Protein AF-A0A3B6LF66-F1 (afdb_monomer)

Secondary structure (DSSP, 8-state):
--SSGGG--HHHHHHHHHH---HHHHHHHHTS-HHHHHHHHHS---PPEEEE--SS--EEEESSS-TTSPPPPPPGGGTTPEEEEEETTTEEEEEEETTEEEEEEETTT--EEE--SEEEEEETTEEEEEE--EEEEEESS-TT-TT--EEEEESSTTSEEEE-TT-SSEEEPPP-SSS---EEEEEEETTEEEEEETTS-EEEEEEEEEEPTTSPEEEEEEEEEE--EE-SPPPPTT-EEEEEEEE-TTSSSEEEEEEEEEGGGTEEEEEEEEEEE-SSS-EEEE---TTEEEEE-TTT-EEEE-S-TTS--EEEE-----TTSTTGGGS---B---S-EEEETTSTT-EE--S---SPBSSS--EEE--

Mean predicted aligned error: 8.47 Å

Organism: Triticum aestivum (NCBI:txid4565)

pLDDT: mean 83.36, std 12.2, range [41.66, 97.44]

Nearest PDB structures (foldseek):
  8c06-assembly1_D  TM=4.513E-01  e=3.114E-01  Homo sapiens
  8e0q-assembly1_B  TM=3.416E-01  e=2.375E-01  Homo sapiens
  8d4x-assembly1_A  TM=3.536E-01  e=4.310E-01  Homo sapiens
  3u0k-assembly1_B  TM=3.175E-01  e=2.312E+00  Entacmaea quadricolor

Foldseek 3Di:
DLPPVVPDDLVVLLVVLVPCLAPVVLVVQLPSDPSSVVSCLVNDHLFWWWWFAALVDIDTHDLDDDPPRDDQDWDPLRHQWAFAAADAPQWTFIDNAQQDFTWIARGRPRDIGTDAQWEWDDDPPGIDIDGWGFNHKAWQDDPPDQPIKIWGQTPDQLRIWIDGPPDNHTYGDDDDDDDRFHFLAWDHAPQWIWTAGPQRKIKTKHWDWDQDPVRDTDIDIDMDIAPADDDDDDADPQKDWGWFWEQAQVSPWIKIKIWIFRVVVPTTFFIWMWTWDDDVRIYTHTDQQAQKEWETDGNFIYITGNNDSRQRYKYWYWQQDQPPGNPSQNVDQWAQRRRTAMAGNVCGRDGGPSDDRPDTHRRHTIHTGRD

Sequence (371 aa):
MAAAAAGLHQDVLARIFLLLSCIVDRVRASAVNKHWRRVSLQNPPPLPLLLRPSTAQTETYRIFGRFGDPRPSLSDEGRGLRFCGSAPGGWFVISAEPWRGHALLNLRTGERVALPERVRIPLEFGVIKCPMMIRAAVMSVAPPSGACFVAAITSSQTNLAFWRPGMDCWLSAPAVGPVVRNAEDITYHDGWFCAVESDDDLVCYKPEIAPAGDGASSLTIRHHAYNLHVHGRRRAPGEIVSRYLLPSASGADLLMVKRFIAPARGGTCLFQVFRLQEGLPAFWRLYQIRGQVLFVGRACSKAFFTGHARSLGYIYFLDDVYTGGPHSVAQQNEYPCADAGGWRYSVPDEIQRCLPWSPPSDTSPCIWYHH

InterPro domains:
  IPR005174 KIB1-4, beta-propeller [PF03478] (77-325)

Radius of gyration: 21.08 Å; Cα contacts (8 Å, |Δi|>4): 862; chains: 1; bounding box: 46×58×58 Å

Solvent-accessible surface area (backbone atoms only — not comparable to full-atom values): 20432 Å² total; per-residue (Å²): 134,82,74,71,75,78,74,61,52,67,69,59,51,37,52,51,46,72,68,48,68,29,53,46,56,45,54,54,52,30,65,74,42,75,65,44,29,53,44,37,69,77,41,62,77,82,64,52,27,46,31,39,30,13,67,89,59,60,44,76,41,72,84,72,81,70,96,83,63,86,72,81,73,65,36,74,83,53,46,46,30,24,68,23,18,34,38,62,73,27,31,29,35,36,28,61,42,76,56,38,70,32,27,40,37,25,43,63,79,55,49,72,45,83,44,55,45,32,33,38,41,83,51,101,90,51,72,49,77,42,73,38,29,72,67,26,28,34,55,74,46,63,73,90,45,80,83,21,37,37,43,26,37,33,66,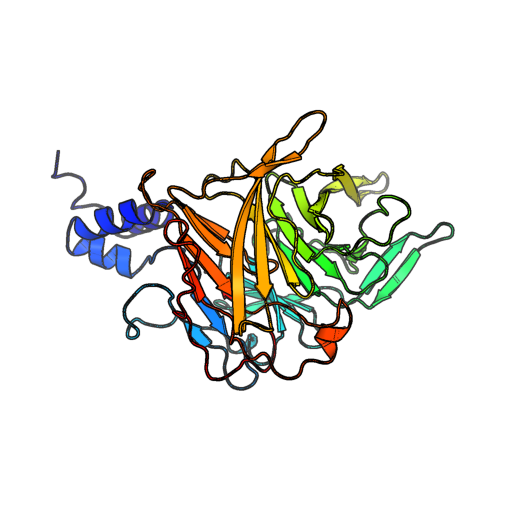41,100,57,32,33,32,38,42,42,75,92,56,82,46,25,40,46,48,78,85,76,71,95,63,90,69,57,68,64,20,37,28,63,51,95,84,26,42,38,30,36,32,90,78,59,29,38,40,35,34,33,80,43,81,41,83,37,98,83,79,51,75,42,83,45,71,49,74,50,78,42,85,34,56,72,75,70,87,77,83,57,93,83,46,46,78,48,57,33,39,28,40,40,55,85,58,80,44,51,29,40,39,38,40,36,26,32,64,96,78,78,28,73,60,44,78,50,41,25,30,64,41,86,61,94,78,42,32,42,40,76,46,83,54,49,18,29,38,36,40,45,38,66,19,33,33,45,42,36,35,45,66,38,74,83,39,62,22,39,37,35,44,48,37,68,80,70,85,68,56,81,69,33,71,82,73,58,68,65,30,57,37,71,55,30,25,36,39,39,63,81,48,59,85,48,76,41,75,79,51,86,50,71,79,60,20,56,41,29,48,58,44,47,40,28,90

Structure (mmCIF, N/CA/C/O backbone):
data_AF-A0A3B6LF66-F1
#
_entry.id   AF-A0A3B6LF66-F1
#
loop_
_atom_site.group_PDB
_atom_site.id
_atom_site.type_symbol
_atom_site.label_atom_id
_atom_site.label_alt_id
_atom_site.label_comp_id
_atom_site.label_asym_id
_atom_site.label_entity_id
_atom_site.label_seq_id
_atom_site.pdbx_PDB_ins_code
_atom_site.Cartn_x
_atom_site.Cartn_y
_atom_site.Cartn_z
_atom_site.occupancy
_atom_site.B_iso_or_equiv
_atom_site.auth_seq_id
_atom_site.auth_comp_id
_atom_site.auth_asym_id
_atom_site.auth_atom_id
_atom_site.pdbx_PDB_model_num
ATOM 1 N N . MET A 1 1 ? -23.901 -30.988 21.392 1.00 41.66 1 MET A N 1
ATOM 2 C CA . MET A 1 1 ? -22.594 -31.014 20.687 1.00 41.66 1 MET A CA 1
ATOM 3 C C . MET A 1 1 ? -21.498 -30.150 21.347 1.00 41.66 1 MET A C 1
ATOM 5 O O . MET A 1 1 ? -20.526 -29.809 20.691 1.00 41.66 1 MET A O 1
ATOM 9 N N . ALA A 1 2 ? -21.571 -29.826 22.646 1.00 42.69 2 ALA A N 1
ATOM 10 C CA . ALA A 1 2 ? -20.625 -28.896 23.289 1.00 42.69 2 ALA A CA 1
ATOM 11 C C . ALA A 1 2 ? -19.321 -29.535 23.831 1.00 42.69 2 ALA A C 1
ATOM 13 O O . ALA A 1 2 ? -18.456 -28.820 24.324 1.00 42.69 2 ALA A O 1
ATOM 14 N N . ALA A 1 3 ? -19.155 -30.861 23.753 1.00 49.53 3 ALA A N 1
ATOM 15 C CA . ALA A 1 3 ? -18.097 -31.566 24.489 1.00 49.53 3 ALA A CA 1
ATOM 16 C C . ALA A 1 3 ? -16.767 -31.763 23.726 1.00 49.53 3 ALA A C 1
ATOM 18 O O . ALA A 1 3 ? -15.733 -31.925 24.363 1.00 49.53 3 ALA A O 1
ATOM 19 N N . ALA A 1 4 ? -16.744 -31.712 22.388 1.00 55.44 4 ALA A N 1
ATOM 20 C CA . ALA A 1 4 ? -15.538 -32.071 21.622 1.00 55.44 4 ALA A CA 1
ATOM 21 C C . ALA A 1 4 ? -14.506 -30.930 21.484 1.00 55.44 4 ALA A C 1
ATOM 23 O O . ALA A 1 4 ? -13.309 -31.181 21.386 1.00 55.44 4 ALA A O 1
ATOM 24 N N . ALA A 1 5 ? -14.940 -29.665 21.513 1.00 54.03 5 ALA A N 1
ATOM 25 C CA . ALA A 1 5 ? -14.056 -28.518 21.266 1.00 54.03 5 ALA A CA 1
ATOM 26 C C . ALA A 1 5 ? -13.265 -28.047 22.507 1.00 54.03 5 ALA A C 1
ATOM 28 O O . ALA A 1 5 ? -12.312 -27.275 22.388 1.00 54.03 5 ALA A O 1
ATOM 29 N N . ALA A 1 6 ? -13.635 -28.504 23.708 1.00 56.28 6 ALA A N 1
ATOM 30 C CA . ALA A 1 6 ? -12.969 -28.108 24.950 1.00 56.28 6 ALA A CA 1
ATOM 31 C C . ALA A 1 6 ? -11.570 -28.737 25.119 1.00 56.28 6 ALA A C 1
ATOM 33 O O . ALA A 1 6 ? -10.748 -28.167 25.832 1.00 56.28 6 ALA A O 1
ATOM 34 N N . GLY A 1 7 ? -11.302 -29.865 24.445 1.00 62.34 7 GLY A N 1
ATOM 35 C CA . GLY A 1 7 ? -10.051 -30.632 24.528 1.00 62.34 7 GLY A CA 1
ATOM 36 C C . GLY A 1 7 ? -9.091 -30.459 23.345 1.00 62.34 7 GLY A C 1
ATOM 37 O O . GLY A 1 7 ? -8.159 -31.246 23.208 1.00 62.34 7 GLY A O 1
ATOM 38 N N . LEU A 1 8 ? -9.309 -29.473 22.466 1.00 78.19 8 LEU A N 1
ATOM 39 C CA . LEU A 1 8 ? -8.405 -29.222 21.338 1.00 78.19 8 LEU A CA 1
ATOM 40 C C . LEU A 1 8 ? -7.012 -28.797 21.830 1.00 78.19 8 LEU A C 1
ATOM 42 O O . LEU A 1 8 ? -6.874 -27.901 22.673 1.00 78.19 8 LEU A O 1
ATOM 46 N N . HIS A 1 9 ? -5.981 -29.432 21.266 1.00 87.00 9 HIS A N 1
ATOM 47 C CA . HIS A 1 9 ? -4.586 -29.099 21.542 1.00 87.00 9 HIS A CA 1
ATOM 48 C C . HIS A 1 9 ? -4.297 -27.632 21.195 1.00 87.00 9 HIS A C 1
ATOM 50 O O . HIS A 1 9 ? -4.871 -27.079 20.250 1.00 87.00 9 HIS A O 1
ATOM 56 N N . GLN A 1 10 ? -3.390 -27.006 21.948 1.00 87.56 10 GLN A N 1
ATOM 57 C CA . GLN A 1 10 ? -3.060 -25.588 21.799 1.00 87.56 10 GLN A CA 1
ATOM 58 C C . GLN A 1 10 ? -2.638 -25.230 20.368 1.00 87.56 10 GLN A C 1
ATOM 60 O O . GLN A 1 10 ? -3.086 -24.209 19.857 1.00 87.56 10 GLN A O 1
ATOM 65 N N . ASP A 1 11 ? -1.864 -26.081 19.696 1.00 85.00 11 ASP A N 1
ATOM 66 C CA . ASP A 1 11 ? -1.390 -25.811 18.329 1.00 85.00 11 ASP A CA 1
ATOM 67 C C . ASP A 1 11 ? -2.523 -25.814 17.299 1.00 85.00 11 ASP A C 1
ATOM 69 O O . ASP A 1 11 ? -2.545 -25.001 16.373 1.00 85.00 11 ASP A O 1
ATOM 73 N N . VAL A 1 12 ? -3.510 -26.696 17.480 1.00 86.75 12 VAL A N 1
ATOM 74 C CA . VAL A 1 12 ? -4.688 -26.746 16.607 1.00 86.75 12 VAL A CA 1
ATOM 75 C C . VAL A 1 12 ? -5.537 -25.498 16.824 1.00 86.75 12 VAL A C 1
ATOM 77 O O . VAL A 1 12 ? -5.954 -24.864 15.857 1.00 86.75 12 VAL A O 1
ATOM 80 N N . LEU A 1 13 ? -5.734 -25.090 18.082 1.00 85.94 13 LEU A N 1
ATOM 81 C CA . LEU A 1 13 ? -6.426 -23.844 18.416 1.00 85.94 13 LEU A CA 1
ATOM 82 C C . LEU A 1 13 ? -5.697 -22.614 17.875 1.00 85.94 13 LEU A C 1
ATOM 84 O O . LEU A 1 13 ? -6.345 -21.734 17.317 1.00 85.94 13 LEU A O 1
ATOM 88 N N . ALA A 1 14 ? -4.369 -22.562 17.985 1.00 81.62 14 ALA A N 1
ATOM 89 C CA . ALA A 1 14 ? -3.558 -21.486 17.430 1.00 81.62 14 ALA A CA 1
ATOM 90 C C . ALA A 1 14 ? -3.772 -21.377 15.916 1.00 81.62 14 ALA A C 1
ATOM 92 O O . ALA A 1 14 ? -4.062 -20.296 15.405 1.00 81.62 14 ALA A O 1
ATOM 93 N N . ARG A 1 15 ? -3.749 -22.511 15.206 1.00 81.75 15 ARG A N 1
ATOM 94 C CA . ARG A 1 15 ? -3.996 -22.549 13.762 1.00 81.75 15 ARG A CA 1
ATOM 95 C C . ARG A 1 15 ? -5.421 -22.133 13.400 1.00 81.75 15 ARG A C 1
ATOM 97 O O . ARG A 1 15 ? -5.594 -21.387 12.443 1.00 81.75 15 ARG A O 1
ATOM 104 N N . ILE A 1 16 ? -6.423 -22.535 14.185 1.00 83.75 16 ILE A N 1
ATOM 105 C CA . ILE A 1 16 ? -7.805 -22.054 14.031 1.00 83.75 16 ILE A CA 1
ATOM 106 C C . ILE A 1 16 ? -7.846 -20.531 14.176 1.00 83.75 16 ILE A C 1
ATOM 108 O O . ILE A 1 16 ? -8.354 -19.857 13.285 1.00 83.75 16 ILE A O 1
ATOM 112 N N . PHE A 1 17 ? -7.270 -19.968 15.244 1.00 79.44 17 PHE A N 1
ATOM 113 C CA . PHE A 1 17 ? -7.241 -18.517 15.435 1.00 79.44 17 PHE A CA 1
ATOM 114 C C . PHE A 1 17 ? -6.548 -17.803 14.273 1.00 79.44 17 PHE A C 1
ATOM 116 O O . PHE A 1 17 ? -7.086 -16.811 13.794 1.00 79.44 17 PHE A O 1
ATOM 123 N N . LEU A 1 18 ? -5.426 -18.316 13.762 1.00 73.56 18 LEU A N 1
ATOM 124 C CA . LEU A 1 18 ? -4.732 -17.740 12.604 1.00 73.56 18 LEU A CA 1
ATOM 125 C C . LEU A 1 18 ? -5.582 -17.742 11.322 1.00 73.56 18 LEU A C 1
ATOM 127 O O . LEU A 1 18 ? -5.471 -16.809 10.530 1.00 73.56 18 LEU A O 1
ATOM 131 N N . LEU A 1 19 ? -6.455 -18.737 11.141 1.00 76.69 19 LEU A N 1
ATOM 132 C CA . LEU A 1 19 ? -7.354 -18.843 9.985 1.00 76.69 19 LEU A CA 1
ATOM 133 C C . LEU A 1 19 ? -8.613 -17.973 10.105 1.00 76.69 19 LEU A C 1
ATOM 135 O O . LEU A 1 19 ? -9.230 -17.640 9.093 1.00 76.69 19 LEU A O 1
ATOM 139 N N . LEU A 1 20 ? -9.006 -17.579 11.319 1.00 77.12 20 LEU A N 1
ATOM 140 C CA . LEU A 1 20 ? -10.152 -16.698 11.534 1.00 77.12 20 LEU A CA 1
ATOM 141 C C . LEU A 1 20 ? -9.801 -15.256 11.133 1.00 77.12 20 LEU A C 1
ATOM 143 O O . LEU A 1 20 ? -9.314 -14.463 11.941 1.00 77.12 20 LEU A O 1
ATOM 147 N N . SER A 1 21 ? -10.075 -14.896 9.880 1.00 69.62 21 SER A N 1
ATOM 148 C CA . SER A 1 21 ? -9.930 -13.526 9.360 1.00 69.62 21 SER A CA 1
ATOM 149 C C . SER A 1 21 ? -10.990 -12.561 9.908 1.00 69.62 21 SER A C 1
ATOM 151 O O . SER A 1 21 ? -10.783 -11.347 9.928 1.00 69.62 21 SER A O 1
ATOM 153 N N . CYS A 1 22 ? -12.112 -13.101 10.389 1.00 75.94 22 CYS A N 1
ATOM 154 C CA . CYS A 1 22 ? -13.212 -12.356 10.979 1.00 75.94 22 CYS A CA 1
ATOM 155 C C . CYS A 1 22 ? -12.935 -11.964 12.442 1.00 75.94 22 CYS A C 1
ATOM 157 O O . CYS A 1 22 ? -12.729 -12.820 13.305 1.00 75.94 22 CYS A O 1
ATOM 159 N N . ILE A 1 23 ? -13.069 -10.672 12.760 1.00 76.75 23 ILE A N 1
ATOM 160 C CA . ILE A 1 23 ? -12.873 -10.146 14.124 1.00 76.75 23 ILE A CA 1
ATOM 161 C C . ILE A 1 23 ? -13.888 -10.744 15.117 1.00 76.75 23 ILE A C 1
ATOM 163 O O . ILE A 1 23 ? -13.497 -11.224 16.181 1.00 76.75 23 ILE A O 1
ATOM 167 N N . VAL A 1 24 ? -15.185 -10.754 14.778 1.00 77.69 24 VAL A N 1
ATOM 168 C CA . VAL A 1 24 ? -16.242 -11.272 15.673 1.00 77.69 24 VAL A CA 1
ATOM 169 C C . VAL A 1 24 ? -16.069 -12.761 15.965 1.00 77.69 24 VAL A C 1
ATOM 171 O O . VAL A 1 24 ? -16.192 -13.163 17.121 1.00 77.69 24 VAL A O 1
ATOM 174 N N . ASP A 1 25 ? -15.750 -13.576 14.961 1.00 81.12 25 ASP A N 1
ATOM 175 C CA . ASP A 1 25 ? -15.525 -15.009 15.158 1.00 81.12 25 ASP A CA 1
ATOM 176 C C . ASP A 1 25 ? -14.340 -15.280 16.083 1.00 81.12 25 ASP A C 1
ATOM 178 O O . ASP A 1 25 ? -14.441 -16.150 16.945 1.00 81.12 25 ASP A O 1
ATOM 182 N N . ARG A 1 26 ? -13.262 -14.485 16.009 1.00 80.00 26 ARG A N 1
ATOM 183 C CA . ARG A 1 26 ? -12.164 -14.573 16.988 1.00 80.00 26 ARG A CA 1
ATOM 184 C C . ARG A 1 26 ? -12.630 -14.230 18.398 1.00 80.00 26 ARG A C 1
ATOM 186 O O . ARG A 1 26 ? -12.306 -14.960 19.332 1.00 80.00 26 ARG A O 1
ATOM 193 N N . VAL A 1 27 ? -13.418 -13.165 18.566 1.00 79.62 27 VAL A N 1
ATOM 194 C CA . VAL A 1 27 ? -13.968 -12.798 19.883 1.00 79.62 27 VAL A CA 1
ATOM 195 C C . VAL A 1 27 ? -14.834 -13.936 20.430 1.00 79.62 27 VAL A C 1
ATOM 197 O O . VAL A 1 27 ? -14.632 -14.366 21.566 1.00 79.62 27 VAL A O 1
ATOM 200 N N . ARG A 1 28 ? -15.732 -14.495 19.614 1.00 83.62 28 ARG A N 1
ATOM 201 C CA . ARG A 1 28 ? -16.590 -15.629 19.992 1.00 83.62 28 ARG A CA 1
ATOM 202 C C . ARG A 1 28 ? -15.778 -16.873 20.348 1.00 83.62 28 ARG A C 1
ATOM 204 O O . ARG A 1 28 ? -16.010 -17.456 21.401 1.00 83.62 28 ARG A O 1
ATOM 211 N N . ALA A 1 29 ? -14.792 -17.229 19.529 1.00 84.62 29 ALA A N 1
ATOM 212 C CA . ALA A 1 29 ? -13.874 -18.334 19.788 1.00 84.62 29 ALA A CA 1
ATOM 213 C C . ALA A 1 29 ? -13.119 -18.138 21.116 1.00 84.62 29 ALA A C 1
ATOM 215 O O . ALA A 1 29 ? -13.063 -19.041 21.947 1.00 84.62 29 ALA A O 1
ATOM 216 N N . SER A 1 30 ? -12.607 -16.935 21.384 1.00 83.38 30 SER A N 1
ATOM 217 C CA . SER A 1 30 ? -11.915 -16.627 22.644 1.00 83.38 30 SER A CA 1
ATOM 218 C C . SER A 1 30 ? -12.828 -16.642 23.879 1.00 83.38 30 SER A C 1
ATOM 220 O O . SER A 1 30 ? -12.341 -16.732 25.005 1.00 83.38 30 SER A O 1
ATOM 222 N N . ALA A 1 31 ? -14.147 -16.553 23.693 1.00 86.50 31 ALA A N 1
ATOM 223 C CA . ALA A 1 31 ? -15.130 -16.590 24.769 1.00 86.50 31 ALA A CA 1
ATOM 224 C C . ALA A 1 31 ? -15.581 -18.015 25.142 1.00 86.50 31 ALA A C 1
ATOM 226 O O . ALA A 1 31 ? -16.293 -18.165 26.132 1.00 86.50 31 ALA A O 1
ATOM 227 N N . VAL A 1 32 ? -15.157 -19.053 24.404 1.00 87.88 32 VAL A N 1
ATOM 228 C CA . VAL A 1 32 ? -15.586 -20.448 24.628 1.00 87.88 32 VAL A CA 1
ATOM 229 C C . VAL A 1 32 ? -15.211 -20.945 26.027 1.00 87.88 32 VAL A C 1
ATOM 231 O O . VAL A 1 32 ? -16.058 -21.473 26.742 1.00 87.88 32 VAL A O 1
ATOM 234 N N . ASN A 1 33 ? -13.945 -20.796 26.433 1.00 88.12 33 ASN A N 1
ATOM 235 C CA . ASN A 1 33 ? -13.468 -21.133 27.777 1.00 88.12 33 ASN A CA 1
ATOM 236 C C . ASN A 1 33 ? -12.111 -20.459 28.083 1.00 88.12 33 ASN A C 1
ATOM 238 O O . ASN A 1 33 ? -11.522 -19.790 27.232 1.00 88.12 33 ASN A O 1
ATOM 242 N N . LYS A 1 34 ? -11.585 -20.651 29.305 1.00 87.94 34 LYS A N 1
ATOM 243 C CA . LYS A 1 34 ? -10.288 -20.085 29.735 1.00 87.94 34 LYS A CA 1
ATOM 244 C C . LYS A 1 34 ? -9.102 -20.551 28.873 1.00 87.94 34 LYS A C 1
ATOM 246 O O . LYS A 1 34 ? -8.166 -19.778 28.691 1.00 87.94 34 LYS A O 1
ATOM 251 N N . HIS A 1 35 ?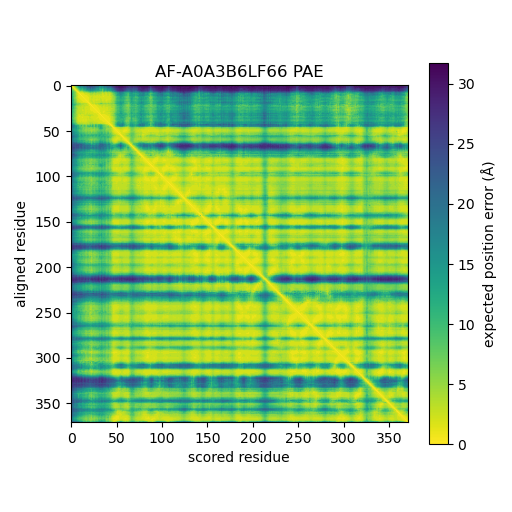 -9.132 -21.782 28.355 1.00 89.06 35 HIS A N 1
ATOM 252 C CA . HIS A 1 35 ? -8.073 -22.334 27.499 1.00 89.06 35 HIS A CA 1
ATOM 253 C C . HIS A 1 35 ? -8.058 -21.650 26.131 1.00 89.06 35 HIS A C 1
ATOM 255 O O . HIS A 1 35 ? -7.051 -21.056 25.763 1.00 89.06 35 HIS A O 1
ATOM 261 N N . TRP A 1 36 ? -9.198 -21.606 25.438 1.00 89.88 36 TRP A N 1
ATOM 262 C CA . TRP A 1 36 ? -9.353 -20.883 24.172 1.00 89.88 36 TRP A CA 1
ATOM 263 C C . TRP A 1 36 ? -9.035 -19.395 24.315 1.00 89.88 36 TRP A C 1
ATOM 265 O O . TRP A 1 36 ? -8.361 -18.834 23.456 1.00 89.88 36 TRP A O 1
ATOM 275 N N . ARG A 1 37 ? -9.449 -18.756 25.420 1.00 84.50 37 ARG A N 1
ATOM 276 C CA . ARG A 1 37 ? -9.068 -17.369 25.719 1.00 84.50 37 ARG A CA 1
ATOM 277 C C . ARG A 1 37 ? -7.551 -17.214 25.813 1.00 84.50 37 ARG A C 1
ATOM 279 O O . ARG A 1 37 ? -7.006 -16.299 25.208 1.00 84.50 37 ARG A O 1
ATOM 286 N N . ARG A 1 38 ? -6.865 -18.100 26.544 1.00 83.88 38 ARG A N 1
ATOM 287 C CA . ARG A 1 38 ? -5.400 -18.074 26.682 1.00 83.88 38 ARG A CA 1
ATOM 288 C C . ARG A 1 38 ? -4.710 -18.224 25.325 1.00 83.88 38 ARG A C 1
ATOM 290 O O . ARG A 1 38 ? -3.854 -17.407 25.001 1.00 83.88 38 ARG A O 1
ATOM 297 N N . VAL A 1 39 ? -5.122 -19.207 24.521 1.00 83.31 39 VAL A N 1
ATOM 298 C CA . VAL A 1 39 ? -4.554 -19.427 23.181 1.00 83.31 39 VAL A CA 1
ATOM 299 C C . VAL A 1 39 ? -4.851 -18.246 22.253 1.00 83.31 39 VAL A C 1
ATOM 301 O O . VAL A 1 39 ? -3.970 -17.816 21.517 1.00 83.31 39 VAL A O 1
ATOM 304 N N . SER A 1 40 ? -6.044 -17.650 22.329 1.00 80.25 40 SER A N 1
ATOM 305 C CA . SER A 1 40 ? -6.388 -16.440 21.572 1.00 80.25 40 SER A CA 1
ATOM 306 C C . SER A 1 40 ? -5.503 -15.248 21.928 1.00 80.25 40 SER A C 1
ATOM 308 O O . SER A 1 40 ? -5.133 -14.490 21.038 1.00 80.25 40 SER A O 1
ATOM 310 N N . LEU A 1 41 ? -5.191 -15.050 23.212 1.00 73.94 41 LEU A N 1
ATOM 311 C CA . LEU A 1 41 ? -4.321 -13.957 23.659 1.00 73.94 41 LEU A CA 1
ATOM 312 C C . LEU A 1 41 ? -2.881 -14.146 23.164 1.00 73.94 41 LEU A C 1
ATOM 314 O O . LEU A 1 41 ? -2.200 -13.168 22.875 1.00 73.94 41 LEU A O 1
ATOM 318 N N . GLN A 1 42 ? -2.446 -15.399 23.010 1.00 73.12 42 GLN A N 1
ATOM 319 C CA . GLN A 1 42 ? -1.159 -15.758 22.409 1.00 73.12 42 GLN A CA 1
ATOM 320 C C . GLN A 1 42 ? -1.163 -15.668 20.870 1.00 73.12 42 GLN A C 1
ATOM 322 O O . GLN A 1 42 ? -0.098 -15.636 20.265 1.00 73.12 42 GLN A O 1
ATOM 327 N N . ASN A 1 43 ? -2.341 -15.606 20.237 1.00 70.12 43 ASN A N 1
ATOM 328 C CA . ASN A 1 43 ? -2.527 -15.550 18.782 1.00 70.12 43 ASN A CA 1
ATOM 329 C C . ASN A 1 43 ? -3.451 -14.371 18.401 1.00 70.12 43 ASN A C 1
ATOM 331 O O . ASN A 1 43 ? -4.570 -14.592 17.905 1.00 70.12 43 ASN A O 1
ATOM 335 N N . PRO A 1 44 ? -3.025 -13.117 18.674 1.00 63.09 44 PRO A N 1
ATOM 336 C CA . PRO A 1 44 ? -3.868 -11.934 18.532 1.00 63.09 44 PRO A CA 1
ATOM 337 C C . PRO A 1 44 ? -4.422 -11.770 17.104 1.00 63.09 44 PRO A C 1
ATOM 339 O O . PRO A 1 44 ? -3.899 -12.366 16.158 1.00 63.09 44 PRO A O 1
ATOM 342 N N . PRO A 1 45 ? -5.509 -10.992 16.924 1.00 62.44 45 PRO 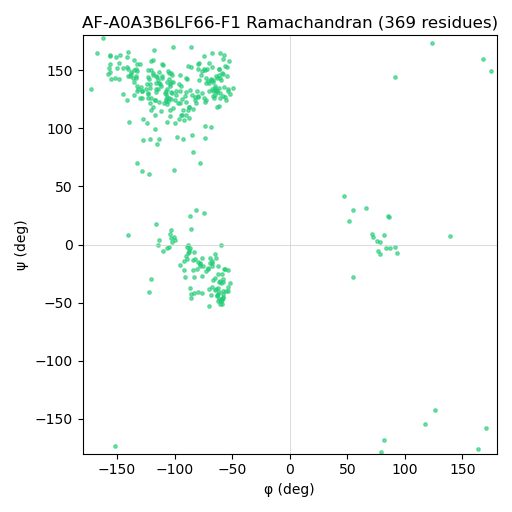A N 1
ATOM 343 C CA . PRO A 1 45 ? -6.037 -10.678 15.601 1.00 62.44 45 PRO A CA 1
ATOM 344 C C . PRO A 1 45 ? -4.945 -10.078 14.709 1.00 62.44 45 PRO A C 1
ATOM 346 O O . PRO A 1 45 ? -4.168 -9.265 15.206 1.00 62.44 45 PRO A O 1
ATOM 349 N N . PRO A 1 46 ? -4.935 -10.363 13.395 1.00 72.19 46 PRO A N 1
ATOM 350 C CA . PRO A 1 46 ? -3.914 -9.896 12.467 1.00 72.19 46 PRO A CA 1
ATOM 351 C C . PRO A 1 46 ? -4.210 -8.450 12.039 1.00 72.19 46 PRO A C 1
ATOM 353 O O . PRO A 1 46 ? -3.942 -8.059 10.904 1.00 72.19 46 PRO A O 1
ATOM 356 N N . LEU A 1 47 ? -4.859 -7.680 12.920 1.00 81.81 47 LEU A N 1
ATOM 357 C CA . LEU A 1 47 ? -5.134 -6.272 12.701 1.00 81.81 47 LEU A CA 1
ATOM 358 C C . LEU A 1 47 ? -3.806 -5.522 12.735 1.00 81.81 47 LEU A C 1
ATOM 360 O O . LEU A 1 47 ? -2.944 -5.851 13.556 1.00 81.81 47 LEU A O 1
ATOM 364 N N . PRO A 1 48 ? -3.630 -4.518 11.869 1.00 87.69 48 PRO A N 1
ATOM 365 C CA . PRO A 1 48 ? -2.387 -3.790 11.832 1.00 87.69 48 PRO A CA 1
ATOM 366 C C . PRO A 1 48 ? -2.159 -3.069 13.155 1.00 87.69 48 PRO A C 1
ATOM 368 O O . PRO A 1 48 ? -3.082 -2.551 13.792 1.00 87.69 48 PRO A O 1
ATOM 371 N N . LEU A 1 49 ? -0.896 -3.028 13.551 1.00 88.31 49 LEU A N 1
ATOM 372 C CA . LEU A 1 49 ? -0.423 -2.089 14.554 1.00 88.31 49 LEU A CA 1
ATOM 373 C C . LEU A 1 49 ? -0.080 -0.778 13.846 1.00 88.31 49 LEU A C 1
ATOM 375 O O . LEU A 1 49 ? 0.274 -0.774 12.668 1.00 88.31 49 LEU A O 1
ATOM 379 N N . LEU A 1 50 ? -0.163 0.338 14.554 1.00 90.06 50 LEU A N 1
ATOM 380 C CA . LEU A 1 50 ? 0.419 1.587 14.085 1.00 90.06 50 LEU A CA 1
ATOM 381 C C . LEU A 1 50 ? 1.909 1.563 14.414 1.00 90.06 50 LEU A C 1
ATOM 383 O O . LEU A 1 50 ? 2.260 1.425 15.584 1.00 90.06 50 LEU A O 1
ATOM 387 N N . LEU A 1 51 ? 2.768 1.700 13.411 1.00 90.62 51 LEU A N 1
ATOM 388 C CA . LEU A 1 51 ? 4.201 1.861 13.603 1.00 90.62 51 LEU A CA 1
ATOM 389 C C . LEU A 1 51 ? 4.583 3.325 13.402 1.00 90.62 51 LEU A C 1
ATOM 391 O O . LEU A 1 51 ? 4.300 3.906 12.354 1.00 90.62 51 LEU A O 1
ATOM 395 N N . ARG A 1 52 ? 5.237 3.895 14.415 1.00 89.69 52 ARG A N 1
ATOM 396 C CA . ARG A 1 52 ? 5.810 5.238 14.385 1.00 89.69 52 ARG A CA 1
ATOM 397 C C . ARG A 1 52 ? 7.331 5.109 14.294 1.00 89.69 52 ARG A C 1
ATOM 399 O O . ARG A 1 52 ? 7.958 4.715 15.282 1.00 89.69 52 ARG A O 1
ATOM 406 N N . PRO A 1 53 ? 7.924 5.372 13.123 1.00 88.50 53 PRO A N 1
ATOM 407 C CA . PRO A 1 53 ? 9.359 5.232 12.949 1.00 88.50 53 PRO A CA 1
ATOM 408 C C . PRO A 1 53 ? 10.080 6.423 13.588 1.00 88.50 53 PRO A C 1
ATOM 410 O O . PRO A 1 53 ? 9.550 7.531 13.615 1.00 88.50 53 PRO A O 1
ATOM 413 N N . SER A 1 54 ? 11.271 6.205 14.150 1.00 85.12 54 SER A N 1
ATOM 414 C CA . SER A 1 54 ? 12.072 7.317 14.664 1.00 85.12 54 SER A CA 1
ATOM 415 C C . SER A 1 54 ? 13.567 7.017 14.723 1.00 85.12 54 SER A C 1
ATOM 417 O O . SER A 1 54 ? 13.976 5.857 14.841 1.00 85.12 54 SER A O 1
ATOM 419 N N . THR A 1 55 ? 14.397 8.063 14.680 1.00 85.44 55 THR A N 1
ATOM 420 C CA . THR A 1 55 ? 15.830 7.949 14.988 1.00 85.44 55 THR A CA 1
ATOM 421 C C . THR A 1 55 ? 16.078 7.572 16.450 1.00 85.44 55 THR A C 1
ATOM 423 O O . THR A 1 55 ? 17.065 6.893 16.738 1.00 85.44 55 THR A O 1
ATOM 426 N N . ALA A 1 56 ? 15.176 7.953 17.367 1.00 84.19 56 ALA A N 1
ATOM 427 C CA . ALA A 1 56 ? 15.303 7.745 18.809 1.00 84.19 56 ALA A CA 1
ATOM 428 C C . ALA A 1 56 ? 14.796 6.380 19.288 1.00 84.19 56 ALA A C 1
ATOM 430 O O . ALA A 1 56 ? 15.440 5.776 20.139 1.00 84.19 56 ALA A O 1
ATOM 431 N N . GLN A 1 57 ? 13.658 5.906 18.780 1.00 80.38 57 GLN A N 1
ATOM 432 C CA . GLN A 1 57 ? 13.162 4.537 18.951 1.00 80.38 57 GLN A CA 1
ATOM 433 C C . GLN A 1 57 ? 11.925 4.334 18.073 1.00 80.38 57 GLN A C 1
ATOM 435 O O . GLN A 1 57 ? 11.005 5.150 18.101 1.00 80.38 57 GLN A O 1
ATOM 440 N N . THR A 1 58 ? 11.865 3.221 17.347 1.00 83.38 58 THR A N 1
ATOM 441 C CA . THR A 1 58 ? 10.650 2.830 16.624 1.00 83.38 58 THR A CA 1
ATOM 442 C C . THR A 1 58 ? 9.608 2.298 17.603 1.00 83.38 58 THR A C 1
ATOM 444 O O . THR A 1 58 ? 9.868 1.363 18.361 1.00 83.38 58 THR A O 1
ATOM 447 N N . GLU A 1 59 ? 8.407 2.867 17.572 1.00 83.12 59 GLU A N 1
ATOM 448 C CA . GLU A 1 59 ? 7.322 2.501 18.478 1.00 83.12 59 GLU A CA 1
ATOM 449 C C . GLU A 1 59 ? 6.163 1.839 17.742 1.00 83.12 59 GLU A C 1
ATOM 451 O O . GLU A 1 59 ?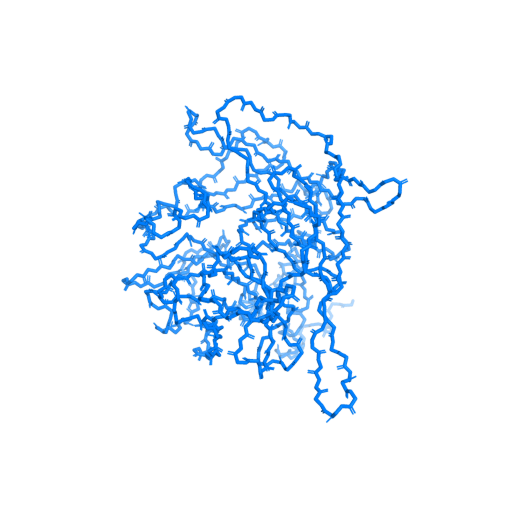 5.864 2.155 16.590 1.00 83.12 59 GLU A O 1
ATOM 456 N N . THR A 1 60 ? 5.472 0.930 18.433 1.00 84.00 60 THR A N 1
ATOM 457 C CA . THR A 1 60 ? 4.247 0.307 17.930 1.00 84.00 60 THR A CA 1
ATOM 458 C C . THR A 1 60 ? 3.088 0.507 18.888 1.00 84.00 60 THR A C 1
ATOM 460 O O . THR A 1 60 ? 3.223 0.359 20.105 1.00 84.00 60 THR A O 1
ATOM 463 N N . TYR A 1 61 ? 1.925 0.800 18.316 1.00 80.19 61 TYR A N 1
ATOM 464 C CA . TYR A 1 61 ? 0.692 1.039 19.045 1.00 80.19 61 TYR A CA 1
ATOM 465 C C . TYR A 1 61 ? -0.406 0.110 18.544 1.00 80.19 61 TYR A C 1
ATOM 467 O O . TYR A 1 61 ? -0.636 -0.038 17.342 1.00 80.19 61 TYR A O 1
ATOM 475 N N . ARG A 1 62 ? -1.120 -0.512 19.482 1.00 77.88 62 ARG A N 1
ATOM 476 C CA . ARG A 1 62 ? -2.357 -1.229 19.174 1.00 77.88 62 ARG A CA 1
ATOM 477 C C . ARG A 1 62 ? -3.475 -0.217 18.966 1.00 77.88 62 ARG A C 1
ATOM 479 O O . ARG A 1 62 ? -3.695 0.639 19.813 1.00 77.88 62 ARG A O 1
ATOM 486 N N . ILE A 1 63 ? -4.209 -0.368 17.869 1.00 75.56 63 ILE A N 1
ATOM 487 C CA . ILE A 1 63 ? -5.413 0.430 17.589 1.00 75.56 63 ILE A CA 1
ATOM 488 C C . ILE A 1 63 ? -6.595 -0.077 18.436 1.00 75.56 63 ILE A C 1
ATOM 490 O O . ILE A 1 63 ? -7.491 0.683 18.790 1.00 75.56 63 ILE A O 1
ATOM 494 N N . PHE A 1 64 ? -6.574 -1.366 18.804 1.00 69.62 64 PHE A N 1
ATOM 495 C CA . PHE A 1 64 ? -7.594 -2.018 19.626 1.00 69.62 64 PHE A CA 1
ATOM 496 C C . PHE A 1 64 ? -6.953 -2.755 20.807 1.00 69.62 64 PHE A C 1
ATOM 498 O O . PHE A 1 64 ? -6.017 -3.534 20.619 1.00 69.62 64 PHE A O 1
ATOM 505 N N . GLY A 1 65 ? -7.490 -2.553 22.012 1.00 56.56 65 GLY A N 1
ATOM 506 C CA . GLY A 1 65 ? -7.026 -3.194 23.251 1.00 56.56 65 GLY A CA 1
ATOM 507 C C . GLY A 1 65 ? -6.650 -2.186 24.342 1.00 56.56 65 GLY A C 1
ATOM 508 O O . GLY A 1 65 ? -6.660 -0.980 24.112 1.00 56.56 65 GLY A O 1
ATOM 509 N N . ARG A 1 66 ? -6.344 -2.670 25.556 1.00 50.19 66 ARG A N 1
ATOM 510 C CA . ARG A 1 66 ? -5.796 -1.821 26.632 1.00 50.19 66 ARG A CA 1
ATOM 511 C C . ARG A 1 66 ? -4.300 -1.602 26.390 1.00 50.19 66 ARG A C 1
ATOM 513 O O . ARG A 1 66 ? -3.590 -2.538 26.044 1.00 50.19 66 ARG A O 1
ATOM 520 N N . PHE A 1 67 ? -3.814 -0.391 26.660 1.00 49.16 67 PHE A N 1
ATOM 521 C CA . PHE A 1 67 ? -2.416 0.042 26.487 1.00 49.16 67 PHE A CA 1
ATOM 522 C C . PHE A 1 67 ? -1.351 -0.751 27.288 1.00 49.16 67 PHE A C 1
ATOM 524 O O . PHE A 1 67 ? -0.172 -0.428 27.192 1.00 49.16 67 PHE A O 1
ATOM 531 N N . GLY A 1 68 ? -1.741 -1.763 28.076 1.00 44.38 68 GLY A N 1
ATOM 532 C CA . GLY A 1 68 ? -0.858 -2.539 28.958 1.00 44.38 68 GLY A CA 1
ATOM 533 C C . GLY A 1 68 ? -0.454 -3.931 28.452 1.00 44.38 68 GLY A C 1
ATOM 534 O O . GLY A 1 68 ? 0.233 -4.642 29.179 1.00 44.38 68 GLY A O 1
ATOM 535 N N . ASP A 1 69 ? -0.880 -4.345 27.254 1.00 52.19 69 ASP A N 1
ATOM 536 C CA . ASP A 1 69 ? -0.468 -5.636 26.680 1.00 52.19 69 ASP A CA 1
ATOM 537 C C . ASP A 1 69 ? 0.986 -5.595 26.164 1.00 52.19 69 ASP A C 1
ATOM 539 O O . ASP A 1 69 ? 1.443 -4.539 25.710 1.00 52.19 69 ASP A O 1
ATOM 543 N N . PRO A 1 70 ? 1.713 -6.733 26.153 1.00 51.72 70 PRO A N 1
ATOM 544 C CA . PRO A 1 70 ? 3.083 -6.787 25.654 1.00 51.72 70 PRO A CA 1
ATOM 545 C C . PRO A 1 70 ? 3.169 -6.267 24.214 1.00 51.72 70 PRO A C 1
ATOM 547 O O . PRO A 1 70 ? 2.466 -6.742 23.308 1.00 51.72 70 PRO A O 1
ATOM 550 N N . ARG A 1 71 ? 4.038 -5.272 24.010 1.00 63.72 71 ARG A N 1
ATOM 551 C CA . ARG A 1 71 ? 4.439 -4.810 22.678 1.00 63.72 71 ARG A CA 1
ATOM 552 C C . ARG A 1 71 ? 5.236 -5.934 22.008 1.00 63.72 71 ARG A C 1
ATOM 554 O O . ARG A 1 71 ? 5.998 -6.609 22.704 1.00 63.72 71 ARG A O 1
ATOM 561 N N . PRO A 1 72 ? 5.071 -6.174 20.696 1.00 65.44 72 PRO A N 1
ATOM 562 C CA . PRO A 1 72 ? 5.957 -7.101 20.007 1.00 65.44 72 PRO A CA 1
ATOM 563 C C . PRO A 1 72 ? 7.400 -6.619 20.182 1.00 65.44 72 PRO A C 1
ATOM 565 O O . PRO A 1 72 ? 7.669 -5.425 20.054 1.00 65.44 72 PRO A O 1
ATOM 568 N N . SER A 1 73 ? 8.317 -7.535 20.490 1.00 69.19 73 SER A N 1
ATOM 569 C CA . SER A 1 73 ? 9.746 -7.240 20.436 1.00 69.19 73 SER A CA 1
ATOM 570 C C . SER A 1 73 ? 10.099 -6.884 18.993 1.00 69.19 73 SER A C 1
ATOM 572 O O . SER A 1 73 ? 9.877 -7.692 18.086 1.00 69.19 73 SER A O 1
ATOM 574 N N . LEU A 1 74 ? 10.589 -5.667 18.786 1.00 79.12 74 LEU A N 1
ATOM 575 C CA . LEU A 1 74 ? 11.049 -5.186 17.488 1.00 79.12 74 LEU A CA 1
ATOM 576 C C . LEU A 1 74 ? 12.572 -5.222 17.468 1.00 79.12 74 LEU A C 1
ATOM 578 O O . LEU A 1 74 ? 13.207 -4.990 18.495 1.00 79.12 74 LEU A O 1
ATOM 582 N N . SER A 1 75 ? 13.137 -5.501 16.301 1.00 78.31 75 SER A N 1
ATOM 583 C CA . SER A 1 75 ? 14.569 -5.368 16.070 1.00 78.31 75 SER A CA 1
ATOM 584 C C . SER A 1 75 ? 14.974 -3.891 16.029 1.00 78.31 75 SER A C 1
ATOM 586 O O . SER A 1 75 ? 14.282 -3.068 15.420 1.00 78.31 75 SER A O 1
ATOM 588 N N . ASP A 1 76 ? 16.128 -3.572 16.618 1.00 81.81 76 ASP A N 1
ATOM 589 C CA . ASP A 1 76 ? 16.739 -2.239 16.548 1.00 81.81 76 ASP A CA 1
ATOM 590 C C . ASP A 1 76 ? 17.216 -1.877 15.130 1.00 81.81 76 ASP A C 1
ATOM 592 O O . ASP A 1 76 ? 17.412 -0.698 14.837 1.00 81.81 76 ASP A O 1
ATOM 596 N N . GLU A 1 77 ? 17.300 -2.853 14.217 1.00 83.19 77 GLU A N 1
ATOM 597 C CA . GLU A 1 77 ? 17.612 -2.648 12.792 1.00 83.19 77 GLU A CA 1
ATOM 598 C C . GLU A 1 77 ? 16.655 -1.662 12.101 1.00 83.19 77 GLU A C 1
ATOM 600 O O . GLU A 1 77 ? 16.989 -1.094 11.068 1.00 83.19 77 GLU A O 1
ATOM 605 N N . GLY A 1 78 ? 15.457 -1.449 12.660 1.00 76.69 78 GLY A N 1
ATOM 606 C CA . GLY A 1 78 ? 14.476 -0.483 12.162 1.00 76.69 78 GLY A CA 1
ATOM 607 C C . GLY A 1 78 ? 14.775 0.986 12.491 1.00 76.69 78 GLY A C 1
ATOM 608 O O . GLY A 1 78 ? 14.068 1.866 11.998 1.00 76.69 78 GLY A O 1
ATOM 609 N N . ARG A 1 79 ? 15.741 1.271 13.373 1.00 85.06 79 ARG A N 1
ATOM 610 C CA . ARG A 1 79 ? 16.003 2.621 13.895 1.00 85.06 79 ARG A CA 1
ATOM 611 C C . ARG A 1 79 ? 16.533 3.549 12.802 1.00 85.06 79 ARG A C 1
ATOM 613 O O . ARG A 1 79 ? 17.463 3.206 12.082 1.00 85.06 79 ARG A O 1
ATOM 620 N N . GLY A 1 80 ? 15.983 4.763 12.728 1.00 84.62 80 GLY A N 1
ATOM 621 C CA . GLY A 1 80 ? 16.467 5.798 11.806 1.00 84.62 80 GLY A CA 1
ATOM 622 C C . GLY A 1 80 ? 16.134 5.556 10.330 1.00 84.62 80 GLY A C 1
ATOM 623 O O . GLY A 1 80 ? 16.597 6.307 9.478 1.00 84.62 80 GLY A O 1
ATOM 624 N N . LEU A 1 81 ? 15.339 4.531 10.013 1.00 90.06 81 LEU A N 1
ATOM 625 C CA . LEU A 1 81 ? 14.987 4.181 8.642 1.00 90.06 81 LEU A CA 1
ATOM 626 C C . LEU A 1 81 ? 13.654 4.791 8.212 1.00 90.06 81 LEU A C 1
ATOM 628 O O . LEU A 1 81 ? 12.696 4.859 8.984 1.00 90.06 81 LEU A O 1
ATOM 632 N N . ARG A 1 82 ? 13.564 5.146 6.929 1.00 91.19 82 ARG A N 1
ATOM 633 C CA . ARG A 1 82 ? 12.311 5.524 6.279 1.00 91.19 82 ARG A CA 1
ATOM 634 C C . ARG A 1 82 ? 11.566 4.284 5.801 1.00 91.19 82 ARG A C 1
ATOM 636 O O . ARG A 1 82 ? 12.108 3.473 5.051 1.00 91.19 82 ARG A O 1
ATOM 643 N N . PHE A 1 83 ? 10.293 4.181 6.166 1.00 92.88 83 PHE A N 1
ATOM 644 C CA . PHE A 1 83 ? 9.412 3.094 5.754 1.00 92.88 83 PHE A CA 1
ATOM 645 C C . PHE A 1 83 ? 8.629 3.500 4.501 1.00 92.88 83 PHE A C 1
ATOM 647 O O . PHE A 1 83 ? 7.971 4.536 4.465 1.00 92.88 83 PHE A O 1
ATOM 654 N N . CYS A 1 84 ? 8.725 2.687 3.450 1.00 93.81 84 CYS A N 1
ATOM 655 C CA . CYS A 1 84 ? 8.144 2.952 2.130 1.00 93.81 84 CYS A CA 1
ATOM 656 C C . CYS A 1 84 ? 6.960 2.031 1.796 1.00 93.81 84 CYS A C 1
ATOM 658 O O . CYS A 1 84 ? 6.332 2.184 0.755 1.00 93.81 84 CYS A O 1
ATOM 660 N N . GLY A 1 85 ? 6.661 1.048 2.633 1.00 94.62 85 GLY A N 1
ATOM 661 C CA . GLY A 1 85 ? 5.571 0.109 2.400 1.00 94.62 85 GLY A CA 1
ATOM 662 C C . GLY A 1 85 ? 5.661 -1.064 3.354 1.00 94.62 85 GLY A C 1
ATOM 663 O O . GLY A 1 85 ? 6.726 -1.325 3.922 1.00 94.62 85 GLY A O 1
ATOM 664 N N . SER A 1 86 ? 4.545 -1.758 3.550 1.00 93.88 86 SER A N 1
ATOM 665 C CA . SER A 1 86 ? 4.472 -2.897 4.461 1.00 93.88 86 SER A CA 1
ATOM 666 C C . SER A 1 86 ? 3.717 -4.064 3.842 1.00 93.88 86 SER A C 1
ATOM 668 O O . SER A 1 86 ? 2.818 -3.898 3.020 1.00 93.88 86 SER A O 1
ATOM 670 N N . ALA A 1 87 ? 4.097 -5.271 4.246 1.00 89.69 87 ALA A N 1
ATOM 671 C CA . ALA A 1 87 ? 3.493 -6.517 3.805 1.00 89.69 87 ALA A CA 1
ATOM 672 C C . ALA A 1 87 ? 3.250 -7.455 5.000 1.00 89.69 87 ALA A C 1
ATOM 674 O O . ALA A 1 87 ? 3.886 -7.301 6.047 1.00 89.69 87 ALA A O 1
ATOM 675 N N . PRO A 1 88 ? 2.331 -8.432 4.866 1.00 85.38 88 PRO A N 1
ATOM 676 C CA . PRO A 1 88 ? 2.066 -9.421 5.911 1.00 85.38 88 PRO A CA 1
ATOM 677 C C . PRO A 1 88 ? 3.320 -10.180 6.373 1.00 85.38 88 PRO A C 1
ATOM 679 O O . PRO A 1 88 ? 4.253 -10.388 5.596 1.00 85.38 88 PRO A O 1
ATOM 682 N N . GLY A 1 89 ? 3.313 -10.652 7.624 1.00 83.56 89 GLY A N 1
ATOM 683 C CA . GLY A 1 89 ? 4.442 -11.376 8.228 1.00 83.56 89 GLY A CA 1
ATOM 684 C C . GLY A 1 89 ? 5.543 -10.464 8.778 1.00 83.56 89 GLY A C 1
ATOM 685 O O . GLY A 1 89 ? 6.615 -10.940 9.165 1.00 83.56 89 GLY A O 1
ATOM 686 N N . GLY A 1 90 ? 5.271 -9.161 8.807 1.00 88.81 90 GLY A N 1
ATOM 687 C CA . GLY A 1 90 ? 6.100 -8.129 9.399 1.00 88.81 90 GLY A CA 1
ATOM 688 C C . GLY A 1 90 ? 7.211 -7.575 8.517 1.00 88.81 90 GLY A C 1
ATOM 689 O O . GLY A 1 90 ? 8.208 -7.059 9.028 1.00 88.81 90 GLY A O 1
ATOM 690 N N . TRP A 1 91 ? 7.032 -7.684 7.204 1.00 93.44 91 TRP A N 1
ATOM 691 C CA . TRP A 1 91 ? 7.976 -7.202 6.208 1.00 93.44 91 TRP A CA 1
ATOM 692 C C . TRP A 1 91 ? 7.708 -5.755 5.814 1.00 93.44 91 TRP A C 1
ATOM 694 O O . TRP A 1 91 ? 6.563 -5.341 5.632 1.00 93.44 91 TRP A O 1
ATOM 704 N N . PHE A 1 92 ? 8.785 -5.010 5.604 1.00 95.56 92 PHE A N 1
ATOM 705 C CA . PHE A 1 92 ? 8.758 -3.623 5.169 1.00 95.56 92 PHE A CA 1
ATOM 706 C C . PHE A 1 92 ? 9.724 -3.389 4.019 1.00 95.56 92 PHE A C 1
ATOM 708 O O . PHE A 1 92 ? 10.780 -4.016 3.959 1.00 95.56 92 PHE A O 1
ATOM 715 N N . VAL A 1 93 ? 9.386 -2.439 3.147 1.00 96.31 93 VAL A N 1
ATOM 716 C CA . VAL A 1 93 ? 10.372 -1.803 2.268 1.00 96.31 93 VAL A CA 1
ATOM 717 C C . VAL A 1 93 ? 10.915 -0.586 2.998 1.00 96.31 93 VAL A C 1
ATOM 719 O O . VAL A 1 93 ? 10.146 0.292 3.391 1.00 96.31 93 VAL A O 1
ATOM 722 N N . ILE A 1 94 ? 12.226 -0.540 3.189 1.00 95.25 94 ILE A N 1
ATOM 723 C CA . ILE A 1 94 ? 12.925 0.502 3.941 1.00 95.25 94 ILE A CA 1
ATOM 724 C C . ILE A 1 94 ? 13.952 1.220 3.070 1.00 95.25 94 ILE A C 1
ATOM 726 O O . ILE A 1 94 ? 14.435 0.678 2.074 1.00 95.25 94 ILE A O 1
ATOM 730 N N . SER A 1 95 ? 14.301 2.434 3.477 1.00 92.56 95 SER A N 1
ATOM 731 C CA . SER A 1 95 ? 15.317 3.278 2.856 1.00 92.56 95 SER A CA 1
ATOM 732 C C . SER A 1 95 ? 16.081 4.009 3.962 1.00 92.56 95 SER A C 1
ATOM 734 O O . SER A 1 95 ? 15.467 4.647 4.816 1.00 92.56 95 SER A O 1
ATOM 736 N N . ALA A 1 96 ? 17.408 3.863 3.987 1.00 89.94 96 ALA A N 1
ATOM 737 C CA . ALA A 1 96 ? 18.262 4.563 4.952 1.00 89.94 96 ALA A CA 1
ATOM 738 C C . ALA A 1 96 ? 18.516 6.017 4.528 1.00 89.94 96 ALA A C 1
ATOM 740 O O . ALA A 1 96 ? 18.451 6.930 5.341 1.00 89.94 96 ALA A O 1
ATOM 741 N N . GLU A 1 97 ? 18.744 6.229 3.232 1.00 84.75 97 GLU A N 1
ATOM 742 C CA . GLU A 1 97 ? 18.898 7.545 2.620 1.00 84.75 97 GLU A CA 1
ATOM 743 C C . GLU A 1 97 ? 17.983 7.646 1.398 1.00 84.75 97 GLU A C 1
ATOM 745 O O . GLU A 1 97 ? 17.716 6.629 0.754 1.00 84.75 97 GLU A O 1
ATOM 750 N N . PRO A 1 98 ? 17.562 8.855 0.980 1.00 81.25 98 PRO A N 1
ATOM 751 C CA . PRO A 1 98 ? 16.608 8.998 -0.115 1.00 81.25 98 PRO A CA 1
ATOM 752 C C . PRO A 1 98 ? 16.989 8.241 -1.400 1.00 81.25 98 PRO A C 1
ATOM 754 O O . PRO A 1 98 ? 16.114 7.730 -2.093 1.00 81.25 98 PRO A O 1
ATOM 757 N N . TRP A 1 99 ? 18.281 8.114 -1.707 1.00 84.50 99 TRP A N 1
ATOM 758 C CA . TRP A 1 99 ? 18.774 7.491 -2.941 1.00 84.50 99 TRP A CA 1
ATOM 759 C C . TRP A 1 99 ? 19.553 6.187 -2.723 1.00 84.50 99 TRP A C 1
ATOM 761 O O . TRP A 1 99 ? 20.037 5.618 -3.701 1.00 84.50 99 TRP A O 1
ATOM 771 N N . ARG A 1 100 ? 19.721 5.734 -1.472 1.00 87.00 100 ARG A N 1
ATOM 772 C CA . ARG A 1 100 ? 20.645 4.647 -1.107 1.00 87.00 100 ARG A CA 1
ATOM 773 C C . ARG A 1 100 ? 20.144 3.809 0.064 1.00 87.00 100 ARG A C 1
ATOM 775 O O . ARG A 1 100 ? 19.270 4.217 0.828 1.00 87.00 100 ARG A O 1
ATOM 782 N N . GLY A 1 101 ? 20.738 2.626 0.221 1.00 91.38 101 GLY A N 1
ATOM 783 C CA . GLY A 1 101 ? 20.477 1.766 1.379 1.00 91.38 101 GLY A CA 1
ATOM 784 C C . GLY A 1 101 ? 19.049 1.214 1.431 1.00 91.38 101 GLY A C 1
ATOM 785 O O . GLY A 1 101 ? 18.504 1.015 2.518 1.00 91.38 101 GLY A O 1
ATOM 786 N N . HIS A 1 102 ? 18.440 0.984 0.264 1.00 94.75 102 HIS A N 1
ATOM 787 C CA . HIS A 1 102 ? 17.120 0.364 0.149 1.00 94.75 102 HIS A CA 1
ATOM 788 C C . HIS A 1 102 ? 17.194 -1.117 0.532 1.00 94.75 102 HIS A C 1
ATOM 790 O O . HIS A 1 102 ? 18.133 -1.821 0.154 1.00 94.75 102 HIS A O 1
ATOM 796 N N . ALA A 1 103 ? 16.205 -1.618 1.265 1.00 95.88 103 ALA A N 1
ATOM 797 C CA . ALA A 1 103 ? 16.143 -3.030 1.634 1.00 95.88 103 ALA A CA 1
ATOM 798 C C . ALA A 1 103 ? 14.711 -3.492 1.934 1.00 95.88 103 ALA A C 1
ATOM 800 O O . ALA A 1 103 ? 13.814 -2.687 2.180 1.00 95.88 103 ALA A O 1
ATOM 801 N N . LEU A 1 104 ? 14.512 -4.807 1.933 1.00 96.06 104 LEU A N 1
ATOM 802 C CA . LEU A 1 104 ? 13.400 -5.454 2.618 1.00 96.06 104 LEU A CA 1
ATOM 803 C C . LEU A 1 104 ? 13.859 -5.778 4.038 1.00 96.06 104 LEU A C 1
ATOM 805 O O . LEU A 1 104 ? 14.937 -6.347 4.204 1.00 96.06 104 LEU A O 1
ATOM 809 N N . LEU A 1 105 ? 13.064 -5.422 5.043 1.00 94.75 105 LEU A N 1
ATOM 810 C CA . LEU A 1 105 ? 13.356 -5.685 6.452 1.00 94.75 105 LEU A CA 1
ATOM 811 C C . LEU A 1 105 ? 12.167 -6.378 7.106 1.00 94.75 105 LEU A C 1
ATOM 813 O O . LEU A 1 105 ? 11.051 -5.857 7.073 1.00 94.75 105 LEU A O 1
ATOM 817 N N . ASN A 1 106 ? 12.406 -7.521 7.740 1.00 92.69 106 ASN A N 1
ATOM 818 C CA . ASN A 1 106 ? 11.463 -8.091 8.683 1.00 92.69 106 ASN A CA 1
ATOM 819 C C . ASN A 1 106 ? 11.740 -7.499 10.063 1.00 92.69 106 ASN A C 1
ATOM 821 O O . ASN A 1 106 ? 12.744 -7.814 10.701 1.00 92.69 106 ASN A O 1
ATOM 825 N N . LEU A 1 107 ? 10.846 -6.642 10.546 1.00 88.25 107 LEU A N 1
ATOM 826 C CA . LEU A 1 107 ? 11.106 -5.892 11.773 1.00 88.25 107 LEU A CA 1
ATOM 827 C C . LEU A 1 107 ? 11.077 -6.773 13.033 1.00 88.25 107 LEU A C 1
ATOM 829 O O . LEU A 1 107 ? 11.630 -6.401 14.064 1.00 88.25 107 LEU A O 1
ATOM 833 N N . ARG A 1 108 ? 10.441 -7.946 12.963 1.00 85.38 108 ARG A N 1
ATOM 834 C CA . ARG A 1 108 ? 10.364 -8.892 14.080 1.00 85.38 108 ARG A CA 1
ATOM 835 C C . ARG A 1 108 ? 11.605 -9.773 14.170 1.00 85.38 108 ARG A C 1
ATOM 837 O O . ARG A 1 108 ? 12.064 -10.040 15.274 1.00 85.38 108 ARG A O 1
ATOM 844 N N . THR A 1 109 ? 12.111 -10.256 13.037 1.00 86.00 109 THR A N 1
ATOM 845 C CA . THR A 1 109 ? 13.256 -11.184 13.007 1.00 86.00 109 THR A CA 1
ATOM 846 C C . THR A 1 109 ? 14.595 -10.485 12.786 1.00 86.00 109 THR A C 1
ATOM 848 O O . THR A 1 109 ? 15.630 -11.084 13.048 1.00 86.00 109 THR A O 1
ATOM 851 N N . GLY A 1 110 ? 14.592 -9.239 12.300 1.00 89.00 110 GLY A N 1
ATOM 852 C CA . GLY A 1 110 ? 15.796 -8.534 11.855 1.00 89.00 110 GLY A CA 1
ATOM 853 C C . GLY A 1 110 ? 16.317 -9.005 10.493 1.00 89.00 110 GLY A C 1
ATOM 854 O O . GLY A 1 110 ? 17.352 -8.528 10.041 1.00 89.00 110 GLY A O 1
ATOM 855 N N . GLU A 1 111 ? 15.620 -9.931 9.825 1.00 91.81 111 GLU A N 1
ATOM 856 C CA . GLU A 1 111 ? 16.027 -10.428 8.511 1.00 91.81 111 GLU A CA 1
ATOM 857 C C . GLU A 1 111 ? 16.004 -9.301 7.474 1.00 91.81 111 GLU A C 1
ATOM 859 O O . GLU A 1 111 ? 15.027 -8.551 7.375 1.00 91.81 111 GLU A O 1
ATOM 864 N N . ARG A 1 112 ? 17.077 -9.194 6.683 1.00 93.06 112 ARG A N 1
ATOM 865 C CA . ARG A 1 112 ? 17.279 -8.096 5.738 1.00 93.06 112 ARG A CA 1
ATOM 866 C C . ARG A 1 112 ? 17.703 -8.602 4.364 1.00 93.06 112 ARG A C 1
ATOM 868 O O . ARG A 1 112 ? 18.647 -9.376 4.243 1.00 93.06 112 ARG A O 1
ATOM 875 N N . VAL A 1 113 ? 17.049 -8.093 3.322 1.00 93.81 113 VAL A N 1
ATOM 876 C CA . VAL A 1 113 ? 17.395 -8.348 1.916 1.00 93.81 113 VAL A CA 1
ATOM 877 C C . VAL A 1 113 ? 17.708 -7.019 1.243 1.00 93.81 113 VAL A C 1
ATOM 879 O O . VAL A 1 113 ? 16.837 -6.159 1.134 1.00 93.81 113 VAL A O 1
ATOM 882 N N . ALA A 1 114 ? 18.951 -6.829 0.804 1.00 94.56 114 ALA A N 1
ATOM 883 C CA . ALA A 1 114 ? 19.356 -5.602 0.123 1.00 94.56 114 ALA A CA 1
ATOM 884 C C . ALA A 1 114 ? 18.617 -5.442 -1.215 1.00 94.56 114 ALA A C 1
ATOM 886 O O . ALA A 1 114 ? 18.500 -6.394 -1.989 1.00 94.56 114 ALA A O 1
ATOM 887 N N . LEU A 1 115 ? 18.143 -4.228 -1.490 1.00 95.62 115 LEU A N 1
ATOM 888 C CA . LEU A 1 115 ? 17.535 -3.863 -2.765 1.00 95.62 115 LEU A CA 1
ATOM 889 C C . LEU A 1 115 ? 18.519 -3.005 -3.574 1.00 95.62 115 LEU A C 1
ATOM 891 O O . LEU A 1 115 ? 19.202 -2.157 -2.997 1.00 95.62 115 LEU A O 1
ATOM 895 N N . PRO A 1 116 ? 18.590 -3.165 -4.908 1.00 94.44 116 PRO A N 1
ATOM 896 C CA . PRO A 1 116 ? 19.454 -2.329 -5.731 1.00 94.44 116 PRO A CA 1
ATOM 897 C C . PRO A 1 116 ? 19.080 -0.843 -5.667 1.00 94.44 116 PRO A C 1
ATOM 899 O O . PRO A 1 116 ? 17.914 -0.481 -5.525 1.00 94.44 116 PRO A O 1
ATOM 902 N N . GLU A 1 117 ? 20.068 0.029 -5.854 1.00 93.12 117 GLU A N 1
ATOM 903 C CA . GLU A 1 117 ? 19.886 1.492 -5.801 1.00 93.12 117 GLU A CA 1
ATOM 904 C C . GLU A 1 117 ? 19.532 2.110 -7.160 1.00 93.12 117 GLU A C 1
ATOM 906 O O . GLU A 1 117 ? 19.213 3.297 -7.261 1.00 93.12 117 GLU A O 1
ATOM 911 N N . ARG A 1 118 ? 19.632 1.318 -8.232 1.00 92.44 118 ARG A N 1
ATOM 912 C CA . ARG A 1 118 ? 19.507 1.791 -9.610 1.00 92.44 118 ARG A CA 1
ATOM 913 C C . ARG A 1 118 ? 18.369 1.097 -10.341 1.00 92.44 118 ARG A C 1
ATOM 915 O O . ARG A 1 118 ? 18.087 -0.073 -10.096 1.00 92.44 118 ARG A O 1
ATOM 922 N N . VAL A 1 119 ? 17.782 1.807 -11.294 1.00 91.75 119 VAL A N 1
ATOM 923 C CA . VAL A 1 119 ? 16.799 1.296 -12.252 1.00 91.75 119 VAL A CA 1
ATOM 924 C C . VAL A 1 119 ? 17.396 1.283 -13.655 1.00 91.75 119 VAL A C 1
ATOM 926 O O . VAL A 1 119 ? 18.080 2.227 -14.052 1.00 91.75 119 VAL A O 1
ATOM 929 N N . ARG A 1 120 ? 17.173 0.193 -14.394 1.00 91.25 120 ARG A N 1
ATOM 930 C CA . ARG A 1 120 ? 17.430 0.077 -15.833 1.00 91.25 120 ARG A CA 1
ATOM 931 C C . ARG A 1 120 ? 16.251 0.675 -16.587 1.00 91.25 120 ARG A C 1
ATOM 933 O O . ARG A 1 120 ? 15.124 0.229 -16.386 1.00 91.25 120 ARG A O 1
ATOM 940 N N . ILE A 1 121 ? 16.541 1.637 -17.455 1.00 87.06 121 ILE A N 1
ATOM 941 C CA . ILE A 1 121 ? 15.569 2.309 -18.316 1.00 87.06 121 ILE A CA 1
ATOM 942 C C . ILE A 1 121 ? 15.953 2.002 -19.768 1.00 87.06 121 ILE A C 1
ATOM 944 O O . ILE A 1 121 ? 17.022 2.442 -20.210 1.00 87.06 121 ILE A O 1
ATOM 948 N N . PRO A 1 122 ? 15.141 1.219 -20.496 1.00 83.44 122 PRO A N 1
ATOM 949 C CA . PRO A 1 122 ? 15.302 1.040 -21.932 1.00 83.44 122 PRO A CA 1
ATOM 950 C C . PRO A 1 122 ? 15.062 2.365 -22.662 1.00 83.44 122 PRO A C 1
ATOM 952 O O . PRO A 1 122 ? 14.08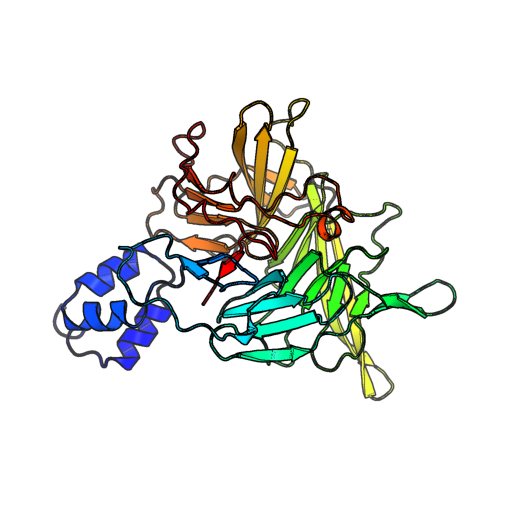4 3.058 -22.389 1.00 83.44 122 PRO A O 1
ATOM 955 N N . LEU A 1 123 ? 15.952 2.703 -23.587 1.00 81.06 123 LEU A N 1
ATOM 956 C CA . LEU A 1 123 ? 15.834 3.833 -24.506 1.00 81.06 123 LEU A CA 1
ATOM 957 C C . LEU A 1 123 ? 15.793 3.306 -25.946 1.00 81.06 123 LEU A C 1
ATOM 959 O O . LEU A 1 123 ? 16.153 2.156 -26.192 1.00 81.06 123 LEU A O 1
ATOM 963 N N . GLU A 1 124 ? 15.424 4.160 -26.906 1.00 79.06 124 GLU A N 1
ATOM 964 C CA . GLU A 1 124 ? 15.468 3.810 -28.339 1.00 79.06 124 GLU A CA 1
ATOM 965 C C . GLU A 1 124 ? 16.852 3.295 -28.768 1.00 79.06 124 GLU A C 1
ATOM 967 O O . GLU A 1 124 ? 16.951 2.347 -29.543 1.00 79.06 124 GLU A O 1
ATOM 972 N N . PHE A 1 125 ? 17.921 3.863 -28.199 1.00 78.06 125 PHE A N 1
ATOM 973 C CA . PHE A 1 125 ? 19.308 3.508 -28.503 1.00 78.06 125 PHE A CA 1
ATOM 974 C C . PHE A 1 125 ? 20.077 3.061 -27.252 1.00 78.06 125 PHE A C 1
ATOM 976 O O . PHE A 1 125 ? 21.073 3.667 -26.858 1.00 78.06 125 PHE A O 1
ATOM 983 N N . GLY A 1 126 ? 19.611 1.985 -26.613 1.00 85.62 126 GLY A N 1
ATOM 984 C CA . GLY A 1 126 ? 20.343 1.290 -25.551 1.00 85.62 126 GLY A CA 1
ATOM 985 C C . GLY A 1 126 ? 19.644 1.312 -24.194 1.00 85.62 126 GLY A C 1
ATOM 986 O O . GLY A 1 126 ? 18.423 1.390 -24.099 1.00 85.62 126 GLY A O 1
ATOM 987 N N . VAL A 1 127 ? 20.422 1.186 -23.119 1.00 87.94 127 VAL A N 1
ATOM 988 C CA . VAL A 1 127 ? 19.902 1.110 -21.747 1.00 87.94 127 VAL A CA 1
ATOM 989 C C . VAL A 1 127 ? 20.724 2.012 -20.845 1.00 87.94 127 VAL A C 1
ATOM 991 O O . VAL A 1 127 ? 21.947 1.884 -20.782 1.00 87.94 127 VAL A O 1
ATOM 994 N N . ILE A 1 128 ? 20.051 2.873 -20.085 1.00 89.50 128 ILE A N 1
ATOM 995 C CA . ILE A 1 128 ? 20.688 3.650 -19.021 1.00 89.50 128 ILE A CA 1
ATOM 996 C C . ILE A 1 128 ? 20.356 3.053 -17.656 1.00 89.50 128 ILE A C 1
ATOM 998 O O . ILE A 1 128 ? 19.280 2.494 -17.438 1.00 89.50 128 ILE A O 1
ATOM 1002 N N . LYS A 1 129 ? 21.296 3.167 -16.716 1.00 91.12 129 LYS A N 1
ATOM 1003 C CA . LYS A 1 129 ? 21.058 2.872 -15.299 1.00 91.12 129 LYS A CA 1
ATOM 1004 C C . LYS A 1 129 ? 21.010 4.188 -14.539 1.00 91.12 129 LYS A C 1
ATOM 1006 O O . LYS A 1 129 ? 22.025 4.879 -14.505 1.00 91.12 129 LYS A O 1
ATOM 1011 N N . CYS A 1 130 ? 19.910 4.497 -13.867 1.00 88.50 130 CYS A N 1
ATOM 1012 C CA . CYS A 1 130 ? 19.751 5.728 -13.086 1.00 88.50 130 CYS A CA 1
ATOM 1013 C C . CYS A 1 130 ? 19.577 5.408 -11.598 1.00 88.50 130 CYS A C 1
ATOM 1015 O O . CYS A 1 130 ? 18.962 4.388 -11.290 1.00 88.50 130 CYS A O 1
ATOM 1017 N N . PRO A 1 131 ? 20.095 6.232 -10.668 1.00 89.56 131 PRO A N 1
ATOM 1018 C CA . PRO A 1 131 ? 19.734 6.111 -9.259 1.00 89.56 131 PRO A CA 1
ATOM 1019 C C . PRO A 1 131 ? 18.231 6.346 -9.077 1.00 89.56 131 PRO A C 1
ATOM 1021 O O . PRO A 1 131 ? 17.613 7.086 -9.847 1.00 89.56 131 PRO A O 1
ATOM 1024 N N . MET A 1 132 ? 17.643 5.729 -8.056 1.00 89.06 132 MET A N 1
ATOM 1025 C CA . MET A 1 132 ? 16.225 5.895 -7.757 1.00 89.06 132 MET A CA 1
ATOM 1026 C C . MET A 1 132 ? 15.956 6.055 -6.261 1.00 89.06 132 MET A C 1
ATOM 1028 O O . MET A 1 132 ? 16.611 5.457 -5.408 1.00 89.06 132 MET A O 1
ATOM 1032 N N . MET A 1 133 ? 14.935 6.852 -5.967 1.00 89.12 133 MET A N 1
ATOM 1033 C CA . MET A 1 133 ? 14.319 6.966 -4.651 1.00 89.12 133 MET A CA 1
ATOM 1034 C C . MET A 1 133 ? 13.016 6.179 -4.662 1.00 89.12 133 MET A C 1
ATOM 1036 O O . MET A 1 133 ? 12.193 6.384 -5.555 1.00 89.12 133 MET A O 1
ATOM 1040 N N . ILE A 1 134 ? 12.807 5.325 -3.659 1.00 91.81 134 ILE A N 1
ATOM 1041 C CA . ILE A 1 134 ? 11.537 4.625 -3.453 1.00 91.81 134 ILE A CA 1
ATOM 1042 C C . ILE A 1 134 ? 10.597 5.550 -2.672 1.00 91.81 134 ILE A C 1
ATOM 1044 O O . ILE A 1 134 ? 10.871 5.925 -1.534 1.00 91.81 134 ILE A O 1
ATOM 1048 N N . ARG A 1 135 ? 9.474 5.939 -3.277 1.00 89.81 135 ARG A N 1
ATOM 1049 C CA . ARG A 1 135 ? 8.421 6.732 -2.621 1.00 89.81 135 ARG A CA 1
ATOM 1050 C C . ARG A 1 135 ? 7.448 5.835 -1.874 1.00 89.81 135 ARG A C 1
ATOM 1052 O O . ARG A 1 135 ? 7.118 6.132 -0.731 1.00 89.81 135 ARG A O 1
ATOM 1059 N N . ALA A 1 136 ? 7.024 4.763 -2.531 1.00 93.12 136 ALA A N 1
ATOM 1060 C CA . ALA A 1 136 ? 6.177 3.731 -1.962 1.00 93.12 136 ALA A CA 1
ATOM 1061 C C . ALA A 1 136 ? 6.479 2.393 -2.638 1.00 93.12 136 ALA A C 1
ATOM 1063 O O . ALA A 1 136 ? 6.881 2.399 -3.801 1.00 93.12 136 ALA A O 1
ATOM 1064 N N . ALA A 1 137 ? 6.289 1.264 -1.965 1.00 96.06 137 ALA A N 1
ATOM 1065 C CA . ALA A 1 137 ? 6.510 -0.036 -2.587 1.00 96.06 137 ALA A CA 1
ATOM 1066 C C . ALA A 1 137 ? 5.643 -1.143 -1.995 1.00 96.06 137 ALA A C 1
ATOM 1068 O O . ALA A 1 137 ? 5.424 -1.201 -0.789 1.00 96.06 137 ALA A O 1
ATOM 1069 N N . VAL A 1 138 ? 5.198 -2.053 -2.857 1.00 96.94 138 VAL A N 1
ATOM 1070 C CA . VAL A 1 138 ? 4.366 -3.201 -2.496 1.00 96.94 138 VAL A CA 1
ATOM 1071 C C . VAL A 1 138 ? 5.037 -4.491 -2.937 1.00 96.94 138 VAL A C 1
ATOM 1073 O O . VAL A 1 138 ? 5.681 -4.556 -3.984 1.00 96.94 138 VAL A O 1
ATOM 1076 N N . MET A 1 139 ? 4.869 -5.522 -2.115 1.00 95.56 139 MET A N 1
ATOM 1077 C CA . MET A 1 139 ? 5.346 -6.877 -2.367 1.00 95.56 139 MET A CA 1
ATOM 1078 C C . MET A 1 139 ? 4.181 -7.753 -2.837 1.00 95.56 139 MET A C 1
ATOM 1080 O O . MET A 1 139 ? 3.088 -7.664 -2.278 1.00 95.56 139 MET A O 1
ATOM 1084 N N . SER A 1 140 ? 4.412 -8.625 -3.819 1.00 94.69 140 SER A N 1
ATOM 1085 C CA . SER A 1 140 ? 3.410 -9.621 -4.234 1.00 94.69 140 SER A CA 1
ATOM 1086 C C . SER A 1 140 ? 3.205 -10.716 -3.185 1.00 94.69 140 SER A C 1
ATOM 1088 O O . SER A 1 140 ? 2.092 -11.182 -2.953 1.00 94.69 140 SER A O 1
ATOM 1090 N N . VAL A 1 141 ? 4.295 -11.139 -2.546 1.00 90.19 141 VAL A N 1
ATOM 1091 C CA . VAL A 1 141 ? 4.331 -12.176 -1.515 1.00 90.19 141 VAL A CA 1
ATOM 1092 C C . VAL A 1 141 ? 5.454 -11.863 -0.530 1.00 90.19 141 VAL A C 1
ATOM 1094 O O . VAL A 1 141 ? 6.408 -11.163 -0.869 1.00 90.19 141 VAL A O 1
ATOM 1097 N N . ALA A 1 142 ? 5.348 -12.373 0.695 1.00 84.94 142 ALA A N 1
ATOM 1098 C CA . ALA A 1 142 ? 6.388 -12.199 1.698 1.00 84.94 142 ALA A CA 1
ATOM 1099 C C . ALA A 1 142 ? 7.732 -12.815 1.227 1.00 84.94 142 ALA A C 1
ATOM 1101 O O . ALA A 1 142 ? 7.758 -13.971 0.780 1.00 84.94 142 ALA A O 1
ATOM 1102 N N . PRO A 1 143 ? 8.852 -12.075 1.315 1.00 83.38 143 PRO A N 1
ATOM 1103 C CA . PRO A 1 143 ? 10.195 -12.629 1.127 1.00 83.38 143 PRO A CA 1
ATOM 1104 C C . PRO A 1 143 ? 10.556 -13.601 2.280 1.00 83.38 143 PRO A C 1
ATOM 1106 O O . PRO A 1 143 ? 9.851 -13.620 3.294 1.00 83.38 143 PRO A O 1
ATOM 1109 N N . PRO A 1 144 ? 11.600 -14.450 2.138 1.00 74.94 144 PRO A N 1
ATOM 1110 C CA . PRO A 1 144 ? 12.595 -14.531 1.055 1.00 74.94 144 PRO A CA 1
ATOM 1111 C C . PRO A 1 144 ? 12.188 -15.406 -0.153 1.00 74.94 144 PRO A C 1
ATOM 1113 O O . PRO A 1 144 ? 13.047 -15.895 -0.884 1.00 74.94 144 PRO A O 1
ATOM 1116 N N . SER A 1 145 ? 10.890 -15.615 -0.405 1.00 83.56 145 SER A N 1
ATOM 1117 C CA . SER A 1 145 ? 10.420 -16.394 -1.562 1.00 83.56 145 SER A CA 1
ATOM 1118 C C . SER A 1 145 ? 11.031 -15.916 -2.890 1.00 83.56 145 SER A C 1
ATOM 1120 O O . SER A 1 145 ? 10.926 -14.742 -3.240 1.00 83.56 145 SER A O 1
ATOM 1122 N N . GLY A 1 146 ? 11.590 -16.836 -3.687 1.00 81.94 146 GLY A N 1
ATOM 1123 C CA . GLY A 1 146 ? 12.108 -16.542 -5.035 1.00 81.94 146 GLY A CA 1
ATOM 1124 C C . GLY A 1 146 ? 11.038 -16.097 -6.047 1.00 81.94 146 GLY A C 1
ATOM 1125 O O . GLY A 1 146 ? 11.380 -15.604 -7.128 1.00 81.94 146 GLY A O 1
ATOM 1126 N N . ALA A 1 147 ? 9.758 -16.248 -5.682 1.00 86.44 147 ALA A N 1
ATOM 1127 C CA . ALA A 1 147 ? 8.592 -15.745 -6.407 1.00 86.44 147 ALA A CA 1
ATOM 1128 C C . ALA A 1 147 ? 8.176 -14.319 -5.985 1.00 86.44 147 ALA A C 1
ATOM 1130 O O . ALA A 1 147 ? 7.214 -13.774 -6.526 1.00 86.44 147 ALA A O 1
ATOM 1131 N N . CYS A 1 148 ? 8.866 -13.714 -5.009 1.00 92.25 148 CYS A N 1
ATOM 1132 C CA . CYS A 1 148 ? 8.601 -12.348 -4.574 1.00 92.25 148 CYS A CA 1
ATOM 1133 C C . CYS A 1 148 ? 8.935 -11.347 -5.681 1.00 92.25 148 CYS A C 1
ATOM 1135 O O . CYS A 1 148 ? 10.042 -11.333 -6.218 1.00 92.25 148 CYS A O 1
ATOM 1137 N N . PHE A 1 149 ? 7.965 -10.490 -5.980 1.00 95.38 149 PHE A N 1
ATOM 1138 C CA . PHE A 1 149 ? 8.145 -9.286 -6.769 1.00 95.38 149 PHE A CA 1
ATOM 1139 C C . PHE A 1 149 ? 7.897 -8.080 -5.881 1.00 95.38 149 PHE A C 1
ATOM 1141 O O . PHE A 1 149 ? 6.976 -8.075 -5.062 1.00 95.38 149 PHE A O 1
ATOM 1148 N N . VAL A 1 150 ? 8.695 -7.043 -6.088 1.00 96.56 150 VAL A N 1
ATOM 1149 C CA . VAL A 1 150 ? 8.525 -5.739 -5.462 1.00 96.56 150 VAL A CA 1
ATOM 1150 C C . VAL A 1 150 ? 8.262 -4.7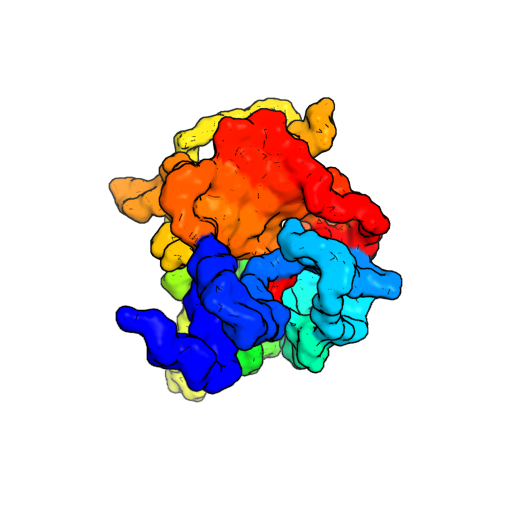36 -6.569 1.00 96.56 150 VAL A C 1
ATOM 1152 O O . VAL A 1 150 ? 9.063 -4.622 -7.497 1.00 96.56 150 VAL A O 1
ATOM 1155 N N . ALA A 1 151 ? 7.149 -4.020 -6.473 1.00 96.75 151 ALA A N 1
ATOM 1156 C CA . ALA A 1 151 ? 6.846 -2.882 -7.327 1.00 96.75 151 ALA A CA 1
ATOM 1157 C C . ALA A 1 151 ? 6.991 -1.604 -6.505 1.00 96.75 151 ALA A C 1
ATOM 1159 O O . ALA A 1 151 ? 6.444 -1.507 -5.406 1.00 96.75 151 ALA A O 1
ATOM 1160 N N . ALA A 1 152 ? 7.732 -0.633 -7.024 1.00 95.56 152 ALA A N 1
ATOM 1161 C CA . ALA A 1 152 ? 8.038 0.614 -6.343 1.00 95.56 152 ALA A CA 1
ATOM 1162 C C . ALA A 1 152 ? 7.579 1.809 -7.172 1.00 95.56 152 ALA A C 1
ATOM 1164 O O . ALA A 1 152 ? 7.955 1.931 -8.335 1.00 95.56 152 ALA A O 1
ATOM 1165 N N . ILE A 1 153 ? 6.836 2.724 -6.549 1.00 92.94 153 ILE A N 1
ATOM 1166 C CA . ILE A 1 153 ? 6.675 4.092 -7.038 1.00 92.94 153 ILE A CA 1
ATOM 1167 C C . ILE A 1 153 ? 7.997 4.809 -6.781 1.00 92.94 153 ILE A C 1
ATOM 1169 O O . ILE A 1 153 ? 8.473 4.850 -5.643 1.00 92.94 153 ILE A O 1
ATOM 1173 N N . THR A 1 154 ? 8.594 5.378 -7.823 1.00 88.81 154 THR A N 1
ATOM 1174 C CA . THR A 1 154 ? 9.909 6.021 -7.752 1.00 88.81 154 THR A CA 1
ATOM 1175 C C . THR A 1 154 ? 9.840 7.501 -8.103 1.00 88.81 154 THR A C 1
ATOM 1177 O O . THR A 1 154 ? 8.920 7.941 -8.784 1.00 88.81 154 THR A O 1
ATOM 1180 N N . SER A 1 155 ? 10.834 8.277 -7.669 1.00 78.81 155 SER A N 1
ATOM 1181 C CA . SER A 1 155 ? 11.016 9.674 -8.112 1.00 78.81 155 SER A CA 1
ATOM 1182 C C . SER A 1 155 ? 11.818 9.793 -9.421 1.00 78.81 155 SER A C 1
ATOM 1184 O O . SER A 1 155 ? 12.308 10.873 -9.743 1.00 78.81 155 SER A O 1
ATOM 1186 N N . SER A 1 156 ? 12.023 8.684 -10.144 1.00 68.94 156 SER A N 1
ATOM 1187 C CA . SER A 1 156 ? 12.722 8.664 -11.437 1.00 68.94 156 SER A CA 1
ATOM 1188 C C . SER A 1 156 ? 11.764 8.964 -12.596 1.00 68.94 156 SER A C 1
ATOM 1190 O O . SER A 1 156 ? 10.549 8.910 -12.425 1.00 68.94 156 SER A O 1
ATOM 1192 N N . GLN A 1 157 ? 12.302 9.185 -13.803 1.00 65.38 157 GLN A N 1
ATOM 1193 C CA . GLN A 1 157 ? 11.510 9.411 -15.028 1.00 65.38 157 GLN A CA 1
ATOM 1194 C C . GLN A 1 157 ? 10.474 8.310 -15.319 1.00 65.38 157 GLN A C 1
ATOM 1196 O O . GLN A 1 157 ? 9.504 8.544 -16.030 1.00 65.38 157 GLN A O 1
ATOM 1201 N N . THR A 1 158 ? 10.670 7.109 -14.773 1.00 68.19 158 THR A N 1
ATOM 1202 C CA . THR A 1 158 ? 9.835 5.939 -15.075 1.00 68.19 158 THR A CA 1
ATOM 1203 C C . THR A 1 158 ? 8.625 5.798 -14.158 1.00 68.19 158 THR A C 1
ATOM 1205 O O . THR A 1 158 ? 7.730 5.025 -14.480 1.00 68.19 158 THR A O 1
ATOM 1208 N N . ASN A 1 159 ? 8.570 6.563 -13.054 1.00 82.56 159 ASN A N 1
ATOM 1209 C CA . ASN A 1 159 ? 7.549 6.571 -11.989 1.00 82.56 159 ASN A CA 1
ATOM 1210 C C . ASN A 1 159 ? 7.263 5.230 -11.291 1.00 82.56 159 ASN A C 1
ATOM 1212 O O . ASN A 1 159 ? 6.933 5.237 -10.108 1.00 82.56 159 ASN A O 1
ATOM 1216 N N . LEU A 1 160 ? 7.457 4.089 -11.950 1.00 91.19 160 LEU A N 1
ATOM 1217 C CA . LEU A 1 160 ? 7.291 2.738 -11.431 1.00 91.19 160 LEU A CA 1
ATOM 1218 C C . LEU A 1 160 ? 8.468 1.850 -11.845 1.00 91.19 160 LEU A C 1
ATOM 1220 O O . LEU A 1 160 ? 8.943 1.903 -12.980 1.00 91.19 160 LEU A O 1
ATOM 1224 N N . ALA A 1 161 ? 8.921 1.007 -10.923 1.00 93.94 161 ALA A N 1
ATOM 1225 C CA . ALA A 1 161 ? 9.991 0.047 -11.157 1.00 93.94 161 ALA A CA 1
ATOM 1226 C C . ALA A 1 161 ? 9.703 -1.291 -10.465 1.00 93.94 161 ALA A C 1
ATOM 1228 O O . ALA A 1 161 ? 9.053 -1.332 -9.421 1.00 93.94 161 ALA A O 1
ATOM 1229 N N . PHE A 1 162 ? 10.222 -2.377 -11.032 1.00 95.75 162 PHE A N 1
ATOM 1230 C CA . PHE A 1 162 ? 10.016 -3.745 -10.567 1.00 95.75 162 PHE A CA 1
ATOM 1231 C C . PHE A 1 162 ? 11.341 -4.431 -10.245 1.00 95.75 162 PHE A C 1
ATOM 1233 O O . PHE A 1 162 ? 12.342 -4.260 -10.947 1.00 95.75 162 PHE A O 1
ATOM 1240 N N . TRP A 1 163 ? 11.333 -5.241 -9.196 1.00 95.12 163 TRP A N 1
ATOM 1241 C CA . TRP A 1 163 ? 12.468 -6.054 -8.779 1.00 95.12 163 TRP A CA 1
ATOM 1242 C C . TRP A 1 163 ? 12.000 -7.419 -8.285 1.00 95.12 163 TRP A C 1
ATOM 1244 O O . TRP A 1 163 ? 10.886 -7.566 -7.783 1.00 95.12 163 TRP A O 1
ATOM 1254 N N . ARG A 1 164 ? 12.874 -8.416 -8.407 1.00 93.50 164 ARG A N 1
ATOM 1255 C CA . ARG A 1 164 ? 12.734 -9.730 -7.778 1.00 93.50 164 ARG A CA 1
ATOM 1256 C C . ARG A 1 164 ? 14.098 -10.235 -7.294 1.00 93.50 164 ARG A C 1
ATOM 1258 O O . ARG A 1 164 ? 15.122 -9.771 -7.810 1.00 93.50 164 ARG A O 1
ATOM 1265 N N . PRO A 1 165 ? 14.136 -11.216 -6.373 1.00 91.31 165 PRO A N 1
ATOM 1266 C CA . PRO A 1 165 ? 15.381 -11.832 -5.933 1.00 91.31 165 PRO A CA 1
ATOM 1267 C C . PRO A 1 165 ? 16.271 -12.275 -7.101 1.00 91.31 165 PRO A C 1
ATOM 1269 O O . PRO A 1 165 ? 15.801 -12.878 -8.069 1.00 91.31 165 PRO A O 1
ATOM 1272 N N . GLY A 1 166 ? 17.565 -11.963 -6.997 1.00 88.56 166 GLY A N 1
ATOM 1273 C CA . GLY A 1 166 ? 18.579 -12.248 -8.018 1.00 88.56 166 GLY A CA 1
ATOM 1274 C C . GLY A 1 166 ? 18.838 -11.113 -9.016 1.00 88.56 166 GLY A C 1
ATOM 1275 O O . GLY A 1 166 ? 19.782 -11.208 -9.793 1.00 88.56 166 GLY A O 1
ATOM 1276 N N . MET A 1 167 ? 18.054 -10.029 -9.001 1.00 91.00 167 MET A N 1
ATOM 1277 C CA . MET A 1 167 ? 18.315 -8.855 -9.843 1.00 91.00 167 MET A CA 1
ATOM 1278 C C . MET A 1 167 ? 19.290 -7.873 -9.178 1.00 91.00 167 MET A C 1
ATOM 1280 O O . MET A 1 167 ? 19.095 -7.474 -8.031 1.00 91.00 167 MET A O 1
ATOM 1284 N N . ASP A 1 168 ? 20.285 -7.411 -9.940 1.00 91.12 168 ASP A N 1
ATOM 1285 C CA . ASP A 1 168 ? 21.294 -6.405 -9.554 1.00 91.12 168 ASP A CA 1
ATOM 1286 C C . ASP A 1 168 ? 20.861 -4.950 -9.839 1.00 91.12 168 ASP A C 1
ATOM 1288 O O . ASP A 1 168 ? 21.560 -3.999 -9.496 1.00 91.12 168 ASP A O 1
ATOM 1292 N N . CYS A 1 169 ? 19.728 -4.755 -10.514 1.00 92.06 169 CYS A N 1
ATOM 1293 C CA . CYS A 1 169 ? 19.157 -3.450 -10.851 1.00 92.06 169 CYS A CA 1
ATOM 1294 C C . CYS A 1 169 ? 17.653 -3.627 -11.062 1.00 92.06 169 CYS A C 1
ATOM 1296 O O . CYS A 1 169 ? 17.229 -4.670 -11.563 1.00 92.06 169 CYS A O 1
ATOM 1298 N N . TRP A 1 170 ? 16.862 -2.605 -10.754 1.00 94.06 170 TRP A N 1
ATOM 1299 C CA . TRP A 1 170 ? 15.424 -2.606 -11.014 1.00 94.06 170 TRP A CA 1
ATOM 1300 C C . TRP A 1 170 ? 15.134 -2.524 -12.513 1.00 94.06 170 TRP A C 1
ATOM 1302 O O . TRP A 1 170 ? 15.956 -2.025 -13.281 1.00 94.06 170 TRP A O 1
ATOM 1312 N N . LEU A 1 171 ? 13.958 -2.985 -12.926 1.00 92.56 171 LEU A N 1
ATOM 1313 C CA . LEU A 1 171 ? 13.438 -2.821 -14.279 1.00 92.56 171 LEU A CA 1
ATOM 1314 C C . LEU A 1 171 ? 12.356 -1.741 -14.274 1.00 92.56 171 LEU A C 1
ATOM 1316 O O . LEU A 1 171 ? 11.410 -1.831 -13.494 1.00 92.56 171 LEU A O 1
ATOM 1320 N N . SER A 1 172 ? 12.480 -0.724 -15.123 1.00 91.62 172 SER A N 1
ATOM 1321 C CA . SER A 1 172 ? 11.435 0.289 -15.262 1.00 91.62 172 SER A CA 1
ATOM 1322 C C . SER A 1 172 ? 10.134 -0.298 -15.805 1.00 91.62 172 SER A C 1
ATOM 1324 O O . SER A 1 172 ? 10.159 -1.165 -16.681 1.00 91.62 172 SER A O 1
ATOM 1326 N N . ALA A 1 173 ? 8.999 0.226 -15.346 1.00 89.25 173 ALA A N 1
ATOM 1327 C CA . ALA A 1 173 ? 7.720 -0.025 -15.996 1.00 89.25 173 ALA A CA 1
ATOM 1328 C C . ALA A 1 173 ? 7.760 0.432 -17.471 1.00 89.25 173 ALA A C 1
ATOM 1330 O O . ALA A 1 173 ? 8.433 1.421 -17.782 1.00 89.25 173 ALA A O 1
ATOM 1331 N N . PRO A 1 174 ? 7.055 -0.256 -18.385 1.00 84.25 174 PRO A N 1
ATOM 1332 C CA . PRO A 1 174 ? 6.915 0.214 -19.759 1.00 84.25 174 PRO A CA 1
ATOM 1333 C C . PRO A 1 174 ? 6.204 1.572 -19.783 1.00 84.25 174 PRO A C 1
ATOM 1335 O O . PRO A 1 174 ? 5.320 1.829 -18.963 1.00 84.25 174 PRO A O 1
ATOM 1338 N N . ALA A 1 175 ? 6.574 2.432 -20.734 1.00 76.88 175 ALA A N 1
ATOM 1339 C CA . ALA A 1 175 ? 5.880 3.696 -20.947 1.00 76.88 175 ALA A CA 1
ATOM 1340 C C . ALA A 1 175 ? 4.441 3.424 -21.414 1.00 76.88 175 ALA A C 1
ATOM 1342 O O . ALA A 1 175 ? 4.218 2.668 -22.359 1.00 76.88 175 ALA A O 1
ATOM 1343 N N . VAL A 1 176 ? 3.467 4.040 -20.746 1.00 72.06 176 VAL A N 1
ATOM 1344 C CA . VAL A 1 176 ? 2.039 3.852 -21.027 1.00 72.06 176 VAL A CA 1
ATOM 1345 C C . VAL A 1 176 ? 1.458 5.173 -21.525 1.00 72.06 176 VAL A C 1
ATOM 1347 O O . VAL A 1 176 ? 0.932 5.974 -20.750 1.00 72.06 176 VAL A O 1
ATOM 1350 N N . GLY A 1 177 ? 1.557 5.398 -22.835 1.00 67.12 177 GLY A N 1
ATOM 1351 C CA . GLY A 1 177 ? 1.142 6.645 -23.482 1.00 67.12 177 GLY A CA 1
ATOM 1352 C C . GLY A 1 177 ? 2.165 7.789 -23.348 1.00 67.12 177 GLY A C 1
ATOM 1353 O O . GLY A 1 177 ? 3.243 7.595 -22.789 1.00 67.12 177 GLY A O 1
ATOM 1354 N N . PRO A 1 178 ? 1.850 8.983 -23.885 1.00 57.34 178 PRO A N 1
ATOM 1355 C CA . PRO A 1 178 ? 2.790 10.106 -23.984 1.00 57.34 178 PRO A CA 1
ATOM 1356 C C . PRO A 1 178 ? 2.904 10.963 -22.709 1.00 57.34 178 PRO A C 1
ATOM 1358 O O . PRO A 1 178 ? 3.722 11.879 -22.661 1.00 57.34 178 PRO A O 1
ATOM 1361 N N . VAL A 1 179 ? 2.072 10.718 -21.693 1.00 61.75 179 VAL A N 1
ATOM 1362 C CA . VAL A 1 179 ? 1.979 11.558 -20.489 1.00 61.75 179 VAL A CA 1
ATOM 1363 C C . VAL A 1 179 ? 2.862 10.998 -19.374 1.00 61.75 179 VAL A C 1
ATOM 1365 O O . VAL A 1 179 ? 2.864 9.794 -19.115 1.00 61.75 179 VAL A O 1
ATOM 1368 N N . VAL A 1 180 ? 3.589 11.879 -18.679 1.00 64.44 180 VAL A N 1
ATOM 1369 C CA . VAL A 1 180 ? 4.313 11.526 -17.450 1.00 64.44 180 VAL A CA 1
ATOM 1370 C C . VAL A 1 180 ? 3.290 11.224 -16.354 1.00 64.44 180 VAL A C 1
ATOM 1372 O O . VAL A 1 180 ? 2.712 12.131 -15.759 1.00 64.44 180 VAL A O 1
ATOM 1375 N N . ARG A 1 181 ? 3.061 9.934 -16.112 1.00 70.44 181 ARG A N 1
ATOM 1376 C CA . ARG A 1 181 ? 2.148 9.419 -15.083 1.00 70.44 181 ARG A CA 1
ATOM 1377 C C . ARG A 1 181 ? 2.694 9.702 -13.688 1.00 70.44 181 ARG A C 1
ATOM 1379 O O . ARG A 1 181 ? 3.893 9.590 -13.479 1.00 70.44 181 ARG A O 1
ATOM 1386 N N . ASN A 1 182 ? 1.848 10.026 -12.714 1.00 80.00 182 ASN A N 1
ATOM 1387 C CA . ASN A 1 182 ? 2.276 10.215 -11.322 1.00 80.00 182 ASN A CA 1
ATOM 1388 C C . ASN A 1 182 ? 1.412 9.360 -10.400 1.00 80.00 182 ASN A C 1
ATOM 1390 O O . ASN A 1 182 ? 0.372 9.805 -9.915 1.00 80.00 182 ASN A O 1
ATOM 1394 N N . ALA A 1 183 ? 1.863 8.127 -10.169 1.00 88.75 183 ALA A N 1
ATOM 1395 C CA . ALA A 1 183 ? 1.196 7.211 -9.260 1.00 88.75 183 ALA A CA 1
ATOM 1396 C C . ALA A 1 183 ? 1.166 7.793 -7.833 1.00 88.75 183 ALA A C 1
ATOM 1398 O O . ALA A 1 183 ? 2.202 8.162 -7.266 1.00 88.75 183 ALA A O 1
ATOM 1399 N N . GLU A 1 184 ? -0.031 7.875 -7.253 1.00 89.75 184 GLU A N 1
ATOM 1400 C CA . GLU A 1 184 ? -0.244 8.313 -5.870 1.00 89.75 184 GLU A CA 1
ATOM 1401 C C . GLU A 1 184 ? -0.130 7.147 -4.886 1.00 89.75 184 GLU A C 1
ATOM 1403 O O . GLU A 1 184 ? 0.423 7.316 -3.793 1.00 89.75 184 GLU A O 1
ATOM 1408 N N . ASP A 1 185 ? -0.626 5.975 -5.287 1.00 94.62 185 ASP A N 1
ATOM 1409 C CA . ASP A 1 185 ? -0.585 4.748 -4.501 1.00 94.62 185 ASP A CA 1
ATOM 1410 C C . ASP A 1 185 ? -0.546 3.500 -5.394 1.00 94.62 185 ASP A C 1
ATOM 1412 O O . ASP A 1 185 ? -0.872 3.550 -6.583 1.00 94.62 185 ASP A O 1
ATOM 1416 N N . ILE A 1 186 ? -0.123 2.379 -4.813 1.00 96.06 186 ILE A N 1
ATOM 1417 C CA . ILE A 1 186 ? 0.010 1.084 -5.482 1.00 96.06 186 ILE A CA 1
ATOM 1418 C C . ILE A 1 186 ? -0.436 -0.036 -4.543 1.00 96.06 186 ILE A C 1
ATOM 1420 O O . ILE A 1 186 ? -0.208 0.025 -3.337 1.00 96.06 186 ILE A O 1
ATOM 1424 N N . THR A 1 187 ? -1.045 -1.081 -5.097 1.00 97.25 187 THR A N 1
ATOM 1425 C CA . THR A 1 187 ? -1.396 -2.304 -4.369 1.00 97.25 187 THR A CA 1
ATOM 1426 C C . THR A 1 187 ? -1.157 -3.547 -5.223 1.00 97.25 187 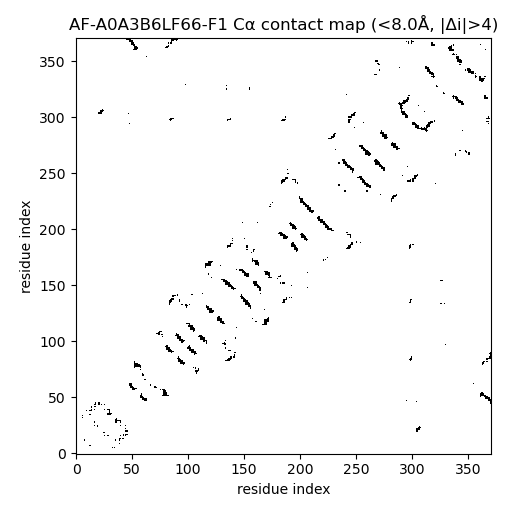THR A C 1
ATOM 1428 O O . THR A 1 187 ? -0.979 -3.448 -6.437 1.00 97.25 187 THR A O 1
ATOM 1431 N N . TYR A 1 188 ? -1.155 -4.719 -4.592 1.00 96.75 188 TYR A N 1
ATOM 1432 C CA . TYR A 1 188 ? -1.121 -6.006 -5.281 1.00 96.75 188 TYR A CA 1
ATOM 1433 C C . TYR A 1 188 ? -2.476 -6.693 -5.131 1.00 96.75 188 TYR A C 1
ATOM 1435 O O . TYR A 1 188 ? -2.945 -6.923 -4.015 1.00 96.75 188 TYR A O 1
ATOM 1443 N N . HIS A 1 189 ? -3.115 -7.002 -6.255 1.00 95.56 189 HIS A N 1
ATOM 1444 C CA . HIS A 1 189 ? -4.447 -7.591 -6.307 1.00 95.56 189 HIS A CA 1
ATOM 1445 C C . HIS A 1 189 ? -4.547 -8.568 -7.477 1.00 95.56 189 HIS A C 1
ATOM 1447 O O . HIS A 1 189 ? -4.157 -8.247 -8.594 1.00 95.56 189 HIS A O 1
ATOM 1453 N N . ASP A 1 190 ? -5.019 -9.780 -7.191 1.00 92.81 190 ASP A N 1
ATOM 1454 C CA . ASP A 1 190 ? -5.284 -10.839 -8.176 1.00 92.81 190 ASP A CA 1
ATOM 1455 C C . ASP A 1 190 ? -4.157 -11.092 -9.202 1.00 92.81 190 ASP A C 1
ATOM 1457 O O . ASP A 1 190 ? -4.365 -11.253 -10.403 1.00 92.81 190 ASP A O 1
ATOM 1461 N N . GLY A 1 191 ? -2.903 -11.093 -8.741 1.00 93.44 191 GLY A N 1
ATOM 1462 C CA . GLY A 1 191 ? -1.750 -11.321 -9.616 1.00 93.44 191 GLY A CA 1
ATOM 1463 C C . GLY A 1 191 ? -1.194 -10.069 -10.302 1.00 93.44 191 GLY A C 1
ATOM 1464 O O . GLY A 1 191 ? -0.168 -10.171 -10.976 1.00 93.44 191 GLY A O 1
ATOM 1465 N N . TRP A 1 192 ? -1.821 -8.907 -10.113 1.00 96.19 192 TRP A N 1
ATOM 1466 C CA . TRP A 1 192 ? -1.444 -7.634 -10.721 1.00 96.19 192 TRP A CA 1
ATOM 1467 C C . TRP A 1 192 ? -0.994 -6.616 -9.675 1.00 96.19 192 TRP A C 1
ATOM 1469 O O . TRP A 1 192 ? -1.545 -6.521 -8.581 1.00 96.19 192 TRP A O 1
ATOM 1479 N N . PHE A 1 193 ? -0.004 -5.806 -10.032 1.00 97.25 193 PHE A N 1
ATOM 1480 C CA . PHE A 1 193 ? 0.322 -4.575 -9.326 1.00 97.25 193 PHE A CA 1
ATOM 1481 C C . PHE A 1 193 ? -0.472 -3.435 -9.944 1.00 97.25 193 PHE A C 1
ATOM 1483 O O . PHE A 1 193 ? -0.203 -3.055 -11.079 1.00 97.25 193 PHE A O 1
ATOM 1490 N N . CYS A 1 194 ? -1.436 -2.890 -9.218 1.00 96.38 194 CYS A N 1
ATOM 1491 C CA . CYS A 1 194 ? -2.288 -1.814 -9.706 1.00 96.38 194 CYS A CA 1
ATOM 1492 C C . CYS A 1 194 ? -1.903 -0.495 -9.041 1.00 96.38 194 CYS A C 1
ATOM 1494 O O . CYS A 1 194 ? -1.829 -0.419 -7.815 1.00 96.38 194 CYS A O 1
ATOM 1496 N N . ALA A 1 195 ? -1.652 0.525 -9.857 1.00 94.94 195 ALA A N 1
ATOM 1497 C CA . ALA A 1 195 ? -1.275 1.867 -9.443 1.00 94.94 195 ALA A CA 1
ATOM 1498 C C . ALA A 1 195 ? -2.356 2.868 -9.856 1.00 94.94 195 ALA A C 1
ATOM 1500 O O . ALA A 1 195 ? -2.832 2.826 -10.992 1.00 94.94 195 ALA A O 1
ATOM 1501 N N . VAL A 1 196 ? -2.733 3.751 -8.931 1.00 93.06 196 VAL A N 1
ATOM 1502 C CA . VAL A 1 196 ? -3.723 4.811 -9.169 1.00 93.06 196 VAL A CA 1
ATOM 1503 C C . VAL A 1 196 ? -3.035 6.155 -9.352 1.00 93.06 196 VAL A C 1
ATOM 1505 O O . VAL A 1 196 ? -2.089 6.484 -8.630 1.00 93.06 196 VAL A O 1
ATOM 1508 N N . GLU A 1 197 ? -3.530 6.938 -10.299 1.00 88.81 197 GLU A N 1
ATOM 1509 C CA . GLU A 1 197 ? -3.029 8.270 -10.622 1.00 88.81 197 GLU A CA 1
ATOM 1510 C C . GLU A 1 197 ? -3.900 9.389 -10.043 1.00 88.81 197 GLU A C 1
ATOM 1512 O O . GLU A 1 197 ? -4.984 9.171 -9.492 1.00 88.81 197 GLU A O 1
ATOM 1517 N N . SER A 1 198 ? -3.396 10.620 -10.120 1.00 84.62 198 SER A N 1
ATOM 1518 C CA . SER A 1 198 ? -4.027 11.803 -9.526 1.00 84.62 198 SER A CA 1
ATOM 1519 C C . SER A 1 198 ? -5.328 12.238 -10.212 1.00 84.62 198 SER A C 1
ATOM 1521 O O . SER A 1 198 ? -6.070 13.057 -9.659 1.00 84.62 198 SER A O 1
ATOM 1523 N N . ASP A 1 199 ? -5.629 11.684 -11.381 1.00 84.69 199 ASP A N 1
ATOM 1524 C CA . ASP A 1 199 ? -6.855 11.852 -12.162 1.00 84.69 199 ASP A CA 1
ATOM 1525 C C . ASP A 1 199 ? -7.838 10.679 -12.015 1.00 84.69 199 ASP A C 1
ATOM 1527 O O . ASP A 1 199 ? -8.901 10.712 -12.623 1.00 84.69 199 ASP A O 1
ATOM 1531 N N . ASP A 1 200 ? -7.551 9.727 -11.116 1.00 89.31 200 ASP A N 1
ATOM 1532 C CA . ASP A 1 200 ? -8.323 8.499 -10.873 1.00 89.31 200 ASP A CA 1
ATOM 1533 C C . ASP A 1 200 ? -8.101 7.367 -11.885 1.00 89.31 200 ASP A C 1
ATOM 1535 O O . ASP A 1 200 ? -8.718 6.301 -11.737 1.00 89.31 200 ASP A O 1
ATOM 1539 N N . ASP A 1 201 ? -7.209 7.554 -12.859 1.00 90.38 201 ASP A N 1
ATOM 1540 C CA . ASP A 1 201 ? -6.848 6.495 -13.792 1.00 90.38 201 ASP A CA 1
ATOM 1541 C C . ASP A 1 201 ? -6.084 5.373 -13.089 1.00 90.38 201 ASP A C 1
ATOM 1543 O O . ASP A 1 201 ? -5.425 5.553 -12.057 1.00 90.38 201 ASP A O 1
ATOM 1547 N N . LEU A 1 202 ? -6.213 4.173 -13.650 1.00 92.75 202 LEU A N 1
ATOM 1548 C CA . LEU A 1 202 ? -5.640 2.956 -13.096 1.00 92.75 202 LEU A CA 1
ATOM 1549 C C . LEU A 1 202 ? -4.740 2.302 -14.132 1.00 92.75 202 LEU A C 1
ATOM 1551 O O . LEU A 1 202 ? -5.167 2.034 -15.256 1.00 92.75 202 LEU A O 1
ATOM 1555 N N . VAL A 1 203 ? -3.521 1.959 -13.730 1.00 92.50 203 VAL A N 1
ATOM 1556 C CA . VAL A 1 203 ? -2.642 1.106 -14.531 1.00 92.50 203 VAL A CA 1
ATOM 1557 C C . VAL A 1 203 ? -2.274 -0.124 -13.727 1.00 92.50 203 VAL A C 1
ATOM 1559 O O . VAL A 1 203 ? -1.710 -0.027 -12.639 1.00 92.50 203 VAL A O 1
ATOM 1562 N N . CYS A 1 204 ? -2.593 -1.295 -14.266 1.00 94.38 204 CYS A N 1
ATOM 1563 C CA . CYS A 1 204 ? -2.245 -2.573 -13.668 1.00 94.38 204 CYS A CA 1
ATOM 1564 C C . CYS A 1 204 ? -1.119 -3.231 -14.461 1.00 94.38 204 CYS A C 1
ATOM 1566 O O . CYS A 1 204 ? -1.168 -3.299 -15.686 1.00 94.38 204 CYS A O 1
ATOM 1568 N N . TYR A 1 205 ? -0.119 -3.742 -13.752 1.00 95.06 205 TYR A N 1
ATOM 1569 C CA . TYR A 1 205 ? 1.089 -4.347 -14.291 1.00 95.06 205 TYR A CA 1
ATOM 1570 C C . TYR A 1 205 ? 1.228 -5.786 -13.805 1.00 95.06 205 TYR A C 1
ATOM 1572 O O . TYR A 1 205 ? 1.030 -6.075 -12.625 1.00 95.06 205 TYR A O 1
ATOM 1580 N N . LYS A 1 206 ? 1.628 -6.686 -14.698 1.00 95.06 206 LYS A N 1
ATOM 1581 C CA . LYS A 1 206 ? 1.914 -8.082 -14.377 1.00 95.06 206 LYS A CA 1
ATOM 1582 C C . LYS A 1 206 ? 3.332 -8.427 -14.819 1.00 95.06 206 LYS A C 1
ATOM 1584 O O . LYS A 1 206 ? 3.569 -8.560 -16.022 1.00 95.06 206 LYS A O 1
ATOM 1589 N N . PRO A 1 207 ? 4.284 -8.525 -13.873 1.00 91.94 207 PRO A N 1
ATOM 1590 C CA . PRO A 1 207 ? 5.619 -9.012 -14.175 1.00 91.94 207 PRO A CA 1
ATOM 1591 C C . PRO A 1 207 ? 5.569 -10.512 -14.488 1.00 91.94 207 PRO A C 1
ATOM 1593 O O . PRO A 1 207 ? 4.965 -11.291 -13.751 1.00 91.94 207 PRO A O 1
ATOM 1596 N N . GLU A 1 208 ? 6.216 -10.918 -15.575 1.00 89.69 208 GLU A N 1
ATOM 1597 C CA . GLU A 1 208 ? 6.254 -12.296 -16.060 1.00 89.69 208 GLU A CA 1
ATOM 1598 C C . GLU A 1 208 ? 7.679 -12.709 -16.396 1.00 89.69 208 GLU A C 1
ATOM 1600 O O . GLU A 1 208 ? 8.441 -11.964 -17.018 1.00 89.69 208 GLU A O 1
ATOM 1605 N N . ILE A 1 209 ? 8.033 -13.920 -15.976 1.00 86.12 209 ILE A N 1
ATOM 1606 C CA . ILE A 1 209 ? 9.340 -14.506 -16.242 1.00 86.12 209 ILE A CA 1
ATOM 1607 C C . ILE A 1 209 ? 9.205 -15.338 -17.511 1.00 86.12 209 ILE A C 1
ATOM 1609 O O . ILE A 1 209 ? 8.528 -16.365 -17.506 1.00 86.12 209 ILE A O 1
ATOM 1613 N N . ALA A 1 210 ? 9.841 -14.890 -18.587 1.00 75.38 210 ALA A N 1
ATOM 1614 C CA . ALA A 1 210 ? 9.934 -15.650 -19.820 1.00 75.38 210 ALA A CA 1
ATOM 1615 C C . ALA A 1 210 ? 11.270 -16.416 -19.856 1.00 75.38 210 ALA A C 1
ATOM 1617 O O . ALA A 1 210 ? 12.307 -15.842 -19.498 1.00 75.38 210 ALA A O 1
ATOM 1618 N N . PRO A 1 211 ? 11.283 -17.688 -20.297 1.00 64.50 211 PRO A N 1
ATOM 1619 C CA . PRO A 1 211 ? 12.531 -18.361 -20.631 1.00 64.50 211 PRO A CA 1
ATOM 1620 C C . PRO A 1 211 ? 13.171 -17.620 -21.811 1.00 64.50 211 PRO A C 1
ATOM 1622 O O . PRO A 1 211 ? 12.559 -17.501 -22.872 1.00 64.50 211 PRO A O 1
ATOM 1625 N N . ALA A 1 212 ? 14.371 -17.070 -21.627 1.00 61.84 212 ALA A N 1
ATOM 1626 C CA . ALA A 1 212 ? 15.129 -16.518 -22.740 1.00 61.84 212 ALA A CA 1
ATOM 1627 C C . ALA A 1 212 ? 15.816 -17.659 -23.505 1.00 61.84 212 ALA A C 1
ATOM 1629 O O . ALA A 1 212 ? 16.134 -18.711 -22.944 1.00 61.84 212 ALA A O 1
ATOM 1630 N N . GLY A 1 213 ? 16.025 -17.458 -24.808 1.00 56.62 213 GLY A N 1
ATOM 1631 C CA . GLY A 1 213 ? 16.599 -18.470 -25.704 1.00 56.62 213 GLY A CA 1
ATOM 1632 C C . GLY A 1 213 ? 18.051 -18.860 -25.393 1.00 56.62 213 GLY A C 1
ATOM 1633 O O . GLY A 1 213 ? 18.550 -19.815 -25.975 1.00 56.62 213 GLY A O 1
ATOM 1634 N N . ASP A 1 214 ? 18.718 -18.152 -24.478 1.00 58.62 214 ASP A N 1
ATOM 1635 C CA . ASP A 1 214 ? 20.103 -18.368 -24.042 1.00 58.62 214 ASP A CA 1
ATOM 1636 C C . ASP A 1 214 ? 20.219 -19.070 -22.671 1.00 58.62 214 ASP A C 1
ATOM 1638 O O . ASP A 1 214 ? 21.317 -19.214 -22.136 1.00 58.62 214 ASP A O 1
ATOM 1642 N N . GLY A 1 215 ? 19.099 -19.513 -22.083 1.00 52.44 215 GLY A N 1
ATOM 1643 C CA . GLY A 1 215 ? 19.067 -20.123 -20.750 1.00 52.44 215 GLY A CA 1
ATOM 1644 C C . GLY A 1 215 ? 19.014 -19.117 -19.592 1.00 52.44 215 GLY A C 1
ATOM 1645 O O . GLY A 1 215 ? 18.873 -19.534 -18.440 1.00 52.44 215 GLY A O 1
ATOM 1646 N N . ALA A 1 216 ? 19.056 -17.806 -19.862 1.00 59.28 216 ALA A N 1
ATOM 1647 C CA . ALA A 1 216 ? 18.715 -16.784 -18.880 1.00 59.28 216 ALA A CA 1
ATOM 1648 C C . ALA A 1 216 ? 17.186 -16.628 -18.773 1.00 59.28 216 ALA A C 1
ATOM 1650 O O . ALA A 1 216 ? 16.425 -16.951 -19.678 1.00 59.28 216 ALA A O 1
ATOM 1651 N N . SER A 1 217 ? 16.689 -16.142 -17.639 1.00 62.47 217 SER A N 1
ATOM 1652 C CA . SER A 1 217 ? 15.275 -15.773 -17.497 1.00 62.47 217 SER A CA 1
ATOM 1653 C C . SER A 1 217 ? 15.126 -14.271 -17.718 1.00 62.47 217 SER A C 1
ATOM 1655 O O . SER A 1 217 ? 15.735 -13.489 -16.986 1.00 62.47 217 SER A O 1
ATOM 1657 N N . SER A 1 218 ? 14.320 -13.857 -18.698 1.00 74.00 218 SER A N 1
ATOM 1658 C CA . SER A 1 218 ? 14.046 -12.440 -18.963 1.00 74.00 218 SER A CA 1
ATOM 1659 C C . SER A 1 218 ? 12.757 -12.004 -18.267 1.00 74.00 218 SER A C 1
ATOM 1661 O O . SER A 1 218 ? 11.732 -12.684 -18.348 1.00 74.00 218 SER A O 1
ATOM 1663 N N . LEU A 1 219 ? 12.805 -10.872 -17.561 1.00 83.06 219 LEU A N 1
ATOM 1664 C CA . LEU A 1 219 ? 11.636 -10.272 -16.924 1.00 83.06 219 LEU A CA 1
ATOM 1665 C C . LEU A 1 219 ? 10.925 -9.358 -17.924 1.00 83.06 219 LEU A C 1
ATOM 1667 O O . LEU A 1 219 ? 11.482 -8.350 -18.355 1.00 83.06 219 LEU A O 1
ATOM 1671 N N . THR A 1 220 ? 9.678 -9.682 -18.244 1.00 86.69 220 THR A N 1
ATOM 1672 C CA . THR A 1 220 ? 8.787 -8.838 -19.050 1.00 86.69 220 THR A CA 1
ATOM 1673 C C . THR A 1 220 ? 7.655 -8.302 -18.180 1.00 86.69 220 THR A C 1
ATOM 1675 O O . THR A 1 220 ? 7.340 -8.876 -17.139 1.00 86.69 220 THR A O 1
ATOM 1678 N N . ILE A 1 221 ? 7.060 -7.170 -18.559 1.00 89.75 221 ILE A N 1
ATOM 1679 C CA . ILE A 1 221 ? 5.975 -6.546 -17.794 1.00 89.75 221 ILE A CA 1
ATOM 1680 C C . ILE A 1 221 ? 4.800 -6.304 -18.737 1.00 89.75 221 ILE A C 1
ATOM 1682 O O . ILE A 1 221 ? 4.847 -5.408 -19.582 1.00 89.75 221 ILE A O 1
ATOM 1686 N N . ARG A 1 222 ? 3.730 -7.086 -18.574 1.00 91.25 222 ARG A N 1
ATOM 1687 C CA . ARG A 1 222 ? 2.440 -6.791 -19.210 1.00 91.25 222 ARG A CA 1
ATOM 1688 C C . ARG A 1 222 ? 1.749 -5.668 -18.454 1.00 91.25 222 ARG A C 1
ATOM 1690 O O . ARG A 1 222 ? 1.928 -5.544 -17.244 1.00 91.25 222 ARG A O 1
ATOM 1697 N N . HIS A 1 223 ? 0.952 -4.865 -19.148 1.00 90.50 223 HIS A N 1
ATOM 1698 C CA . HIS A 1 223 ? 0.197 -3.795 -18.510 1.00 90.50 223 HIS A CA 1
ATOM 1699 C C . HIS A 1 223 ? -1.174 -3.590 -19.154 1.00 90.50 223 HIS A C 1
ATOM 1701 O O . HIS A 1 223 ? -1.360 -3.845 -20.343 1.00 90.50 223 HIS A O 1
ATOM 1707 N N . HIS A 1 224 ? -2.113 -3.098 -18.352 1.00 89.06 224 HIS A N 1
ATOM 1708 C CA . HIS A 1 224 ? -3.430 -2.638 -18.770 1.00 89.06 224 HIS A CA 1
ATOM 1709 C C . HIS A 1 224 ? -3.676 -1.259 -18.171 1.00 89.06 224 HIS A C 1
ATOM 1711 O O . HIS A 1 224 ? -3.540 -1.078 -16.962 1.00 89.06 224 HIS A O 1
ATOM 1717 N N . ALA A 1 225 ? -4.017 -0.299 -19.026 1.00 88.06 225 ALA A N 1
ATOM 1718 C CA . ALA A 1 225 ? -4.343 1.060 -18.627 1.00 88.06 225 ALA A CA 1
ATOM 1719 C C . ALA A 1 225 ? -5.843 1.287 -18.779 1.00 88.06 225 ALA A C 1
ATOM 1721 O O . ALA A 1 225 ? -6.419 0.973 -19.823 1.00 88.06 225 ALA A O 1
ATOM 1722 N N . TYR A 1 226 ? -6.453 1.846 -17.745 1.00 84.81 226 TYR A N 1
ATOM 1723 C CA . TYR A 1 226 ? -7.863 2.171 -17.711 1.00 84.81 226 TYR A CA 1
ATOM 1724 C C . TYR A 1 226 ? -8.023 3.678 -17.521 1.00 84.81 226 TYR A C 1
ATOM 1726 O O . TYR A 1 226 ? -7.620 4.212 -16.488 1.00 84.81 226 TYR A O 1
ATOM 1734 N N . ASN A 1 227 ? -8.650 4.328 -18.504 1.00 83.69 227 ASN A N 1
ATOM 1735 C CA . ASN A 1 227 ? -9.078 5.721 -18.398 1.00 83.69 227 ASN A CA 1
ATOM 1736 C C . ASN A 1 227 ? -10.449 5.732 -17.713 1.00 83.69 227 ASN A C 1
ATOM 1738 O O . ASN A 1 227 ? -11.479 5.473 -18.352 1.00 83.69 227 ASN A O 1
ATOM 1742 N N . LEU A 1 228 ? -10.460 5.902 -16.394 1.00 81.94 228 LEU A N 1
ATOM 1743 C CA . LEU A 1 228 ? -11.617 5.581 -15.565 1.00 81.94 228 LEU A CA 1
ATOM 1744 C C . LEU A 1 228 ? -12.416 6.832 -15.228 1.00 81.94 228 LEU A C 1
ATOM 1746 O O . LEU A 1 228 ? -11.944 7.772 -14.600 1.00 81.94 228 LEU A O 1
ATOM 1750 N N . HIS A 1 229 ? -13.702 6.796 -15.559 1.00 73.12 229 HIS A N 1
ATOM 1751 C CA . HIS A 1 229 ? -14.620 7.841 -15.133 1.00 73.12 229 HIS A CA 1
ATOM 1752 C C . HIS A 1 229 ? -15.053 7.584 -13.686 1.00 73.12 229 HIS A C 1
ATOM 1754 O O . HIS A 1 229 ? -15.467 6.476 -13.329 1.00 73.12 229 HIS A O 1
ATOM 1760 N N . VAL A 1 230 ? -14.996 8.623 -12.851 1.00 76.12 230 VAL A N 1
ATOM 1761 C CA . VAL A 1 230 ? -15.512 8.588 -11.477 1.00 76.12 230 VAL A CA 1
ATOM 1762 C C . VAL A 1 230 ? -16.791 9.407 -11.377 1.00 76.12 230 VAL A C 1
ATOM 1764 O O . VAL A 1 230 ? -16.813 10.609 -11.646 1.00 76.12 230 VAL A O 1
ATOM 1767 N N . HIS A 1 231 ? -17.860 8.778 -10.893 1.00 64.94 231 HIS A N 1
ATOM 1768 C CA . HIS A 1 231 ? -19.070 9.476 -10.465 1.00 64.94 231 HIS A CA 1
ATOM 1769 C C . HIS A 1 231 ? -19.041 9.648 -8.944 1.00 64.94 231 HIS A C 1
ATOM 1771 O O . HIS A 1 231 ? -19.435 8.761 -8.188 1.00 64.94 231 HIS A O 1
ATOM 1777 N N . GLY A 1 232 ? -18.516 10.787 -8.490 1.00 65.62 232 GLY A N 1
ATOM 1778 C CA . GLY A 1 232 ? -18.311 11.095 -7.075 1.00 65.62 232 GLY A CA 1
ATOM 1779 C C . GLY A 1 232 ? -18.356 12.592 -6.782 1.00 65.62 232 GLY A C 1
ATOM 1780 O O . GLY A 1 232 ? -18.667 13.406 -7.653 1.00 65.62 232 GLY A O 1
ATOM 1781 N N . ARG A 1 233 ? -18.042 12.968 -5.538 1.00 79.38 233 ARG A N 1
ATOM 1782 C CA . ARG A 1 233 ? -17.988 14.380 -5.148 1.00 79.38 233 ARG A CA 1
ATOM 1783 C C . ARG A 1 233 ? -16.829 15.040 -5.889 1.00 79.38 233 ARG A C 1
ATOM 1785 O O . ARG A 1 233 ? -15.711 14.527 -5.884 1.00 79.38 233 ARG A O 1
ATOM 1792 N N . ARG A 1 234 ? -17.085 16.199 -6.494 1.00 73.25 234 ARG A N 1
ATOM 1793 C CA . ARG A 1 234 ? -16.021 17.022 -7.071 1.00 73.25 234 ARG A CA 1
ATOM 1794 C C . ARG A 1 234 ? -15.207 17.688 -5.963 1.00 73.25 234 ARG A C 1
ATOM 1796 O O . ARG A 1 234 ? -15.766 18.165 -4.979 1.00 73.25 234 ARG A O 1
ATOM 1803 N N . ARG A 1 235 ? -13.889 17.722 -6.156 1.00 80.12 235 ARG A N 1
ATOM 1804 C CA . ARG A 1 235 ? -12.939 18.462 -5.318 1.00 80.12 235 ARG A CA 1
ATOM 1805 C C . ARG A 1 235 ? -13.333 19.942 -5.276 1.00 80.12 235 ARG A C 1
ATOM 1807 O O . ARG A 1 235 ? -13.487 20.552 -6.334 1.00 80.12 235 ARG A O 1
ATOM 1814 N N . ALA A 1 236 ? -13.475 20.513 -4.082 1.00 80.38 236 ALA A N 1
ATOM 1815 C CA . ALA A 1 236 ? -13.657 21.953 -3.930 1.00 80.38 236 ALA A CA 1
ATOM 1816 C C . ALA A 1 236 ? -12.308 22.694 -4.067 1.00 80.38 236 ALA A C 1
ATOM 1818 O O . ALA A 1 236 ? -11.251 22.096 -3.833 1.00 80.38 236 ALA A O 1
ATOM 1819 N N . PRO A 1 237 ? -12.304 23.989 -4.435 1.00 79.38 237 PRO A N 1
ATOM 1820 C CA . PRO A 1 237 ? -11.076 24.779 -4.502 1.00 79.38 237 PRO A CA 1
ATOM 1821 C C . PRO A 1 237 ? -10.287 24.725 -3.185 1.00 79.38 237 PRO A C 1
ATOM 1823 O O . PRO A 1 237 ? -10.860 24.866 -2.107 1.00 79.38 237 PRO A O 1
ATOM 1826 N N . GLY A 1 238 ? -8.974 24.503 -3.272 1.00 78.75 238 GLY A N 1
ATOM 1827 C CA . GLY A 1 238 ? -8.084 24.426 -2.106 1.00 78.75 238 GLY A CA 1
ATOM 1828 C C . GLY A 1 238 ? -8.116 23.104 -1.324 1.00 78.75 238 GLY A C 1
ATOM 1829 O O . GLY A 1 238 ? -7.257 22.901 -0.470 1.00 78.75 238 GLY A O 1
ATOM 1830 N N . GLU A 1 239 ? -9.036 22.179 -1.618 1.00 84.75 239 GLU A N 1
ATOM 1831 C CA . GLU A 1 239 ? -8.983 20.829 -1.038 1.00 84.75 239 GLU A CA 1
ATOM 1832 C C . GLU A 1 239 ? -7.835 20.023 -1.649 1.00 84.75 239 GLU A C 1
ATOM 1834 O O . GLU A 1 239 ? -7.488 20.224 -2.809 1.00 84.75 239 GLU A O 1
ATOM 1839 N N . ILE A 1 240 ? -7.261 19.085 -0.906 1.00 85.00 240 ILE A N 1
ATOM 1840 C CA . ILE A 1 240 ? -6.317 18.077 -1.400 1.00 85.00 240 ILE A CA 1
ATOM 1841 C C . ILE A 1 240 ? -7.056 16.738 -1.435 1.00 85.00 240 ILE A C 1
ATOM 1843 O O . ILE A 1 240 ? -7.839 16.437 -0.534 1.00 85.00 240 ILE A O 1
ATOM 1847 N N . VAL A 1 241 ? -6.831 15.940 -2.481 1.00 88.44 241 VAL A N 1
ATOM 1848 C CA . VAL A 1 241 ? -7.390 14.588 -2.599 1.00 88.44 241 VAL A CA 1
ATOM 1849 C C . VAL A 1 241 ? -6.237 13.601 -2.618 1.00 88.44 241 VAL A C 1
ATOM 1851 O O . VAL A 1 241 ? -5.339 13.744 -3.437 1.00 88.44 241 VAL A O 1
ATOM 1854 N N . SER A 1 242 ? -6.259 12.634 -1.706 1.00 90.81 242 SER A N 1
ATOM 1855 C CA . SER A 1 242 ? -5.346 11.487 -1.706 1.00 90.81 242 SER A CA 1
ATOM 1856 C C . SER A 1 242 ? -6.113 10.216 -2.029 1.00 90.81 242 SER A C 1
ATOM 1858 O O . SER A 1 242 ? -7.274 10.074 -1.630 1.00 90.81 242 SER A O 1
ATOM 1860 N N . ARG A 1 243 ? -5.471 9.300 -2.752 1.00 93.50 243 ARG A N 1
ATOM 1861 C CA . ARG A 1 243 ? -6.043 8.015 -3.157 1.00 93.50 243 ARG A CA 1
ATOM 1862 C C . ARG A 1 243 ? -5.272 6.874 -2.529 1.00 93.50 243 ARG A C 1
ATOM 1864 O O . ARG A 1 243 ? -4.048 6.906 -2.497 1.00 93.50 243 ARG A O 1
ATOM 1871 N N . TYR A 1 244 ? -6.007 5.868 -2.078 1.00 96.62 244 TYR A N 1
ATOM 1872 C CA . TYR A 1 244 ? -5.447 4.638 -1.537 1.00 96.62 244 TYR A CA 1
ATOM 1873 C C . TYR A 1 244 ? -6.071 3.437 -2.236 1.00 96.62 244 TYR A C 1
ATOM 1875 O O . TYR A 1 244 ? -7.299 3.370 -2.351 1.00 96.62 244 TYR A O 1
ATOM 1883 N N . LEU A 1 245 ? -5.246 2.496 -2.685 1.00 97.44 245 LEU A N 1
ATOM 1884 C CA . LEU A 1 245 ? -5.690 1.252 -3.303 1.00 97.44 245 LEU A CA 1
ATOM 1885 C C . LEU A 1 245 ? -5.556 0.086 -2.332 1.00 97.44 245 LEU A C 1
ATOM 1887 O O . LEU A 1 245 ? -4.536 -0.098 -1.669 1.00 97.44 245 LEU A O 1
ATOM 1891 N N . LEU A 1 246 ? -6.585 -0.752 -2.287 1.00 97.38 246 LEU A N 1
ATOM 1892 C CA . LEU A 1 246 ? -6.560 -1.981 -1.508 1.00 97.38 246 LEU A CA 1
ATOM 1893 C C . LEU A 1 246 ? -7.573 -2.998 -2.030 1.00 97.38 246 LEU A C 1
ATOM 1895 O O . LEU A 1 246 ? -8.673 -2.618 -2.438 1.00 97.38 246 LEU A O 1
ATOM 1899 N N . PRO A 1 247 ? -7.265 -4.298 -1.943 1.00 96.06 247 PRO A N 1
ATOM 1900 C CA . PRO A 1 247 ? -8.289 -5.321 -2.018 1.00 96.06 247 PRO A CA 1
ATOM 1901 C C . PRO A 1 247 ? -9.309 -5.147 -0.885 1.00 96.06 247 PRO A C 1
ATOM 1903 O O . PRO A 1 247 ? -8.965 -4.814 0.254 1.00 96.06 247 PRO A O 1
ATOM 1906 N N . SER A 1 248 ? -10.572 -5.423 -1.191 1.00 94.81 248 SER A N 1
ATOM 1907 C CA . SER A 1 248 ? -11.615 -5.658 -0.189 1.00 94.81 248 SER A CA 1
ATOM 1908 C C . SER A 1 248 ? -11.233 -6.803 0.758 1.00 94.81 248 SER A C 1
ATOM 1910 O O . SER A 1 248 ? -10.367 -7.623 0.459 1.00 94.81 248 SER A O 1
ATOM 1912 N N . ALA A 1 249 ? -11.901 -6.908 1.907 1.00 90.56 249 ALA A N 1
ATOM 1913 C CA . ALA A 1 249 ? -11.598 -7.935 2.904 1.00 90.56 249 ALA A CA 1
ATOM 1914 C C . ALA A 1 249 ? -11.810 -9.371 2.390 1.00 90.56 249 ALA A C 1
ATOM 1916 O O . ALA A 1 249 ? -11.200 -10.301 2.911 1.00 90.56 249 ALA A O 1
ATOM 1917 N N . SER A 1 250 ? -12.675 -9.557 1.387 1.00 88.44 250 SER A N 1
ATOM 1918 C CA . SER A 1 250 ? -12.850 -10.839 0.694 1.00 88.44 250 SER A CA 1
ATOM 1919 C C . SER A 1 250 ? -11.762 -11.111 -0.349 1.00 88.44 250 SER A C 1
ATOM 1921 O O . SER A 1 250 ? -11.652 -12.238 -0.817 1.00 88.44 250 SER A O 1
ATOM 1923 N N . GLY A 1 251 ? -10.996 -10.091 -0.746 1.00 90.69 251 GLY A N 1
ATOM 1924 C CA . GLY A 1 251 ? -10.034 -10.135 -1.845 1.00 90.69 251 GLY A CA 1
ATOM 1925 C C . GLY A 1 251 ? -10.661 -10.072 -3.241 1.00 90.69 251 GLY A C 1
ATOM 1926 O O . GLY A 1 251 ? -9.926 -9.974 -4.218 1.00 90.69 251 GLY A O 1
ATOM 1927 N N . ALA A 1 252 ? -11.992 -10.102 -3.354 1.00 91.88 252 ALA A N 1
ATOM 1928 C CA . ALA A 1 252 ? -12.679 -10.199 -4.643 1.00 91.88 252 ALA A CA 1
ATOM 1929 C C . ALA A 1 252 ? -12.690 -8.871 -5.411 1.00 91.88 252 ALA A C 1
ATOM 1931 O O . ALA A 1 252 ? -12.478 -8.842 -6.615 1.00 91.88 252 ALA A O 1
ATOM 1932 N N . ASP A 1 253 ? -12.928 -7.769 -4.703 1.00 94.88 253 ASP A N 1
ATOM 1933 C CA . ASP A 1 253 ? -13.031 -6.440 -5.305 1.00 94.88 253 ASP A CA 1
ATOM 1934 C C . ASP A 1 253 ? -11.759 -5.614 -5.054 1.00 94.88 253 ASP A C 1
ATOM 1936 O O . ASP A 1 253 ? -11.275 -5.583 -3.916 1.00 94.88 253 ASP A O 1
ATOM 1940 N N . LEU A 1 254 ? -11.285 -4.881 -6.071 1.00 97.19 254 LEU A N 1
ATOM 1941 C CA . LEU A 1 254 ? -10.322 -3.786 -5.911 1.00 97.19 254 LEU A CA 1
ATOM 1942 C C . LEU A 1 254 ? -11.053 -2.507 -5.497 1.00 97.19 254 LEU A C 1
ATOM 1944 O O . LEU A 1 254 ? -12.000 -2.074 -6.165 1.00 97.19 254 LEU A O 1
ATOM 1948 N N . LEU A 1 255 ? -10.603 -1.887 -4.408 1.00 97.44 255 LEU A N 1
ATOM 1949 C CA . LEU A 1 255 ? -11.173 -0.656 -3.877 1.00 97.44 255 LEU A CA 1
ATOM 1950 C C . LEU A 1 255 ? -10.205 0.520 -4.041 1.00 97.44 255 LEU A C 1
ATOM 1952 O O . LEU A 1 255 ? -9.001 0.379 -3.831 1.00 97.44 255 LEU A O 1
ATOM 1956 N N . MET A 1 256 ? -10.762 1.693 -4.335 1.00 97.00 256 MET A N 1
ATOM 1957 C CA . MET A 1 256 ? -10.091 2.987 -4.230 1.00 97.00 256 MET A CA 1
ATOM 1958 C C . MET A 1 256 ? -10.759 3.807 -3.126 1.00 97.00 256 MET A C 1
ATOM 1960 O O . MET A 1 256 ? -11.956 4.095 -3.186 1.00 97.00 256 MET A O 1
ATOM 1964 N N . VAL A 1 257 ? -9.986 4.229 -2.131 1.00 96.38 257 VAL A N 1
ATOM 1965 C CA . VAL A 1 257 ? -10.431 5.156 -1.088 1.00 96.38 257 VAL A CA 1
ATOM 1966 C C . VAL A 1 257 ? -9.894 6.542 -1.410 1.00 96.38 257 VAL A C 1
ATOM 1968 O O . VAL A 1 257 ? -8.686 6.756 -1.419 1.00 96.38 257 VAL A O 1
ATOM 1971 N N . LYS A 1 258 ? -10.796 7.495 -1.643 1.00 94.12 258 LYS A N 1
ATOM 1972 C CA . LYS A 1 258 ? -10.471 8.917 -1.729 1.00 94.12 258 LYS A CA 1
ATOM 1973 C C . LYS A 1 258 ? -10.606 9.562 -0.364 1.00 94.12 258 LYS A C 1
ATOM 1975 O O . LYS A 1 258 ? -11.668 9.482 0.254 1.00 94.12 258 LYS A O 1
ATOM 1980 N N . ARG A 1 259 ? -9.557 10.254 0.056 1.00 93.31 259 ARG A N 1
ATOM 1981 C CA . ARG A 1 259 ? -9.522 11.111 1.239 1.00 93.31 259 ARG A CA 1
ATOM 1982 C C . ARG A 1 259 ? -9.490 12.563 0.799 1.00 93.31 259 ARG A C 1
ATOM 1984 O O . ARG A 1 259 ? -8.596 12.959 0.056 1.00 93.31 259 ARG A O 1
ATOM 1991 N N . PHE A 1 260 ? -10.457 13.340 1.267 1.00 90.94 260 PHE A N 1
ATOM 1992 C CA . PHE A 1 260 ? -10.531 14.776 1.040 1.00 90.94 260 PHE A CA 1
ATOM 1993 C C . PHE A 1 260 ? -9.995 15.502 2.268 1.00 90.94 260 PHE A C 1
ATOM 1995 O O . PHE A 1 260 ? -10.420 15.240 3.395 1.00 90.94 260 PHE A O 1
ATOM 2002 N N . ILE A 1 261 ? -9.059 16.413 2.034 1.00 88.81 261 ILE A N 1
ATOM 2003 C CA . ILE A 1 261 ? -8.385 17.198 3.061 1.00 88.81 261 ILE A CA 1
ATOM 2004 C C . ILE A 1 261 ? -8.666 18.658 2.760 1.00 88.81 261 ILE A C 1
ATOM 2006 O O . ILE A 1 261 ? -8.40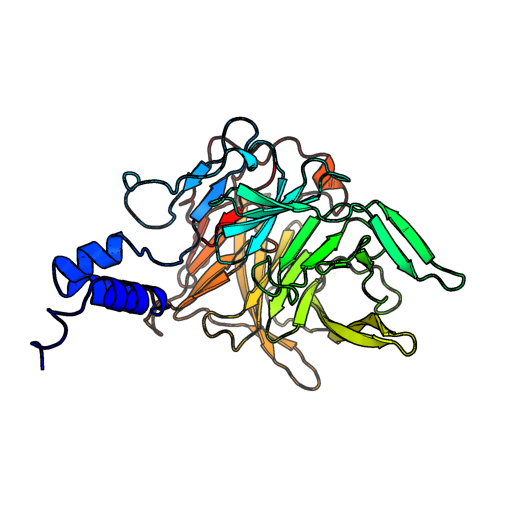9 19.136 1.657 1.00 88.81 261 ILE A O 1
ATOM 2010 N N . ALA A 1 262 ? -9.187 19.370 3.748 1.00 88.50 262 ALA A N 1
ATOM 2011 C CA . ALA A 1 262 ? -9.404 20.802 3.698 1.00 88.50 262 ALA A CA 1
ATOM 2012 C C . ALA A 1 262 ? -8.461 21.450 4.723 1.00 88.50 262 ALA A C 1
ATOM 2014 O O . ALA A 1 262 ? -8.851 21.607 5.882 1.00 88.50 262 ALA A O 1
ATOM 2015 N N . PRO A 1 263 ? -7.228 21.845 4.333 1.00 81.12 263 PRO A N 1
ATOM 2016 C CA . PRO A 1 263 ? -6.259 22.435 5.262 1.00 81.12 263 PRO A CA 1
ATOM 2017 C C . PRO A 1 263 ? -6.826 23.638 6.026 1.00 81.12 263 PRO A C 1
ATOM 2019 O O . PRO A 1 263 ? -6.665 23.735 7.237 1.00 81.12 263 PRO A O 1
ATOM 2022 N N . ALA A 1 264 ? -7.606 24.487 5.347 1.00 82.62 264 ALA A N 1
ATOM 2023 C CA . ALA A 1 264 ? -8.293 25.627 5.959 1.00 82.62 264 ALA A CA 1
ATOM 2024 C C . ALA A 1 264 ? -9.329 25.241 7.039 1.00 82.62 264 ALA A C 1
ATOM 2026 O O . ALA A 1 264 ? -9.714 26.080 7.844 1.00 82.62 264 ALA A O 1
ATOM 2027 N N . ARG A 1 265 ? -9.792 23.983 7.060 1.00 79.31 265 ARG A N 1
ATOM 2028 C CA . ARG A 1 265 ? -10.719 23.424 8.060 1.00 79.31 265 ARG A CA 1
ATOM 2029 C C . ARG A 1 265 ? -10.022 22.515 9.078 1.00 79.31 265 ARG A C 1
ATOM 2031 O O . ARG A 1 265 ? -10.697 21.852 9.857 1.00 79.31 265 ARG A O 1
ATOM 2038 N N . GLY A 1 266 ? -8.689 22.479 9.079 1.00 79.06 266 GLY A N 1
ATOM 2039 C CA . GLY A 1 266 ? -7.912 21.734 10.068 1.00 79.06 266 GLY A CA 1
ATOM 2040 C C . GLY A 1 266 ? -7.667 20.258 9.740 1.00 79.06 266 GLY A C 1
ATOM 2041 O O . GLY A 1 266 ? -7.423 19.493 10.671 1.00 79.06 266 GLY A O 1
ATOM 2042 N N . GLY A 1 267 ? -7.712 19.861 8.459 1.00 87.31 267 GLY A N 1
ATOM 2043 C CA . GLY A 1 267 ? -7.256 18.540 8.003 1.00 87.31 267 GLY A CA 1
ATOM 2044 C C . GLY A 1 267 ? -8.295 17.763 7.197 1.00 87.31 267 GLY A C 1
ATOM 2045 O O . GLY A 1 267 ? -9.016 18.327 6.369 1.00 87.31 267 GLY A O 1
ATOM 2046 N N . THR A 1 268 ? -8.336 16.448 7.400 1.00 91.00 268 THR A N 1
ATOM 2047 C CA . THR A 1 268 ? -9.253 15.538 6.707 1.00 91.00 268 THR A CA 1
ATOM 2048 C C . THR A 1 268 ? -10.702 15.886 7.003 1.00 91.00 268 THR A C 1
ATOM 2050 O O . THR A 1 268 ? -11.070 16.105 8.153 1.00 91.00 268 THR A O 1
ATOM 2053 N N . CYS A 1 269 ? -11.539 15.910 5.967 1.00 88.62 269 CYS A N 1
ATOM 2054 C CA . CYS A 1 269 ? -12.954 16.250 6.097 1.00 88.62 269 CYS A CA 1
ATOM 2055 C C . CYS A 1 269 ? -13.904 15.142 5.632 1.00 88.62 269 CYS A C 1
ATOM 2057 O O . CYS A 1 269 ? -15.014 15.062 6.144 1.00 88.62 269 CYS A O 1
ATOM 2059 N N . LEU A 1 270 ? -13.513 14.302 4.667 1.00 90.44 270 LEU A N 1
ATOM 2060 C CA . LEU A 1 270 ? -14.416 13.303 4.091 1.00 90.44 270 LEU A CA 1
ATOM 2061 C C . LEU A 1 270 ? -13.658 12.141 3.450 1.00 90.44 270 LEU A C 1
ATOM 2063 O O . LEU A 1 270 ? -12.573 12.318 2.893 1.00 90.44 270 LEU A O 1
ATOM 2067 N N . PHE A 1 271 ? -14.306 10.975 3.427 1.00 93.38 271 PHE A N 1
ATOM 2068 C CA . PHE A 1 271 ? -13.902 9.833 2.618 1.00 93.38 271 PHE A CA 1
ATOM 2069 C C . PHE A 1 271 ? -14.980 9.429 1.611 1.00 93.38 271 PHE A C 1
ATOM 2071 O O . PHE A 1 271 ? -16.178 9.483 1.888 1.00 93.38 271 PHE A O 1
ATOM 2078 N N . GLN A 1 272 ? -14.543 8.964 0.443 1.00 93.50 272 GLN A N 1
ATOM 2079 C CA . GLN A 1 272 ? -15.384 8.241 -0.508 1.00 93.50 272 GLN A CA 1
ATOM 2080 C C . GLN A 1 272 ? -14.683 6.954 -0.916 1.00 93.50 272 GLN A C 1
ATOM 2082 O O . GLN A 1 272 ? -13.490 6.962 -1.203 1.00 93.50 272 GLN A O 1
ATOM 2087 N N . VAL A 1 273 ? -15.424 5.851 -0.952 1.00 94.75 273 VAL A N 1
ATOM 2088 C CA . VAL A 1 273 ? -14.878 4.548 -1.335 1.00 94.75 273 VAL A CA 1
ATOM 2089 C C . VAL A 1 273 ? -15.526 4.116 -2.629 1.00 94.75 273 VAL A C 1
ATOM 2091 O O . VAL A 1 273 ? -16.743 4.202 -2.780 1.00 94.75 273 VAL A O 1
ATOM 2094 N N . PHE A 1 274 ? -14.707 3.656 -3.557 1.00 95.56 274 PHE A N 1
ATOM 2095 C CA . PHE A 1 274 ? -15.121 3.170 -4.856 1.00 95.56 274 PHE A CA 1
ATOM 2096 C C . PHE A 1 274 ? -14.625 1.748 -5.035 1.00 95.56 274 PHE A C 1
ATOM 2098 O O . PHE A 1 274 ? -13.589 1.366 -4.503 1.00 95.56 274 PHE A O 1
ATOM 2105 N N . ARG A 1 275 ? -15.374 0.976 -5.804 1.00 95.50 275 ARG A N 1
ATOM 2106 C CA . ARG A 1 275 ? -15.013 -0.354 -6.265 1.00 95.50 275 ARG A CA 1
ATOM 2107 C C . ARG A 1 275 ? -14.823 -0.295 -7.773 1.00 95.50 275 ARG A C 1
ATOM 2109 O O . ARG A 1 275 ? -15.648 0.315 -8.461 1.00 95.50 275 ARG A O 1
ATOM 2116 N N . LEU A 1 276 ? -13.788 -0.962 -8.272 1.00 95.38 276 LEU A N 1
ATOM 2117 C CA . LEU A 1 276 ? -13.600 -1.138 -9.705 1.00 95.38 276 LEU A CA 1
ATOM 2118 C C . LEU A 1 276 ? -14.732 -2.015 -10.260 1.00 95.38 276 LEU A C 1
ATOM 2120 O O . LEU A 1 276 ? -15.010 -3.096 -9.741 1.00 95.38 276 LEU A O 1
ATOM 2124 N N . GLN A 1 277 ? -15.426 -1.530 -11.285 1.00 92.56 277 GLN A N 1
ATOM 2125 C CA . GLN A 1 277 ? -16.297 -2.354 -12.116 1.00 92.56 277 GLN A CA 1
ATOM 2126 C C . GLN A 1 277 ? -15.570 -2.599 -13.427 1.00 92.56 277 GLN A C 1
ATOM 2128 O O . GLN A 1 277 ? -15.371 -1.674 -14.216 1.00 92.56 277 GLN A O 1
ATOM 2133 N N . GLU A 1 278 ? -15.163 -3.844 -13.629 1.00 85.25 278 GLU A N 1
ATOM 2134 C CA . GLU A 1 278 ? -14.600 -4.284 -14.897 1.00 85.25 278 GLU A CA 1
ATOM 2135 C C . GLU A 1 278 ? -15.709 -4.384 -15.952 1.00 85.25 278 GLU A C 1
ATOM 2137 O O . GLU A 1 278 ? -16.854 -4.734 -15.654 1.00 85.25 278 GLU A O 1
ATOM 2142 N N . GLY A 1 279 ? -15.382 -4.021 -17.189 1.00 80.38 279 GLY A N 1
ATOM 2143 C CA . GLY A 1 279 ? -16.329 -3.947 -18.295 1.00 80.38 279 GLY A CA 1
ATOM 2144 C C . GLY A 1 279 ? -15.773 -3.134 -19.460 1.00 80.38 279 GLY A C 1
ATOM 2145 O O . GLY A 1 279 ? -14.627 -2.686 -19.437 1.00 80.38 279 GLY A O 1
ATOM 2146 N N . LEU A 1 280 ? -16.600 -2.930 -20.485 1.00 80.62 280 LEU A N 1
ATOM 2147 C CA . LEU A 1 280 ? -16.284 -2.091 -21.641 1.00 80.62 280 LEU A CA 1
ATOM 2148 C C . LEU A 1 280 ? -17.344 -0.976 -21.744 1.00 80.62 280 LEU A C 1
ATOM 2150 O O . LEU A 1 280 ? -18.382 -1.205 -22.366 1.00 80.62 280 LEU A O 1
ATOM 2154 N N . PRO A 1 281 ? -17.131 0.206 -21.122 1.00 84.25 281 PRO A N 1
ATOM 2155 C CA . PRO A 1 281 ? -15.923 0.648 -20.410 1.00 84.25 281 PRO A CA 1
ATOM 2156 C C . PRO A 1 281 ? -15.892 0.262 -18.918 1.00 84.25 281 PRO A C 1
ATOM 2158 O O . PRO A 1 281 ? -16.932 0.141 -18.269 1.00 84.25 281 PRO A O 1
ATOM 2161 N N . ALA A 1 282 ? -14.684 0.124 -18.363 1.00 89.56 282 ALA A N 1
ATOM 2162 C CA . ALA A 1 282 ? -14.471 0.002 -16.922 1.00 89.56 282 ALA A CA 1
ATOM 2163 C C . ALA A 1 282 ? -14.688 1.358 -16.226 1.00 89.56 282 ALA A C 1
ATOM 2165 O O . ALA A 1 282 ? -14.453 2.415 -16.819 1.00 89.56 282 ALA A O 1
ATOM 2166 N N . PHE A 1 283 ? -15.137 1.347 -14.969 1.00 92.19 283 PHE A N 1
ATOM 2167 C CA . PHE A 1 283 ? -15.370 2.575 -14.197 1.00 92.19 283 PHE A CA 1
ATOM 2168 C C . PHE A 1 283 ? -15.316 2.346 -12.681 1.00 92.19 283 PHE A C 1
ATOM 2170 O O . PHE A 1 283 ? -15.464 1.228 -12.181 1.00 92.19 283 PHE A O 1
ATOM 2177 N N . TRP A 1 284 ? -15.156 3.435 -11.930 1.00 94.31 284 TRP A N 1
ATOM 2178 C CA . TRP A 1 284 ? -15.209 3.422 -10.469 1.00 94.31 284 TRP A CA 1
ATOM 2179 C C . TRP A 1 284 ? -16.642 3.623 -9.974 1.00 94.31 284 TRP A C 1
ATOM 2181 O O . TRP A 1 284 ? -17.235 4.693 -10.135 1.00 94.31 284 TRP A O 1
ATOM 2191 N N . ARG A 1 285 ? -17.205 2.609 -9.310 1.00 93.88 285 ARG A N 1
ATOM 2192 C CA . ARG A 1 285 ? -18.548 2.674 -8.718 1.00 93.88 285 ARG A CA 1
ATOM 2193 C C . ARG A 1 285 ? -18.468 2.976 -7.230 1.00 93.88 285 ARG A C 1
ATOM 2195 O O . ARG A 1 285 ? -17.736 2.299 -6.516 1.00 93.88 285 ARG A O 1
ATOM 2202 N N . LEU A 1 286 ? -19.266 3.930 -6.745 1.00 92.88 286 LEU A N 1
ATOM 2203 C CA . LEU A 1 286 ? -19.370 4.207 -5.309 1.00 92.88 286 LEU A CA 1
ATOM 2204 C C . LEU A 1 286 ? -19.712 2.922 -4.536 1.00 92.88 286 LEU A C 1
ATOM 2206 O O . LEU A 1 286 ? -20.625 2.179 -4.904 1.00 92.88 286 LEU A O 1
ATOM 2210 N N . TYR A 1 287 ? -18.970 2.679 -3.464 1.00 91.75 287 TYR A N 1
ATOM 2211 C CA . TYR A 1 287 ? -19.005 1.453 -2.687 1.00 91.75 287 TYR A CA 1
ATOM 2212 C C . TYR A 1 287 ? -19.363 1.734 -1.228 1.00 91.75 287 TYR A C 1
ATOM 2214 O O . TYR A 1 287 ? -18.826 2.640 -0.590 1.00 91.75 287 TYR A O 1
ATOM 2222 N N . GLN A 1 288 ? -20.274 0.927 -0.685 1.00 89.62 288 GLN A N 1
ATOM 2223 C CA . GLN A 1 288 ? -20.629 0.968 0.730 1.00 89.62 288 GLN A CA 1
ATOM 2224 C C . GLN A 1 288 ? -19.763 -0.031 1.495 1.00 89.62 288 GLN A C 1
ATOM 2226 O O . GLN A 1 288 ? -19.900 -1.237 1.311 1.00 89.62 288 GLN A O 1
ATOM 2231 N N . ILE A 1 289 ? -18.923 0.458 2.407 1.00 89.69 289 ILE A N 1
ATOM 2232 C CA . ILE A 1 289 ? -17.955 -0.350 3.173 1.00 89.69 289 ILE A CA 1
ATOM 2233 C C . ILE A 1 289 ? -18.573 -1.214 4.288 1.00 89.69 289 ILE A C 1
ATOM 2235 O O . ILE A 1 289 ? -17.936 -1.511 5.300 1.00 89.69 289 ILE A O 1
ATOM 2239 N N . ARG A 1 290 ? -19.837 -1.616 4.140 1.00 85.19 290 ARG A N 1
ATOM 2240 C CA . ARG A 1 290 ? -20.554 -2.390 5.156 1.00 85.19 290 ARG A CA 1
ATOM 2241 C C . ARG A 1 290 ? -19.847 -3.717 5.433 1.00 85.19 290 ARG A C 1
ATOM 2243 O O . ARG A 1 290 ? -19.334 -4.376 4.532 1.00 85.19 290 ARG A O 1
ATOM 2250 N N . GLY A 1 291 ? -19.829 -4.106 6.705 1.00 85.12 291 GLY A N 1
ATOM 2251 C CA . GLY A 1 291 ? -19.184 -5.344 7.154 1.00 85.12 291 GLY A CA 1
ATOM 2252 C C . GLY A 1 291 ? -17.652 -5.337 7.125 1.00 85.12 291 GLY A C 1
ATOM 2253 O O . GLY A 1 291 ? -17.051 -6.394 7.308 1.00 85.12 291 GLY A O 1
ATOM 2254 N N . GLN A 1 292 ? -17.010 -4.190 6.882 1.00 91.00 292 GLN A N 1
ATOM 2255 C CA . GLN A 1 292 ? -15.556 -4.101 6.746 1.00 91.00 292 GLN A CA 1
ATOM 2256 C C . GLN A 1 292 ? -14.964 -2.938 7.542 1.00 91.00 292 GLN A C 1
ATOM 2258 O O . GLN A 1 292 ? -15.602 -1.910 7.767 1.00 91.00 292 GLN A O 1
ATOM 2263 N N . VAL A 1 293 ? -13.717 -3.116 7.961 1.00 91.94 293 VAL A N 1
ATOM 2264 C CA . VAL A 1 293 ? -12.853 -2.041 8.445 1.00 91.94 293 VAL A CA 1
ATOM 2265 C C . VAL A 1 293 ? -11.666 -1.919 7.501 1.00 91.94 293 VAL A C 1
ATOM 2267 O O . VAL A 1 293 ? -11.048 -2.924 7.145 1.00 91.94 293 VAL A O 1
ATOM 2270 N N . LEU A 1 294 ? -11.378 -0.697 7.067 1.00 95.38 294 LEU A N 1
ATOM 2271 C CA . LEU A 1 294 ? -10.270 -0.383 6.177 1.00 95.38 294 LEU A CA 1
ATOM 2272 C C . LEU A 1 294 ? -9.192 0.347 6.974 1.00 95.38 294 LEU A C 1
ATOM 2274 O O . LEU A 1 294 ? -9.488 1.316 7.664 1.00 95.38 294 LEU A O 1
ATOM 2278 N N . PHE A 1 295 ? -7.949 -0.094 6.859 1.00 95.75 295 PHE A N 1
ATOM 2279 C CA . PHE A 1 295 ? -6.778 0.661 7.292 1.00 95.75 295 PHE A CA 1
ATOM 2280 C C . PHE A 1 295 ? -6.148 1.214 6.029 1.00 95.75 295 PHE A C 1
ATOM 2282 O O . PHE A 1 295 ? -5.760 0.433 5.164 1.00 95.75 295 PHE A O 1
ATOM 2289 N N . VAL A 1 296 ? -6.122 2.534 5.882 1.00 96.38 296 VAL A N 1
ATOM 2290 C CA . VAL A 1 296 ? -5.636 3.204 4.677 1.00 96.38 296 VAL A CA 1
ATOM 2291 C C . VAL A 1 296 ? -4.364 3.980 4.965 1.00 96.38 296 VAL A C 1
ATOM 2293 O O . VAL A 1 296 ? -4.206 4.592 6.023 1.00 96.38 296 VAL A O 1
ATOM 2296 N N . GLY A 1 297 ? -3.447 3.891 4.022 1.00 94.19 297 GLY A N 1
ATOM 2297 C CA . GLY A 1 297 ? -2.134 4.507 4.035 1.00 94.19 297 GLY A CA 1
ATOM 2298 C C . GLY A 1 297 ? -1.359 4.041 2.807 1.00 94.19 297 GLY A C 1
ATOM 2299 O O . GLY A 1 297 ? -1.578 2.931 2.302 1.00 94.19 297 GLY A O 1
ATOM 2300 N N . ARG A 1 298 ? -0.469 4.887 2.303 1.00 92.06 298 ARG A N 1
ATOM 2301 C CA . ARG A 1 298 ? 0.271 4.628 1.070 1.00 92.06 298 ARG A CA 1
ATOM 2302 C C . ARG A 1 298 ? 1.063 3.324 1.171 1.00 92.06 298 ARG A C 1
ATOM 2304 O O . ARG A 1 298 ? 1.801 3.119 2.135 1.00 92.06 298 ARG A O 1
ATOM 2311 N N . ALA A 1 299 ? 0.882 2.438 0.193 1.00 93.94 299 ALA A N 1
ATOM 2312 C CA . ALA A 1 299 ? 1.527 1.128 0.079 1.00 93.94 299 ALA A CA 1
ATOM 2313 C C . ALA A 1 299 ? 1.435 0.224 1.332 1.00 93.94 299 ALA A C 1
ATOM 2315 O O . ALA A 1 299 ? 2.234 -0.696 1.507 1.00 93.94 299 ALA A O 1
ATOM 2316 N N . CYS A 1 300 ? 0.475 0.480 2.226 1.00 95.19 300 CYS A N 1
ATOM 2317 C CA . CYS A 1 300 ? 0.253 -0.309 3.443 1.00 95.19 300 CYS A CA 1
ATOM 2318 C C . CYS A 1 300 ? -1.236 -0.529 3.756 1.00 95.19 300 CYS A C 1
ATOM 2320 O O . CYS A 1 300 ? -1.579 -1.034 4.831 1.00 95.19 300 CYS A O 1
ATOM 2322 N N . SER A 1 301 ? -2.123 -0.152 2.831 1.00 96.44 301 SER A N 1
ATOM 2323 C CA . SER A 1 301 ? -3.568 -0.259 3.006 1.00 96.44 301 SER A CA 1
ATOM 2324 C C . SER A 1 301 ? -4.035 -1.716 3.073 1.00 96.44 301 SER A C 1
ATOM 2326 O O . SER A 1 301 ? -3.554 -2.571 2.330 1.00 96.44 301 SER A O 1
ATOM 2328 N N . LYS A 1 302 ? -4.993 -2.018 3.956 1.00 94.31 302 LYS A N 1
ATOM 2329 C CA . LYS A 1 302 ? -5.561 -3.366 4.105 1.00 94.31 302 LYS A CA 1
ATOM 2330 C C . LYS A 1 302 ? -6.974 -3.346 4.680 1.00 94.31 302 LYS A C 1
ATOM 2332 O O . LYS A 1 302 ? -7.279 -2.571 5.585 1.00 94.31 302 LYS A O 1
ATOM 2337 N N . ALA A 1 303 ? -7.821 -4.240 4.181 1.00 93.69 303 ALA A N 1
ATOM 2338 C CA . ALA A 1 303 ? -9.197 -4.412 4.629 1.00 93.69 303 ALA A CA 1
ATOM 2339 C C . ALA A 1 303 ? -9.362 -5.667 5.499 1.00 93.69 303 ALA A C 1
ATOM 2341 O O . ALA A 1 303 ? -8.713 -6.687 5.271 1.00 93.69 303 ALA A O 1
ATOM 2342 N N . PHE A 1 304 ? -10.275 -5.606 6.470 1.00 89.56 304 PHE A N 1
ATOM 2343 C CA . PHE A 1 304 ? -10.640 -6.737 7.324 1.00 89.56 304 PHE A CA 1
ATOM 2344 C C . PHE A 1 304 ? -12.152 -6.866 7.447 1.00 89.56 304 PHE A C 1
ATOM 2346 O O . PHE A 1 304 ? -12.877 -5.872 7.532 1.00 89.56 304 PHE A O 1
ATOM 2353 N N . PHE A 1 305 ? -12.628 -8.109 7.497 1.00 86.94 305 PHE A N 1
ATOM 2354 C CA . PHE A 1 305 ? -14.040 -8.402 7.686 1.00 86.94 305 PHE A CA 1
ATOM 2355 C C . PHE A 1 305 ? -14.408 -8.270 9.165 1.00 86.94 305 PHE A C 1
ATOM 2357 O O . PHE A 1 305 ? -13.779 -8.867 10.044 1.00 86.94 305 PHE A O 1
ATOM 2364 N N . THR A 1 306 ? -15.451 -7.496 9.454 1.00 81.00 306 THR A N 1
ATOM 2365 C CA . THR A 1 306 ? -15.888 -7.259 10.834 1.00 81.00 306 THR A CA 1
ATOM 2366 C C . THR A 1 306 ? -16.669 -8.437 11.403 1.00 81.00 306 THR A C 1
ATOM 2368 O O . THR A 1 306 ? -16.785 -8.536 12.619 1.00 81.00 306 THR A O 1
ATOM 2371 N N . GLY A 1 307 ? -17.199 -9.338 10.568 1.00 69.62 307 GLY A N 1
ATOM 2372 C CA . GLY A 1 307 ? -18.057 -10.440 11.018 1.00 69.62 307 GLY A CA 1
ATOM 2373 C C . GLY A 1 307 ? -19.544 -10.146 11.024 1.00 69.62 307 GLY A C 1
ATOM 2374 O O . GLY A 1 307 ? -20.347 -11.014 11.363 1.00 69.62 307 GLY A O 1
ATOM 2375 N N . HIS A 1 308 ? -19.935 -8.922 10.675 1.00 69.75 308 HIS A N 1
ATOM 2376 C CA . HIS A 1 308 ? -21.331 -8.527 10.687 1.00 69.75 308 HIS A CA 1
ATOM 2377 C C . HIS A 1 308 ? -21.645 -7.665 9.471 1.00 69.75 308 HIS A C 1
ATOM 2379 O O . HIS A 1 308 ? -21.321 -6.483 9.447 1.00 69.75 308 HIS A O 1
ATOM 2385 N N . ALA A 1 309 ? -22.335 -8.229 8.475 1.00 67.25 309 ALA A N 1
ATOM 2386 C CA . ALA A 1 309 ? -22.681 -7.520 7.238 1.00 67.25 309 ALA A CA 1
ATOM 2387 C C . ALA A 1 309 ? -23.487 -6.223 7.468 1.00 67.25 309 ALA A C 1
ATOM 2389 O O . ALA A 1 309 ? -23.490 -5.337 6.620 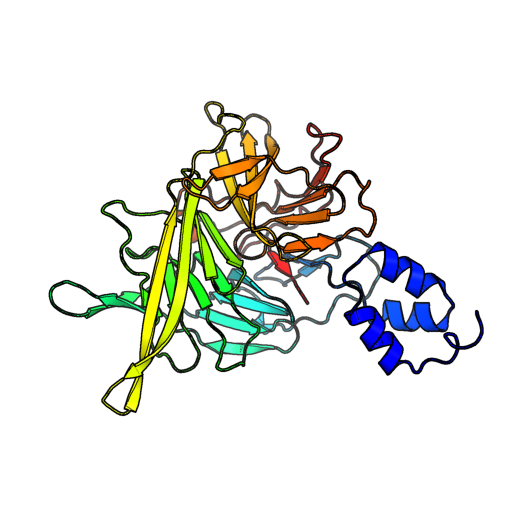1.00 67.25 309 ALA A O 1
ATOM 2390 N N . ARG A 1 310 ? -24.151 -6.084 8.627 1.00 66.50 310 ARG A N 1
ATOM 2391 C CA . ARG A 1 310 ? -24.867 -4.859 9.022 1.00 66.50 310 ARG A CA 1
ATOM 2392 C C . ARG A 1 310 ? -23.995 -3.831 9.756 1.00 66.50 310 ARG A C 1
ATOM 2394 O O . ARG A 1 310 ? -24.492 -2.750 10.053 1.00 66.50 310 ARG A O 1
ATOM 2401 N N . SER A 1 311 ? -22.726 -4.125 10.064 1.00 76.06 311 SER A N 1
ATOM 2402 C CA . SER A 1 311 ? -21.831 -3.127 10.660 1.00 76.06 311 SER A CA 1
ATOM 2403 C C . SER A 1 311 ? -21.593 -2.003 9.659 1.00 76.06 311 SER A C 1
ATOM 2405 O O . SER A 1 311 ? -21.308 -2.275 8.491 1.00 76.06 311 SER A O 1
ATOM 2407 N N . LEU A 1 312 ? -21.672 -0.763 10.129 1.00 74.44 312 LEU A N 1
ATOM 2408 C CA . LEU A 1 312 ? -21.762 0.421 9.275 1.00 74.44 312 LEU A CA 1
ATOM 2409 C C . LEU A 1 312 ? -20.472 0.722 8.492 1.00 74.44 312 LEU A C 1
ATOM 2411 O O . LEU A 1 312 ? -20.545 1.402 7.479 1.00 74.44 312 LEU A O 1
ATOM 2415 N N . GLY A 1 313 ? -19.344 0.126 8.885 1.00 87.25 313 GLY A N 1
ATOM 2416 C CA . GLY A 1 313 ? -18.054 0.240 8.208 1.00 87.25 313 GLY A CA 1
ATOM 2417 C C . GLY A 1 313 ? -17.205 1.393 8.746 1.00 87.25 313 GLY A C 1
ATOM 2418 O O . GLY A 1 313 ? -17.727 2.437 9.146 1.00 87.25 313 GLY A O 1
ATOM 2419 N N . TYR A 1 314 ? -15.892 1.174 8.799 1.00 90.81 314 TYR A N 1
ATOM 2420 C CA . TYR A 1 314 ? -14.935 2.075 9.449 1.00 90.81 314 TYR A CA 1
ATOM 2421 C C . TYR A 1 314 ? -13.667 2.224 8.613 1.00 90.81 314 TYR A C 1
ATOM 2423 O O . TYR A 1 314 ? -13.224 1.258 7.994 1.00 90.81 314 TYR A O 1
ATOM 2431 N N . ILE A 1 315 ? -13.068 3.412 8.628 1.00 94.44 315 ILE A N 1
ATOM 2432 C CA . ILE A 1 315 ? -11.774 3.688 7.996 1.00 94.44 315 ILE A CA 1
ATOM 2433 C C . ILE A 1 315 ? -10.824 4.233 9.058 1.00 94.44 315 ILE A C 1
ATOM 2435 O O . ILE A 1 315 ? -11.154 5.210 9.718 1.00 94.44 315 ILE A O 1
ATOM 2439 N N . TYR A 1 316 ? -9.651 3.631 9.210 1.00 94.81 316 TYR A N 1
ATOM 2440 C CA . TYR A 1 316 ? -8.522 4.195 9.948 1.00 94.81 316 TYR A CA 1
ATOM 2441 C C . TYR A 1 316 ? -7.505 4.719 8.947 1.00 94.81 316 TYR A C 1
ATOM 2443 O O . TYR A 1 316 ? -7.155 4.000 8.015 1.00 94.81 316 TYR A O 1
ATOM 2451 N N . PHE A 1 317 ? -7.030 5.945 9.126 1.00 94.81 317 PHE A N 1
ATOM 2452 C CA . PHE A 1 317 ? -6.148 6.614 8.174 1.00 94.81 317 PHE A CA 1
ATOM 2453 C C . PHE A 1 317 ? -4.947 7.258 8.866 1.00 94.81 317 PHE A C 1
ATOM 2455 O O . PHE A 1 317 ? -5.000 7.595 10.051 1.00 94.81 317 PHE A O 1
ATOM 2462 N N . LEU A 1 318 ? -3.872 7.418 8.098 1.00 93.06 318 LEU A N 1
ATOM 2463 C CA . LEU A 1 318 ? -2.588 7.961 8.535 1.00 93.06 318 LEU A CA 1
ATOM 2464 C C . LEU A 1 318 ? -2.348 9.334 7.918 1.00 93.06 318 LEU A C 1
ATOM 2466 O O . LEU A 1 318 ? -2.852 9.624 6.839 1.00 93.06 318 LEU A O 1
ATOM 2470 N N . ASP A 1 319 ? -1.546 10.167 8.564 1.00 88.88 319 ASP A N 1
ATOM 2471 C CA . ASP A 1 319 ? -1.106 11.448 8.009 1.00 88.88 319 ASP A CA 1
ATOM 2472 C C . ASP A 1 319 ? 0.110 11.237 7.091 1.00 88.88 319 ASP A C 1
ATOM 2474 O O . ASP A 1 319 ? 1.261 11.376 7.503 1.00 88.88 319 ASP A O 1
ATOM 2478 N N . ASP A 1 320 ? -0.145 10.792 5.861 1.00 83.81 320 ASP A N 1
ATOM 2479 C CA . ASP A 1 320 ? 0.869 10.369 4.888 1.00 83.81 320 ASP A CA 1
ATOM 2480 C C . ASP A 1 320 ? 0.911 11.246 3.622 1.00 83.81 320 ASP A C 1
ATOM 2482 O O . ASP A 1 320 ? 1.465 10.868 2.580 1.00 83.81 320 ASP A O 1
ATOM 2486 N N . VAL A 1 321 ? 0.324 12.442 3.705 1.00 75.19 321 VAL A N 1
ATOM 2487 C CA . VAL A 1 321 ? 0.249 13.385 2.590 1.00 75.19 321 VAL A CA 1
ATOM 2488 C C . VAL A 1 321 ? 1.487 14.267 2.560 1.00 75.19 321 VAL A C 1
ATOM 2490 O O . VAL A 1 321 ? 1.743 15.064 3.455 1.00 75.19 321 VAL A O 1
ATOM 2493 N N . TYR A 1 322 ? 2.237 14.165 1.466 1.00 66.50 322 TYR A N 1
ATOM 2494 C CA . TYR A 1 322 ? 3.411 14.993 1.225 1.00 66.50 322 TYR A CA 1
ATOM 2495 C C . TYR A 1 322 ? 2.984 16.236 0.450 1.00 66.50 322 TYR A C 1
ATOM 2497 O O . TYR A 1 322 ? 2.671 16.173 -0.742 1.00 66.50 322 TYR A O 1
ATOM 2505 N N . THR A 1 323 ? 2.958 17.379 1.122 1.00 51.19 323 THR A N 1
ATOM 2506 C CA . THR A 1 323 ? 2.691 18.672 0.491 1.00 51.19 323 THR A CA 1
ATOM 2507 C C . THR A 1 323 ? 3.925 19.089 -0.316 1.00 51.19 323 THR A C 1
ATOM 2509 O O . THR A 1 323 ? 4.919 19.514 0.262 1.00 51.19 323 THR A O 1
ATOM 2512 N N . GLY A 1 324 ? 3.904 18.921 -1.644 1.00 49.59 324 GLY A N 1
ATOM 2513 C CA . GLY A 1 324 ? 4.974 19.418 -2.531 1.00 49.59 324 GLY A CA 1
ATOM 2514 C C . GLY A 1 324 ? 5.407 18.498 -3.682 1.00 49.59 324 GLY A C 1
ATOM 2515 O O . GLY A 1 324 ? 6.353 18.823 -4.397 1.00 49.59 324 GLY A O 1
ATOM 2516 N N . GLY A 1 325 ? 4.714 17.379 -3.911 1.00 49.91 325 GLY A N 1
ATOM 2517 C CA . GLY A 1 325 ? 4.973 16.507 -5.063 1.00 49.91 325 GLY A CA 1
ATOM 2518 C C . GLY A 1 325 ? 6.144 15.530 -4.862 1.00 49.91 325 GLY A C 1
ATOM 2519 O O . GLY A 1 325 ? 6.619 15.344 -3.744 1.00 49.91 325 GLY A O 1
ATOM 2520 N N . PRO A 1 326 ? 6.617 14.852 -5.925 1.00 42.59 326 PRO A N 1
ATOM 2521 C CA . PRO A 1 326 ? 7.571 13.737 -5.819 1.00 42.59 326 PRO A CA 1
ATOM 2522 C C . PRO A 1 326 ? 8.903 14.090 -5.138 1.00 42.59 326 PRO A C 1
ATOM 2524 O O . PRO A 1 326 ? 9.553 13.215 -4.568 1.00 42.59 326 PRO A O 1
ATOM 2527 N N . HIS A 1 327 ? 9.301 15.365 -5.186 1.00 44.75 327 HIS A N 1
ATOM 2528 C CA . HIS A 1 327 ? 10.569 15.861 -4.648 1.00 44.75 327 HIS A CA 1
ATOM 2529 C C . HIS A 1 327 ? 10.480 16.363 -3.200 1.00 44.75 327 HIS A C 1
ATOM 2531 O O . HIS A 1 327 ? 11.518 16.515 -2.557 1.00 44.75 327 HIS A O 1
ATOM 2537 N N . SER A 1 328 ? 9.278 16.581 -2.651 1.00 52.19 328 SER A N 1
ATOM 2538 C CA . SER A 1 328 ? 9.128 17.135 -1.297 1.00 52.19 328 SER A CA 1
ATOM 2539 C C . SER A 1 328 ? 9.432 16.127 -0.188 1.00 52.19 328 SER A C 1
ATOM 2541 O O . SER A 1 328 ? 9.745 16.526 0.929 1.00 52.19 328 SER A O 1
ATOM 2543 N N . VAL A 1 329 ? 9.426 14.826 -0.503 1.00 55.44 329 VAL A N 1
ATOM 2544 C CA . VAL A 1 329 ? 9.778 13.741 0.433 1.00 55.44 329 VAL A CA 1
ATOM 2545 C C . VAL A 1 329 ? 11.199 13.908 0.992 1.00 55.44 329 VAL A C 1
ATOM 2547 O O . VAL A 1 329 ? 11.453 13.544 2.132 1.00 55.44 329 VAL A O 1
ATOM 2550 N N . ALA A 1 330 ? 12.124 14.477 0.210 1.00 53.97 330 ALA A N 1
ATOM 2551 C CA . ALA A 1 330 ? 13.513 14.687 0.624 1.00 53.97 330 ALA A CA 1
ATOM 2552 C C . ALA A 1 330 ? 13.731 15.952 1.472 1.00 53.97 330 ALA A C 1
ATOM 2554 O O . ALA A 1 330 ? 14.816 16.132 2.011 1.00 53.97 330 ALA A O 1
ATOM 2555 N N . GLN A 1 331 ? 12.741 16.846 1.541 1.00 53.19 331 GLN A N 1
ATOM 2556 C CA . GLN A 1 331 ? 12.857 18.147 2.214 1.00 53.19 331 GLN A CA 1
ATOM 2557 C C . GLN A 1 331 ? 12.137 18.179 3.569 1.00 53.19 331 GLN A C 1
ATOM 2559 O O . GLN A 1 331 ? 12.159 19.197 4.257 1.00 53.19 331 GLN A O 1
ATOM 2564 N N . GLN A 1 332 ? 11.474 17.083 3.944 1.00 62.62 332 GLN A N 1
ATOM 2565 C CA . GLN A 1 332 ? 10.648 17.009 5.139 1.00 62.62 332 GLN A CA 1
ATOM 2566 C C . GLN A 1 332 ? 11.418 16.330 6.277 1.00 62.62 332 GLN A C 1
ATOM 2568 O O . GLN A 1 332 ? 11.599 15.114 6.277 1.00 62.62 332 GLN A O 1
ATOM 2573 N N . ASN A 1 333 ? 11.874 17.143 7.234 1.00 62.31 333 ASN A N 1
ATOM 2574 C CA . ASN A 1 333 ? 12.651 16.688 8.395 1.00 62.31 333 ASN A CA 1
ATOM 2575 C C . ASN A 1 333 ? 11.770 16.170 9.544 1.00 62.31 333 ASN A C 1
ATOM 2577 O O . ASN A 1 333 ? 12.240 15.404 10.375 1.00 62.31 333 ASN A O 1
ATOM 2581 N N . GLU A 1 334 ? 10.499 16.573 9.590 1.00 71.12 334 GLU A N 1
ATOM 2582 C CA . GLU A 1 334 ? 9.536 16.119 10.593 1.00 71.12 334 GLU A CA 1
ATOM 2583 C C . GLU A 1 334 ? 8.189 15.784 9.955 1.00 71.12 334 GLU A C 1
ATOM 2585 O O . GLU A 1 334 ? 7.706 16.455 9.036 1.00 71.12 334 GLU A O 1
ATOM 2590 N N . TYR A 1 335 ? 7.566 14.743 10.498 1.00 81.19 335 TYR A N 1
ATOM 2591 C CA . TYR A 1 335 ? 6.264 14.221 10.120 1.00 81.19 335 TYR A CA 1
ATOM 2592 C C . TYR A 1 335 ? 5.325 14.373 11.321 1.00 81.19 335 TYR A C 1
ATOM 2594 O O . TYR A 1 335 ? 5.363 13.539 12.236 1.00 81.19 335 TYR A O 1
ATOM 2602 N N . PRO A 1 336 ? 4.476 15.421 11.337 1.00 75.44 336 PRO A N 1
ATOM 2603 C CA . PRO A 1 336 ? 3.644 15.758 12.492 1.00 75.44 336 PRO A CA 1
ATOM 2604 C C . PRO A 1 336 ? 2.711 14.632 12.930 1.00 75.44 336 PRO A C 1
ATOM 2606 O O . PRO A 1 336 ? 2.383 14.536 14.107 1.00 75.44 336 PRO A O 1
ATOM 2609 N N . CYS A 1 337 ? 2.285 13.779 11.993 1.00 80.69 337 CYS A N 1
ATOM 2610 C CA . CYS A 1 337 ? 1.331 12.704 12.256 1.00 80.69 337 CYS A CA 1
ATOM 2611 C C . CYS A 1 337 ? 0.019 13.217 12.889 1.00 80.69 337 CYS A C 1
ATOM 2613 O O . CYS A 1 337 ? -0.617 12.517 13.676 1.00 80.69 337 CYS A O 1
ATOM 2615 N N . ALA A 1 338 ? -0.362 14.457 12.566 1.00 82.88 338 ALA A N 1
ATOM 2616 C CA . ALA A 1 338 ? -1.406 15.208 13.255 1.00 82.88 338 ALA A CA 1
ATOM 2617 C C . ALA A 1 338 ? -2.791 14.996 12.626 1.00 82.88 338 ALA A C 1
ATOM 2619 O O . ALA A 1 338 ? -3.804 15.074 13.325 1.00 82.88 338 ALA A O 1
ATOM 2620 N N . ASP A 1 339 ? -2.843 14.704 11.324 1.00 88.38 339 ASP A N 1
ATOM 2621 C CA . ASP A 1 339 ? -4.077 14.389 10.600 1.00 88.38 339 ASP A CA 1
ATOM 2622 C C . ASP A 1 339 ? -4.225 12.871 10.405 1.00 88.38 339 ASP A C 1
ATOM 2624 O O . ASP A 1 339 ? -4.170 12.347 9.291 1.00 88.38 339 ASP A O 1
ATOM 2628 N N . ALA A 1 340 ? -4.362 12.154 11.522 1.00 89.88 340 ALA A N 1
ATOM 2629 C CA . ALA A 1 340 ? -4.536 10.705 11.574 1.00 89.88 340 ALA A CA 1
ATOM 2630 C C . ALA A 1 340 ? -5.673 10.332 12.538 1.00 89.88 340 ALA A C 1
ATOM 2632 O O . ALA A 1 340 ? -5.883 10.979 13.569 1.00 89.88 340 ALA A O 1
ATOM 2633 N N . GLY A 1 341 ? -6.427 9.278 12.225 1.00 91.38 341 GLY A N 1
ATOM 2634 C CA . GLY A 1 341 ? -7.580 8.917 13.042 1.00 91.38 341 GLY A CA 1
ATOM 2635 C C . GLY A 1 341 ? -8.480 7.847 12.446 1.00 91.38 341 GLY A C 1
ATOM 2636 O O . GLY A 1 341 ? -8.068 7.040 11.614 1.00 91.38 341 GLY A O 1
ATOM 2637 N N . GLY A 1 342 ? -9.725 7.843 12.913 1.00 91.81 342 GLY A N 1
ATOM 2638 C CA . GLY A 1 342 ? -10.801 6.976 12.461 1.00 91.81 342 GLY A CA 1
ATOM 2639 C C . GLY A 1 342 ? -11.966 7.775 11.882 1.00 91.81 342 GLY A C 1
ATOM 2640 O O . GLY A 1 342 ? -12.277 8.871 12.339 1.00 91.81 342 GLY A O 1
ATOM 2641 N N . TRP A 1 343 ? -12.645 7.203 10.898 1.00 91.88 343 TRP A N 1
ATOM 2642 C CA . TRP A 1 343 ? -13.834 7.757 10.265 1.00 91.88 343 TRP A CA 1
ATOM 2643 C C . TRP A 1 343 ? -14.928 6.694 10.183 1.00 91.88 343 TRP A C 1
ATOM 2645 O O . TRP A 1 343 ? -14.675 5.538 9.820 1.00 91.88 343 TRP A O 1
ATOM 2655 N N . ARG A 1 344 ? -16.153 7.080 10.549 1.00 87.31 344 ARG A N 1
ATOM 2656 C CA . ARG A 1 344 ? -17.316 6.186 10.590 1.00 87.31 344 ARG A CA 1
ATOM 2657 C C . ARG A 1 344 ? -18.231 6.493 9.419 1.00 87.31 344 ARG A C 1
ATOM 2659 O O . ARG A 1 344 ? -18.757 7.594 9.323 1.00 87.31 344 ARG A O 1
ATOM 2666 N N . TYR A 1 345 ? -18.518 5.493 8.593 1.00 82.94 345 TYR A N 1
ATOM 2667 C CA . TYR A 1 345 ? -19.342 5.696 7.397 1.00 82.94 345 TYR A CA 1
ATOM 2668 C C . TYR A 1 345 ? -20.759 6.209 7.701 1.00 82.94 345 TYR A C 1
ATOM 2670 O O . TYR A 1 345 ? -21.343 6.937 6.905 1.00 82.94 345 TYR A O 1
ATOM 2678 N N . SER A 1 346 ? -21.327 5.841 8.854 1.00 77.62 346 SER A N 1
ATOM 2679 C CA . SER A 1 346 ? -22.669 6.272 9.265 1.00 77.62 346 SER A CA 1
ATOM 2680 C C . SER A 1 346 ? -22.751 7.697 9.803 1.00 77.62 346 SER A C 1
ATOM 2682 O O . SER A 1 346 ? -23.855 8.217 9.924 1.00 77.62 346 SER A O 1
ATOM 2684 N N . VAL A 1 347 ? -21.620 8.295 10.178 1.00 79.88 347 VAL A N 1
ATOM 2685 C CA . VAL A 1 347 ? -21.539 9.663 10.710 1.00 79.88 347 VAL A CA 1
ATOM 2686 C C . VAL A 1 347 ? -20.398 10.365 9.966 1.00 79.88 347 VAL A C 1
ATOM 2688 O O . VAL A 1 347 ? -19.315 10.549 10.520 1.00 79.88 347 VAL A O 1
ATOM 2691 N N . PRO A 1 348 ? -20.593 10.666 8.669 1.00 70.25 348 PRO A N 1
ATOM 2692 C CA . PRO A 1 348 ? -19.504 11.020 7.763 1.00 70.25 348 PRO A CA 1
ATOM 2693 C C . PRO A 1 348 ? -18.831 12.362 8.086 1.00 70.25 348 PRO A C 1
ATOM 2695 O O . PRO A 1 348 ? -17.720 12.592 7.616 1.00 70.25 348 PRO A O 1
ATOM 2698 N N . ASP A 1 349 ? -19.462 13.212 8.895 1.00 74.56 349 ASP A N 1
ATOM 2699 C CA . ASP A 1 349 ? -18.930 14.526 9.273 1.00 74.56 349 ASP A CA 1
ATOM 2700 C C . ASP A 1 349 ? -18.024 14.484 10.521 1.00 74.56 349 ASP A C 1
ATOM 2702 O O . ASP A 1 349 ? -17.495 15.515 10.935 1.00 74.56 349 ASP A O 1
ATOM 2706 N N . GLU A 1 350 ? -17.820 13.309 11.134 1.00 81.94 350 GLU A N 1
ATOM 2707 C CA . GLU A 1 350 ? -17.035 13.165 12.365 1.00 81.94 350 GLU A CA 1
ATOM 2708 C C . GLU A 1 350 ? -15.720 12.403 12.126 1.00 81.94 350 GLU A C 1
ATOM 2710 O O . GLU A 1 350 ? -15.701 11.202 11.834 1.00 81.94 350 GLU A O 1
ATOM 2715 N N . ILE A 1 351 ? -14.597 13.104 12.304 1.00 87.56 351 ILE A N 1
ATOM 2716 C CA . ILE A 1 351 ? -13.254 12.514 12.342 1.00 87.56 351 ILE A CA 1
ATOM 2717 C C . ILE A 1 351 ? -12.856 12.268 13.796 1.00 87.56 351 ILE A C 1
ATOM 2719 O O . ILE A 1 351 ? -12.774 13.190 14.606 1.00 87.56 351 ILE A O 1
ATOM 2723 N N . GLN A 1 352 ? -12.561 11.014 14.125 1.00 86.94 352 GLN A N 1
ATOM 2724 C CA . GLN A 1 352 ? -12.165 10.595 15.465 1.00 86.94 352 GLN A CA 1
ATOM 2725 C C . GLN A 1 352 ? -10.642 10.570 15.577 1.00 86.94 352 GLN A C 1
ATOM 2727 O O . GLN A 1 352 ? -9.984 9.712 14.990 1.00 86.94 352 GLN A O 1
ATOM 2732 N N . ARG A 1 353 ? -10.062 11.475 16.370 1.00 83.75 353 ARG A N 1
ATOM 2733 C CA . ARG A 1 353 ? -8.616 11.507 16.657 1.00 83.75 353 ARG A CA 1
ATOM 2734 C C . ARG A 1 353 ? -8.238 10.440 17.688 1.00 83.75 353 ARG A C 1
ATOM 2736 O O . ARG A 1 353 ? -7.978 10.736 18.847 1.00 83.75 353 ARG A O 1
ATOM 2743 N N . CYS A 1 354 ? -8.295 9.177 17.273 1.00 80.62 354 CYS A N 1
ATOM 2744 C CA . CYS A 1 354 ? -8.077 8.011 18.135 1.00 80.62 354 CYS A CA 1
ATOM 2745 C C . CYS A 1 354 ? -6.670 7.400 18.021 1.00 80.62 354 CYS A C 1
ATOM 2747 O O . CYS A 1 354 ? -6.421 6.348 18.607 1.00 80.62 354 CYS A O 1
ATOM 2749 N N . LEU A 1 355 ? -5.778 8.010 17.237 1.00 83.06 355 LEU A N 1
ATOM 2750 C CA . LEU A 1 355 ? -4.395 7.570 17.059 1.00 83.06 355 LEU A CA 1
ATOM 2751 C C . LEU A 1 355 ? -3.445 8.512 17.819 1.00 83.06 355 LEU A C 1
ATOM 2753 O O . LEU A 1 355 ? -3.763 9.692 17.972 1.00 83.06 355 LEU A O 1
ATOM 2757 N N . PRO A 1 356 ? -2.304 8.011 18.322 1.00 77.38 356 PRO A N 1
ATOM 2758 C CA . PRO A 1 356 ? -1.322 8.843 19.005 1.00 77.38 356 PRO A CA 1
ATOM 2759 C C . PRO A 1 356 ? -0.737 9.889 18.048 1.00 77.38 356 PRO A C 1
ATOM 2761 O O . PRO A 1 356 ? -0.308 9.559 16.947 1.00 77.38 356 PRO A O 1
ATOM 2764 N N . TRP A 1 357 ? -0.706 11.142 18.502 1.00 69.88 357 TRP A N 1
ATOM 2765 C CA . TRP A 1 357 ? -0.220 12.308 17.750 1.00 69.88 357 TRP A CA 1
ATOM 2766 C C . TRP A 1 357 ? 1.142 12.831 18.234 1.00 69.88 357 TRP A C 1
ATOM 2768 O O . TRP A 1 357 ? 1.643 13.821 17.717 1.00 69.88 357 TRP A O 1
ATOM 2778 N N . SER A 1 358 ? 1.710 12.245 19.293 1.00 68.69 358 SER A N 1
ATOM 2779 C CA . SER A 1 358 ? 2.946 12.728 19.916 1.00 68.69 358 SER A CA 1
ATOM 2780 C C . SER A 1 358 ? 3.751 11.574 20.514 1.00 68.69 358 SER A C 1
ATOM 2782 O O . SER A 1 358 ? 3.144 10.667 21.096 1.00 68.69 358 SER A O 1
ATOM 2784 N N . PRO A 1 359 ? 5.093 11.627 20.414 1.00 75.06 359 PRO A N 1
ATOM 2785 C CA . PRO A 1 359 ? 5.877 12.648 19.694 1.00 75.06 359 PRO A CA 1
ATOM 2786 C C . PRO A 1 359 ? 5.805 12.471 18.161 1.00 75.06 359 PRO A C 1
ATOM 2788 O O . PRO A 1 359 ? 5.413 11.392 17.705 1.00 75.06 359 PRO A O 1
ATOM 2791 N N . PRO A 1 360 ? 6.143 13.498 17.351 1.00 81.00 360 PRO A N 1
ATOM 2792 C CA . PRO A 1 360 ? 6.163 13.376 15.892 1.00 81.00 360 PRO A CA 1
ATOM 2793 C C . PRO A 1 360 ? 7.162 12.305 15.437 1.00 81.00 360 PRO A C 1
ATOM 2795 O O . PRO A 1 360 ? 8.011 11.841 16.203 1.00 81.00 360 PRO A O 1
ATOM 2798 N N . SER A 1 361 ? 7.042 11.881 14.184 1.00 84.06 361 SER A N 1
ATOM 2799 C CA . SER A 1 361 ? 8.065 11.049 13.549 1.00 84.06 361 SER A CA 1
ATOM 2800 C C . SER A 1 361 ? 9.100 11.932 12.851 1.00 84.06 361 SER A C 1
ATOM 2802 O O . SER A 1 361 ? 8.750 12.951 12.263 1.00 84.06 361 SER A O 1
ATOM 2804 N N . ASP A 1 362 ? 10.367 11.529 12.883 1.00 85.44 362 ASP A N 1
ATOM 2805 C CA . ASP A 1 362 ? 11.516 12.250 12.314 1.00 85.44 362 ASP A CA 1
ATOM 2806 C C . ASP A 1 362 ? 12.170 11.509 11.131 1.00 85.44 362 ASP A C 1
ATOM 2808 O O . ASP A 1 362 ? 13.176 11.950 10.589 1.00 85.44 362 ASP A O 1
ATOM 2812 N N . THR A 1 363 ? 11.605 10.375 10.702 1.00 85.62 363 THR A N 1
ATOM 2813 C CA . THR A 1 363 ? 12.183 9.540 9.623 1.00 85.62 363 THR A CA 1
ATOM 2814 C C . THR A 1 363 ? 11.229 9.334 8.448 1.00 85.62 363 THR A C 1
ATOM 2816 O O . THR A 1 363 ? 11.637 9.357 7.288 1.00 85.62 363 THR A O 1
ATOM 2819 N N . SER A 1 364 ? 9.941 9.119 8.726 1.00 87.62 364 SER A N 1
ATOM 2820 C CA . SER A 1 364 ? 8.869 8.981 7.725 1.00 87.62 364 SER A CA 1
ATOM 2821 C C . SER A 1 364 ? 7.486 9.045 8.382 1.00 87.62 364 SER A C 1
ATOM 2823 O O . SER A 1 364 ? 7.402 8.892 9.598 1.00 87.62 364 SER A O 1
ATOM 2825 N N . PRO A 1 365 ? 6.381 9.242 7.643 1.00 88.62 365 PRO A N 1
ATOM 2826 C CA . PRO A 1 365 ? 5.044 9.126 8.218 1.00 88.62 365 PRO A CA 1
ATOM 2827 C C . PRO A 1 365 ? 4.838 7.792 8.947 1.00 88.62 365 PRO A C 1
ATOM 2829 O O . PRO A 1 365 ? 5.513 6.800 8.658 1.00 88.62 365 PRO A O 1
ATOM 2832 N N . CYS A 1 366 ? 3.877 7.749 9.872 1.00 90.88 366 CYS A N 1
ATOM 2833 C CA . CYS A 1 366 ? 3.463 6.476 10.456 1.00 90.88 366 CYS A CA 1
ATOM 2834 C C . CYS A 1 366 ? 3.023 5.489 9.361 1.00 90.88 366 CYS A C 1
ATOM 2836 O O . CYS A 1 366 ? 2.551 5.897 8.299 1.00 90.88 366 CYS A O 1
ATOM 2838 N N . ILE A 1 367 ? 3.134 4.191 9.643 1.00 93.06 367 ILE A N 1
ATOM 2839 C CA . ILE A 1 367 ? 2.788 3.119 8.702 1.00 93.06 367 ILE A CA 1
ATOM 2840 C C . ILE A 1 367 ? 2.037 1.984 9.407 1.00 93.06 367 ILE A C 1
ATOM 2842 O O . ILE A 1 367 ? 2.270 1.696 10.583 1.00 93.06 367 ILE A O 1
ATOM 2846 N N . TRP A 1 368 ? 1.132 1.311 8.693 1.00 94.31 368 TRP A N 1
ATOM 2847 C CA . TRP A 1 368 ? 0.461 0.118 9.209 1.00 94.31 368 TRP A CA 1
ATOM 2848 C C . TRP A 1 368 ? 1.410 -1.085 9.226 1.00 94.31 368 TRP A C 1
ATOM 2850 O O . TRP A 1 368 ? 1.942 -1.484 8.191 1.00 94.31 368 TRP A O 1
ATOM 2860 N N . TYR A 1 369 ? 1.600 -1.694 10.395 1.00 90.81 369 TYR A N 1
ATOM 2861 C CA . TYR A 1 369 ? 2.415 -2.889 10.598 1.00 90.81 369 TYR A CA 1
ATOM 2862 C C . TYR A 1 369 ? 1.555 -4.159 10.589 1.00 90.81 369 TYR A C 1
ATOM 2864 O O . TYR A 1 369 ? 0.825 -4.444 11.544 1.00 90.81 369 TYR A O 1
ATOM 2872 N N . HIS A 1 370 ? 1.675 -4.934 9.507 1.00 87.25 370 HIS A N 1
ATOM 2873 C CA . HIS A 1 370 ? 1.001 -6.222 9.305 1.00 87.25 370 HIS A CA 1
ATOM 2874 C C . HIS A 1 370 ? 1.905 -7.371 9.776 1.00 87.25 370 HIS A C 1
ATOM 2876 O O . HIS A 1 370 ? 2.731 -7.860 9.007 1.00 87.25 370 HIS A O 1
ATOM 2882 N N . HIS A 1 371 ? 1.775 -7.756 11.046 1.00 73.81 371 HIS A N 1
ATOM 2883 C CA . HIS A 1 371 ? 2.647 -8.721 11.732 1.00 73.81 371 HIS A CA 1
ATOM 2884 C C . HIS A 1 371 ? 2.493 -10.180 11.278 1.00 73.81 371 HIS A C 1
ATOM 2886 O O . HIS A 1 371 ? 1.452 -10.523 10.666 1.00 73.81 371 HIS A O 1
#